Protein AF-A0A832HV35-F1 (afdb_monomer_lite)

Secondary structure (DSSP, 8-state):
-----------PPP----SS---PPP-SS--S-EEEEEEEEEEEE-SSEEEEEEEEEEEE---BTTTTEEEEEEEEEEEESS-EEEEEEEEEEETT--EEEEEEEEEE-TTS-EEEEEEEEEEGGG-S-SEEEEEEEEEEE-SS--EEEEEEEEEEEE-GGGTT---HHHHHSSGGGGTTGGG----SSSBSS--GGGSSSPPEEEEEEEEEE-TTT--EEEE-SSSTTS-SSS-BS-STT-S---HHHHEEEEEEE--SS--HHHHTTB-TT------S-TTS----EEE-SS-B-SS-HHHIIIIIIHHHHHHS-HHHHHHH-HHHHHHHHHHHHHTTPPPHHHHHHHTT--HHHHHHHHTTTB-TTT--B-SSGGG-EEE-SS-GGGTPPP-TTPEEE-HHHHHHHTT--GGGTS-HHHHHHHHHHH---HHHHH-----HHHHHHHHHTHHHIIIIITTSHHHH-EETTEEHHHHHHHHHHHHHHHTT----HHHHHHHHHSS--SSS--

Foldseek 3Di:
DDPPPPPPFDDQPPPPPPPDDQPADFPVLDQLQAKAWDWWFKDFFQDQKDKFKFKDPWAFFAQFLVAQKGKWKWKWKKAFQAWKKKKKKKWWQAPQRDIDMDIDIDIDHHPFIDMDMDMTIDGCVVDPHRITMMMMMIMMGDPHGRGMMTAFQTDTGTQPPGNPHNCVVLCPPPVRLQPPVLSVDQTRGRHPTGTPVPPPPDTDIHATFMFTAARHSRHTHTATLLPNCPQHFWDFDAPPNWQDPPCSFFKHFHPYYPDQEHDPSQVVQADPPCPPPPDDDPRGPDGGMGGGTRGTDSHTPNCCSPRPCVVVVLVQDPVNVVSVCPLLVLLQVLLCVLVVHDDAQVVQVVVVHGLLVLQCVLCVQAALAPRHHNPDSSQWDFAQQAASLLSRHDHQLTGTHGPVLCVVCPNPQLLVRDDPVSLVVSCVSRVPDSVRSNDPARPVSSVVSCLVCLQCVQVPSLVSVQQQDADPNARNSQVNVVSVVVSCVSNVHPDDSQVSNCVVPVDGRPSHDD

Structure (mmCIF, N/CA/C/O backbone):
data_AF-A0A832HV35-F1
#
_entry.id   AF-A0A832HV35-F1
#
loop_
_atom_site.group_PDB
_atom_site.id
_atom_site.type_symbol
_atom_site.label_atom_id
_atom_site.label_alt_id
_atom_site.label_comp_id
_atom_site.label_asym_id
_atom_site.label_entity_id
_atom_site.label_seq_id
_atom_site.pdbx_PDB_ins_code
_atom_site.Cartn_x
_atom_site.Cartn_y
_atom_site.Cartn_z
_atom_site.occupancy
_atom_site.B_iso_or_equiv
_atom_site.auth_seq_id
_atom_site.auth_comp_id
_atom_site.auth_asym_id
_atom_site.auth_atom_id
_atom_site.pdbx_PDB_model_num
ATOM 1 N N . MET A 1 1 ? -39.156 -4.415 43.416 1.00 32.69 1 MET A N 1
ATOM 2 C CA . MET A 1 1 ? -38.906 -4.793 42.006 1.00 32.69 1 MET A CA 1
ATOM 3 C C . MET A 1 1 ? -37.454 -4.453 41.674 1.00 32.69 1 MET A C 1
ATOM 5 O O . MET A 1 1 ? -37.126 -3.283 41.545 1.00 32.69 1 MET A O 1
ATOM 9 N N . GLN A 1 2 ? -36.551 -5.439 41.668 1.00 26.94 2 GLN A N 1
ATOM 10 C CA . GLN A 1 2 ? -35.124 -5.220 41.395 1.00 26.94 2 GLN A CA 1
ATOM 11 C C . GLN A 1 2 ? -34.927 -4.810 39.927 1.00 26.94 2 GLN A C 1
ATOM 13 O O . GLN A 1 2 ? -35.145 -5.611 39.016 1.00 26.94 2 GLN A O 1
ATOM 18 N N . HIS A 1 3 ? -34.504 -3.568 39.690 1.00 26.66 3 HIS A N 1
ATOM 19 C CA . HIS A 1 3 ? -34.009 -3.146 38.384 1.00 26.66 3 HIS A CA 1
ATOM 20 C C . HIS A 1 3 ? -32.729 -3.930 38.068 1.00 26.66 3 HIS A C 1
ATOM 22 O O . HIS A 1 3 ? -31.665 -3.652 38.613 1.00 26.66 3 HIS A O 1
ATOM 28 N N . LYS A 1 4 ? -32.821 -4.925 37.176 1.00 28.36 4 LYS A N 1
ATOM 29 C CA . LYS A 1 4 ? -31.647 -5.513 36.518 1.00 28.36 4 LYS A CA 1
ATOM 30 C C . LYS A 1 4 ? -30.923 -4.392 35.769 1.00 28.36 4 LYS A C 1
ATOM 32 O O . LYS A 1 4 ? -31.359 -4.001 34.685 1.00 28.36 4 LYS A O 1
ATOM 37 N N . GLU A 1 5 ? -29.811 -3.904 36.316 1.00 30.28 5 GLU A N 1
ATOM 38 C CA . GLU A 1 5 ? -28.799 -3.190 35.540 1.00 30.28 5 GLU A CA 1
ATOM 39 C C . GLU A 1 5 ? -28.441 -4.067 34.335 1.00 30.28 5 GLU A C 1
ATOM 41 O O . GLU A 1 5 ? -27.793 -5.111 34.457 1.00 30.28 5 GLU A O 1
ATOM 46 N N . ARG A 1 6 ? -28.901 -3.685 33.139 1.00 32.03 6 ARG A N 1
ATOM 47 C CA . ARG A 1 6 ? -28.412 -4.282 31.896 1.00 32.03 6 ARG A CA 1
ATOM 48 C C . ARG A 1 6 ? -26.946 -3.877 31.763 1.00 32.03 6 ARG A C 1
ATOM 50 O O . ARG A 1 6 ? -26.641 -2.857 31.153 1.00 32.03 6 ARG A O 1
ATOM 57 N N . ARG A 1 7 ? -26.040 -4.686 32.328 1.00 36.06 7 ARG A N 1
ATOM 58 C CA . ARG A 1 7 ? -24.603 -4.636 32.033 1.00 36.06 7 ARG A CA 1
ATOM 59 C C . ARG A 1 7 ? -24.467 -4.587 30.514 1.00 36.06 7 ARG A C 1
ATOM 61 O O . ARG A 1 7 ? -24.867 -5.534 29.833 1.00 36.06 7 ARG A O 1
ATOM 68 N N . ILE A 1 8 ? -23.943 -3.482 29.987 1.00 38.84 8 ILE A N 1
ATOM 69 C CA . ILE A 1 8 ? -23.609 -3.333 28.570 1.00 38.84 8 ILE A CA 1
ATOM 70 C C . ILE A 1 8 ? -22.458 -4.311 28.298 1.00 38.84 8 ILE A C 1
ATOM 72 O O . ILE A 1 8 ? -21.285 -3.959 28.394 1.00 38.84 8 ILE A O 1
ATOM 76 N N . LYS A 1 9 ? -22.788 -5.584 28.061 1.00 39.69 9 LYS A N 1
ATOM 77 C CA . LYS A 1 9 ? -21.834 -6.583 27.587 1.00 39.69 9 LYS A CA 1
ATOM 78 C C . LYS A 1 9 ? -21.573 -6.288 26.120 1.00 39.69 9 LYS A C 1
ATOM 80 O O . LYS A 1 9 ? -22.507 -6.209 25.318 1.00 39.69 9 LYS A O 1
ATOM 85 N N . PHE A 1 10 ? -20.303 -6.096 25.786 1.00 38.12 10 PHE A N 1
ATOM 86 C CA . PHE A 1 10 ? -19.879 -5.981 24.405 1.00 38.12 10 PHE A CA 1
ATOM 87 C C . PHE A 1 10 ? -20.246 -7.282 23.675 1.00 38.12 10 PHE A C 1
ATOM 89 O O . PHE A 1 10 ? -19.866 -8.370 24.094 1.00 38.12 10 PHE A O 1
ATOM 96 N N . LYS A 1 11 ? -21.024 -7.173 22.598 1.00 37.50 11 LYS A N 1
ATOM 97 C CA . LYS A 1 11 ? -21.178 -8.238 21.607 1.00 37.50 11 LYS A CA 1
ATOM 98 C C . LYS A 1 11 ? -20.598 -7.709 20.309 1.00 37.50 11 LYS A C 1
ATOM 100 O O . LYS A 1 11 ? -21.036 -6.646 19.857 1.00 37.50 11 LYS A O 1
ATOM 105 N N . THR A 1 12 ? -19.658 -8.441 19.707 1.00 33.75 12 THR A N 1
ATOM 106 C CA . THR A 1 12 ? -19.297 -8.218 18.303 1.00 33.75 12 THR A CA 1
ATOM 107 C C . THR A 1 12 ? -20.594 -8.136 17.486 1.00 33.75 12 THR A C 1
ATOM 109 O O . THR A 1 12 ? -21.389 -9.080 17.524 1.00 33.75 12 THR A O 1
ATOM 112 N N . PRO A 1 13 ? -20.863 -7.015 16.793 1.00 30.77 13 PRO A N 1
ATOM 113 C CA . PRO A 1 13 ? -22.008 -6.917 15.903 1.00 30.77 13 PRO A CA 1
ATOM 114 C C . PRO A 1 13 ? -21.924 -8.040 14.875 1.00 30.77 13 PRO A C 1
ATOM 116 O O . PRO A 1 13 ? -20.890 -8.218 14.227 1.00 30.77 13 PRO A O 1
ATOM 119 N N . VAL A 1 14 ? -23.010 -8.793 14.709 1.00 30.98 14 VAL A N 1
ATOM 120 C CA . VAL A 1 14 ? -23.156 -9.648 13.531 1.00 30.98 14 VAL A CA 1
ATOM 121 C C . VAL A 1 14 ? -23.100 -8.711 12.334 1.00 30.98 14 VAL A C 1
ATOM 123 O O . VAL A 1 14 ? -23.899 -7.773 12.253 1.00 30.98 14 VAL A O 1
ATOM 126 N N . ARG A 1 15 ? -22.111 -8.917 11.456 1.00 30.25 15 ARG A N 1
ATOM 127 C CA . ARG A 1 15 ? -21.888 -8.077 10.278 1.00 30.25 15 ARG A CA 1
ATOM 128 C C . ARG A 1 15 ? -23.219 -7.953 9.543 1.00 30.25 15 ARG A C 1
ATOM 130 O O . ARG A 1 15 ? -23.751 -8.956 9.070 1.00 30.25 15 ARG A O 1
ATOM 137 N N . ARG A 1 16 ? -23.793 -6.746 9.508 1.00 30.70 16 ARG A N 1
ATOM 138 C CA . ARG A 1 16 ? -25.079 -6.550 8.830 1.00 30.70 16 ARG A CA 1
ATOM 139 C C . ARG A 1 16 ? -24.904 -6.954 7.360 1.00 30.70 16 ARG A C 1
ATOM 141 O O . ARG A 1 16 ? -23.863 -6.622 6.782 1.00 30.70 16 ARG A O 1
ATOM 148 N N . PRO A 1 17 ? -25.886 -7.636 6.747 1.00 30.05 17 PRO A N 1
ATOM 149 C CA . PRO A 1 17 ? -25.846 -7.895 5.317 1.00 30.05 17 PRO A CA 1
ATOM 150 C C . PRO A 1 17 ? -25.672 -6.571 4.570 1.00 30.05 17 PRO A C 1
ATOM 152 O O . PRO A 1 17 ? -26.209 -5.539 4.985 1.00 30.05 17 PRO A O 1
ATOM 155 N N . VAL A 1 18 ? -24.869 -6.595 3.506 1.00 34.53 18 VAL A N 1
ATOM 156 C CA . VAL A 1 18 ? -24.521 -5.417 2.703 1.00 34.53 18 VAL A CA 1
ATOM 157 C C . VAL A 1 18 ? -25.815 -4.762 2.210 1.00 34.53 18 VAL A C 1
ATOM 159 O O . VAL A 1 18 ? -26.472 -5.278 1.313 1.00 34.53 18 VAL A O 1
ATOM 162 N N . ARG A 1 19 ? -26.209 -3.634 2.819 1.00 31.53 19 ARG A N 1
ATOM 163 C CA . ARG A 1 19 ? -27.505 -2.984 2.546 1.00 31.53 19 ARG A CA 1
ATOM 164 C C . ARG A 1 19 ? -27.565 -2.278 1.189 1.00 31.53 19 ARG A C 1
ATOM 166 O O . ARG A 1 19 ? -28.655 -1.942 0.744 1.00 31.53 19 ARG A O 1
ATOM 173 N N . ARG A 1 20 ? -26.422 -2.055 0.530 1.00 36.69 20 ARG A N 1
ATOM 174 C CA . ARG A 1 20 ? -26.331 -1.497 -0.828 1.00 36.69 20 ARG A CA 1
ATOM 175 C C . ARG A 1 20 ? -25.122 -2.083 -1.556 1.00 36.69 20 ARG A C 1
ATOM 177 O O . ARG A 1 20 ? -24.000 -1.982 -1.064 1.00 36.69 20 ARG A O 1
ATOM 184 N N . ARG A 1 21 ? -25.355 -2.703 -2.717 1.00 34.44 21 ARG A N 1
ATOM 185 C CA . ARG A 1 21 ? -24.291 -3.109 -3.648 1.00 34.44 21 ARG A CA 1
ATOM 186 C C . ARG A 1 21 ? -23.614 -1.831 -4.150 1.00 34.44 21 ARG A C 1
ATOM 188 O O . ARG A 1 21 ? -24.308 -0.894 -4.532 1.00 34.44 21 ARG A O 1
ATOM 195 N N . SER A 1 22 ? -22.283 -1.759 -4.119 1.00 37.12 22 SER A N 1
ATOM 196 C CA . SER A 1 22 ? -21.568 -0.646 -4.752 1.00 37.12 22 SER A CA 1
ATOM 197 C C . SER A 1 22 ? -21.919 -0.638 -6.238 1.00 37.12 22 SER A C 1
ATOM 199 O O . SER A 1 22 ? -21.571 -1.588 -6.935 1.00 37.12 22 SER A O 1
ATOM 201 N N . GLY A 1 23 ? -22.586 0.413 -6.714 1.00 35.34 23 GLY A N 1
ATOM 202 C CA . GLY A 1 23 ? -22.984 0.594 -8.115 1.00 35.34 23 GLY A CA 1
ATOM 203 C C . GLY A 1 23 ? -21.831 0.869 -9.086 1.00 35.34 23 GLY A C 1
ATOM 204 O O . GLY A 1 23 ? -22.058 1.471 -10.124 1.00 35.34 23 GLY A O 1
ATOM 205 N N . PHE A 1 24 ? -20.599 0.468 -8.762 1.00 45.56 24 PHE A N 1
ATOM 206 C CA . PHE A 1 24 ? -19.478 0.567 -9.692 1.00 45.56 24 PHE A CA 1
ATOM 207 C C . PHE A 1 24 ? -19.361 -0.745 -10.457 1.00 45.56 24 PHE A C 1
ATOM 209 O O . PHE A 1 24 ? -19.331 -1.824 -9.855 1.00 45.56 24 PHE A O 1
ATOM 216 N N . THR A 1 25 ? -19.334 -0.636 -11.779 1.00 53.53 25 THR A N 1
ATOM 217 C CA . THR A 1 25 ? -19.337 -1.722 -12.758 1.00 53.53 25 THR A CA 1
ATOM 218 C C . THR A 1 25 ? -18.036 -2.519 -12.696 1.00 53.53 25 THR A C 1
ATOM 220 O O . THR A 1 25 ? -16.937 -1.980 -12.539 1.00 53.53 25 THR A O 1
ATOM 223 N N . VAL A 1 26 ? -18.159 -3.845 -12.684 1.00 66.19 26 VAL A N 1
ATOM 224 C CA . VAL A 1 26 ? -17.055 -4.727 -13.090 1.00 66.19 26 VAL A CA 1
ATOM 225 C C . VAL A 1 26 ? -16.742 -4.422 -14.556 1.00 66.19 26 VAL A C 1
ATOM 227 O O . VAL A 1 26 ? -17.637 -3.944 -15.252 1.00 66.19 26 VAL A O 1
ATOM 230 N N . SER A 1 27 ? -15.513 -4.652 -15.025 1.00 75.25 27 SER A N 1
ATOM 231 C CA . SER A 1 27 ? -15.202 -4.383 -16.442 1.00 75.25 27 SER A CA 1
ATOM 232 C C . SER A 1 27 ? -16.089 -5.208 -17.377 1.00 75.25 27 SER A C 1
ATOM 234 O O . SER A 1 27 ? -16.399 -4.766 -18.473 1.00 75.25 27 SER A O 1
ATOM 236 N N . GLY A 1 28 ? -16.512 -6.396 -16.932 1.00 74.19 28 GLY A N 1
ATOM 237 C CA . GLY A 1 28 ? -17.255 -7.362 -17.742 1.00 74.19 28 GLY A CA 1
ATOM 238 C C . GLY A 1 28 ? -16.345 -8.241 -18.604 1.00 74.19 28 GLY A C 1
ATOM 239 O O . GLY A 1 28 ? -16.760 -9.322 -18.996 1.00 74.19 28 GLY A O 1
ATOM 240 N N . GLU A 1 29 ? -15.096 -7.822 -18.821 1.00 80.88 29 GLU A N 1
ATOM 241 C CA . GLU A 1 29 ? -14.094 -8.536 -19.626 1.00 80.88 29 GLU A CA 1
ATOM 242 C C . GLU A 1 29 ? -13.416 -9.692 -18.878 1.00 80.88 29 GLU A C 1
ATOM 244 O O . GLU A 1 29 ? -13.094 -10.715 -19.472 1.00 80.88 29 GLU A O 1
ATOM 249 N N . THR A 1 30 ? -13.189 -9.544 -17.570 1.00 86.19 30 THR A N 1
ATOM 250 C CA . THR A 1 30 ? -12.615 -10.602 -16.726 1.00 86.19 30 THR A CA 1
ATOM 251 C C . THR A 1 30 ? -13.384 -10.718 -15.418 1.00 86.19 30 THR A C 1
ATOM 253 O O . THR A 1 30 ? -13.893 -9.732 -14.872 1.00 86.19 30 THR A O 1
ATOM 256 N N . THR A 1 31 ? -13.475 -11.934 -14.885 1.00 87.06 31 THR A N 1
ATOM 257 C CA . THR A 1 31 ? -14.164 -12.213 -13.616 1.00 87.06 31 THR A CA 1
ATOM 258 C C . THR A 1 31 ? -13.269 -11.971 -12.402 1.00 87.06 31 THR A C 1
ATOM 260 O O . THR A 1 31 ? -13.768 -11.786 -11.287 1.00 87.06 31 THR A O 1
ATOM 263 N N . GLY A 1 32 ? -11.949 -11.907 -12.611 1.00 89.94 32 GLY A N 1
ATOM 264 C CA . GLY A 1 32 ? -10.950 -11.869 -11.543 1.00 89.94 32 GLY A CA 1
ATOM 265 C C . GLY A 1 32 ? -10.548 -13.264 -11.063 1.00 89.94 32 GLY A C 1
ATOM 266 O O . GLY A 1 32 ? -9.799 -13.363 -10.086 1.00 89.94 32 GLY A O 1
ATOM 267 N N . SER A 1 33 ? -11.048 -14.311 -11.724 1.00 93.12 33 SER A N 1
ATOM 268 C CA . SER A 1 33 ? -10.770 -15.725 -11.464 1.00 93.12 33 SER A CA 1
ATOM 269 C C . SER A 1 33 ? -10.037 -16.382 -12.645 1.00 93.12 33 SER A C 1
ATOM 271 O O . SER A 1 33 ? -10.081 -17.596 -12.818 1.00 93.12 33 SER A O 1
ATOM 273 N N . GLU A 1 34 ? -9.354 -15.587 -13.466 1.00 95.12 34 GLU A N 1
ATOM 274 C CA . GLU A 1 34 ? -8.522 -16.034 -14.584 1.00 95.12 34 GLU A CA 1
ATOM 275 C C . GLU A 1 34 ? -7.046 -15.729 -14.315 1.00 95.12 34 GLU A C 1
ATOM 277 O O . GLU A 1 34 ? -6.699 -14.792 -13.583 1.00 95.12 34 GLU A O 1
ATOM 282 N N . CYS A 1 35 ? -6.160 -16.494 -14.945 1.00 97.06 35 CYS A N 1
ATOM 283 C CA . CYS A 1 35 ? -4.738 -16.207 -14.962 1.00 97.06 35 CYS A CA 1
ATOM 284 C C . CYS A 1 35 ? -4.076 -16.540 -16.301 1.00 97.06 35 CYS A C 1
ATOM 286 O O . CYS A 1 35 ? -4.499 -17.449 -17.016 1.00 97.06 35 CYS A O 1
ATOM 288 N N . LYS A 1 36 ? -2.978 -15.842 -16.582 1.00 96.75 36 LYS A N 1
ATOM 289 C CA . LYS A 1 36 ? -2.019 -16.186 -17.634 1.00 96.75 36 LYS A CA 1
ATOM 290 C C . LYS A 1 36 ? -0.750 -16.753 -17.003 1.00 96.75 36 LYS A C 1
ATOM 292 O O . LYS A 1 36 ? -0.335 -16.288 -15.938 1.00 96.75 36 LYS A O 1
ATOM 297 N N . ILE A 1 37 ? -0.125 -17.719 -17.666 1.00 96.69 37 ILE A N 1
ATOM 298 C CA . ILE A 1 37 ? 1.212 -18.219 -17.338 1.00 96.69 37 ILE A CA 1
ATOM 299 C C . ILE A 1 37 ? 2.164 -17.711 -18.419 1.00 96.69 37 ILE A C 1
ATOM 301 O O . ILE A 1 37 ? 2.094 -18.134 -19.571 1.00 96.69 37 ILE A O 1
ATOM 305 N N . LYS A 1 38 ? 3.037 -16.783 -18.042 1.00 96.12 38 LYS A N 1
ATOM 306 C CA . LYS A 1 38 ? 3.959 -16.083 -18.946 1.00 96.12 38 LYS A CA 1
ATOM 307 C C . LYS A 1 38 ? 5.401 -16.407 -18.589 1.00 96.12 38 LYS A C 1
ATOM 309 O O . LYS A 1 38 ? 5.678 -16.901 -17.491 1.00 96.12 38 LYS A O 1
ATOM 314 N N . LYS A 1 39 ? 6.337 -16.109 -19.489 1.00 95.75 39 LYS A N 1
ATOM 315 C CA . LYS A 1 39 ? 7.766 -16.311 -19.225 1.00 95.75 39 LYS A CA 1
ATOM 316 C C . LYS A 1 39 ? 8.484 -14.997 -18.955 1.00 95.75 39 LYS A C 1
ATOM 318 O O . LYS A 1 39 ? 8.444 -14.087 -19.771 1.00 95.75 39 LYS A O 1
ATOM 323 N N . ALA A 1 40 ? 9.188 -14.911 -17.830 1.00 97.31 40 ALA A N 1
ATOM 324 C CA . ALA A 1 40 ? 10.068 -13.782 -17.555 1.00 97.31 40 ALA A CA 1
ATOM 325 C C . ALA A 1 40 ? 11.303 -13.772 -18.458 1.00 97.31 40 ALA A C 1
ATOM 327 O O . ALA A 1 40 ? 11.599 -14.744 -19.157 1.00 97.31 40 ALA A O 1
ATOM 328 N N . LYS A 1 41 ? 12.052 -12.670 -18.421 1.00 96.94 41 LYS A N 1
ATOM 329 C CA . LYS A 1 41 ? 13.384 -12.576 -19.025 1.00 96.94 41 LYS A CA 1
ATOM 330 C C . LYS A 1 41 ? 14.445 -12.574 -17.939 1.00 96.94 41 LYS A C 1
ATOM 332 O O . LYS A 1 41 ? 14.232 -11.985 -16.888 1.00 96.94 41 LYS A O 1
ATOM 337 N N . ALA A 1 42 ? 15.568 -13.238 -18.183 1.00 96.81 42 ALA A N 1
ATOM 338 C CA . ALA A 1 42 ? 16.630 -13.408 -17.202 1.00 96.81 42 ALA A CA 1
ATOM 339 C C . ALA A 1 42 ? 17.993 -12.961 -17.728 1.00 96.81 42 ALA A C 1
ATOM 341 O O . ALA A 1 42 ? 18.304 -13.109 -18.914 1.00 96.81 42 ALA A O 1
ATOM 342 N N . LEU A 1 43 ? 18.818 -12.474 -16.802 1.00 95.81 43 LEU A N 1
ATOM 343 C CA . LEU A 1 43 ? 20.236 -12.200 -17.007 1.00 95.81 43 LEU A CA 1
ATOM 344 C C . LEU A 1 43 ? 21.069 -12.959 -15.978 1.00 95.81 43 LEU A C 1
ATOM 346 O O . LEU A 1 43 ? 20.718 -12.993 -14.801 1.00 95.81 43 LEU A O 1
ATOM 350 N N . GLU A 1 44 ? 22.182 -13.523 -16.442 1.00 95.38 44 GLU A N 1
ATOM 351 C CA . GLU A 1 44 ? 23.248 -14.062 -15.596 1.00 95.38 44 GLU A CA 1
ATOM 352 C C . GLU A 1 44 ? 24.331 -12.990 -15.471 1.00 95.38 44 GLU A C 1
ATOM 354 O O . GLU A 1 44 ? 24.948 -12.604 -16.465 1.00 95.38 44 GLU A O 1
ATOM 359 N N . VAL A 1 45 ? 24.536 -12.478 -14.263 1.00 94.56 45 VAL A N 1
ATOM 360 C CA . VAL A 1 45 ? 25.395 -11.326 -14.002 1.00 94.56 45 VAL A CA 1
ATOM 361 C C . VAL A 1 45 ? 26.576 -11.773 -13.165 1.00 94.56 45 VAL A C 1
ATOM 363 O O . VAL A 1 45 ? 26.474 -11.819 -11.947 1.00 94.56 45 VAL A O 1
ATOM 366 N N . ASN A 1 46 ? 27.717 -12.025 -13.808 1.00 94.69 46 ASN A N 1
ATOM 367 C CA . ASN A 1 46 ? 28.966 -12.392 -13.132 1.00 94.69 46 ASN A CA 1
ATOM 368 C C . ASN A 1 46 ? 29.723 -11.178 -12.562 1.00 94.69 46 ASN A C 1
ATOM 370 O O . ASN A 1 46 ? 30.930 -11.036 -12.740 1.00 94.69 46 ASN A O 1
ATOM 374 N N . ALA A 1 47 ? 29.000 -10.267 -11.918 1.00 96.19 47 ALA A N 1
ATOM 375 C CA . ALA A 1 47 ? 29.529 -9.018 -11.386 1.00 96.19 47 ALA A CA 1
ATOM 376 C C . ALA A 1 47 ? 28.754 -8.595 -10.134 1.00 96.19 47 ALA A C 1
ATOM 378 O O . ALA A 1 47 ? 27.658 -9.083 -9.863 1.00 96.19 47 ALA A O 1
ATOM 379 N N . THR A 1 48 ? 29.310 -7.653 -9.377 1.00 97.12 48 THR A N 1
ATOM 380 C CA . THR A 1 48 ? 28.662 -7.062 -8.193 1.00 97.12 48 THR A CA 1
ATOM 381 C C . THR A 1 48 ? 27.689 -5.938 -8.546 1.00 97.12 48 THR A C 1
ATOM 383 O O . THR A 1 48 ? 26.999 -5.417 -7.669 1.00 97.12 48 THR A O 1
ATOM 386 N N . SER A 1 49 ? 27.613 -5.541 -9.821 1.00 97.12 49 SER A N 1
ATOM 387 C CA . SER A 1 49 ? 26.696 -4.503 -10.283 1.00 97.12 49 SER A CA 1
ATOM 388 C C . SER A 1 49 ? 26.170 -4.764 -11.692 1.00 97.12 49 SER A C 1
ATOM 390 O O . SER A 1 49 ? 26.902 -5.265 -12.541 1.00 97.12 49 SER A O 1
ATOM 392 N N . LEU A 1 50 ? 24.919 -4.374 -11.928 1.00 96.81 50 LEU A N 1
ATOM 393 C CA . LEU A 1 50 ? 24.246 -4.351 -13.222 1.00 96.81 50 LEU A CA 1
ATOM 394 C C . LEU A 1 50 ? 23.599 -2.977 -13.406 1.00 96.81 50 LEU A C 1
ATOM 396 O O . LEU A 1 50 ? 22.928 -2.488 -12.496 1.00 96.81 50 LEU A O 1
ATOM 400 N N . SER A 1 51 ? 23.755 -2.387 -14.586 1.00 96.88 51 SER A N 1
ATOM 401 C CA . SER A 1 51 ? 23.059 -1.161 -14.976 1.00 96.88 51 SER A CA 1
ATOM 402 C C . SER A 1 51 ? 22.195 -1.437 -16.199 1.00 96.88 51 SER A C 1
ATOM 404 O O . SER A 1 51 ? 22.655 -2.088 -17.133 1.00 96.88 51 SER A O 1
ATOM 406 N N . LEU A 1 52 ? 20.958 -0.952 -16.168 1.00 97.25 52 LEU A N 1
ATOM 407 C CA . LEU A 1 52 ? 20.008 -1.002 -17.274 1.00 97.25 52 LEU A CA 1
ATOM 408 C C . LEU A 1 52 ? 19.472 0.405 -17.522 1.00 97.25 52 LEU A C 1
ATOM 410 O O . LEU A 1 52 ? 19.016 1.063 -16.579 1.00 97.25 52 LEU A O 1
ATOM 414 N N . THR A 1 53 ? 19.492 0.842 -18.774 1.00 97.88 53 THR A N 1
ATOM 415 C CA . THR A 1 53 ? 18.976 2.137 -19.214 1.00 97.88 53 THR A CA 1
ATOM 416 C C . THR A 1 53 ? 17.804 1.918 -20.152 1.00 97.88 53 THR A C 1
ATOM 418 O O . THR A 1 53 ? 17.877 1.104 -21.057 1.00 97.88 53 THR A O 1
ATOM 421 N N . PHE A 1 54 ? 16.724 2.660 -19.962 1.00 97.44 54 PHE A N 1
ATOM 422 C CA . PHE A 1 54 ? 15.511 2.579 -20.765 1.00 97.44 54 PHE A CA 1
ATOM 423 C C . PHE A 1 54 ? 15.249 3.946 -21.374 1.00 97.44 54 PHE A C 1
ATOM 425 O O . PHE A 1 54 ? 15.312 4.947 -20.659 1.00 97.44 54 PHE A O 1
ATOM 432 N N . GLU A 1 55 ? 14.922 4.000 -22.659 1.00 97.38 55 GLU A N 1
ATOM 433 C CA . GLU A 1 55 ? 14.578 5.247 -23.333 1.00 97.38 55 GLU A CA 1
ATOM 434 C C . GLU A 1 55 ? 13.260 5.100 -24.089 1.00 97.38 55 GLU A C 1
ATOM 436 O O . GLU A 1 55 ? 13.014 4.099 -24.762 1.00 97.38 55 GLU A O 1
ATOM 441 N N . LYS A 1 56 ? 12.404 6.119 -23.989 1.00 96.50 56 LYS A N 1
ATOM 442 C CA . LYS A 1 56 ? 11.196 6.228 -24.807 1.00 96.50 56 LYS A CA 1
ATOM 443 C C . LYS A 1 56 ? 11.098 7.639 -25.351 1.00 96.50 56 LYS A C 1
ATOM 445 O O . LYS A 1 56 ? 10.988 8.598 -24.584 1.00 96.50 56 LYS A O 1
ATOM 450 N N . LYS A 1 57 ? 11.163 7.753 -26.677 1.00 95.00 57 LYS A N 1
ATOM 451 C CA . LYS A 1 57 ? 11.005 9.008 -27.409 1.00 95.00 57 LYS A CA 1
ATOM 452 C C . LYS A 1 57 ? 10.361 8.770 -28.783 1.00 95.00 57 LYS A C 1
ATOM 454 O O . LYS A 1 57 ? 10.698 7.778 -29.429 1.00 95.00 57 LYS A O 1
ATOM 459 N N . PRO A 1 58 ? 9.510 9.692 -29.254 1.00 94.38 58 PRO A N 1
ATOM 460 C CA . PRO A 1 58 ? 8.906 10.757 -28.457 1.00 94.38 58 PRO A CA 1
ATOM 461 C C . PRO A 1 58 ? 7.881 10.184 -27.464 1.00 94.38 58 PRO A C 1
ATOM 463 O O . PRO A 1 58 ? 7.299 9.125 -27.695 1.00 94.38 58 PRO A O 1
ATOM 466 N N . ILE A 1 59 ? 7.656 10.888 -26.360 1.00 95.19 59 ILE A N 1
ATOM 467 C CA . ILE A 1 59 ? 6.455 10.729 -25.538 1.00 95.19 59 ILE A CA 1
ATOM 468 C C . ILE A 1 59 ? 5.601 11.985 -25.644 1.00 95.19 59 ILE A C 1
ATOM 470 O O . ILE A 1 59 ? 6.130 13.079 -25.827 1.00 95.19 59 ILE A O 1
ATOM 474 N N . GLU A 1 60 ? 4.294 11.810 -25.485 1.00 94.56 60 GLU A N 1
ATOM 475 C CA . GLU A 1 60 ? 3.330 12.905 -25.447 1.00 94.56 60 GLU A CA 1
ATOM 476 C C . GLU A 1 60 ? 2.692 12.960 -24.058 1.00 94.56 60 GLU A C 1
ATOM 478 O O . GLU A 1 60 ? 2.210 11.938 -23.546 1.00 94.56 60 GLU A O 1
ATOM 483 N N . LEU A 1 61 ? 2.707 14.138 -23.435 1.00 94.50 61 LEU A N 1
ATOM 484 C CA . LEU A 1 61 ? 2.046 14.383 -22.159 1.00 94.50 61 LEU A CA 1
ATOM 485 C C . LEU A 1 61 ? 0.579 14.748 -22.362 1.00 94.50 61 LEU A C 1
ATOM 487 O O . LEU A 1 61 ? 0.229 15.569 -23.203 1.00 94.50 61 LEU A O 1
ATOM 491 N N . THR A 1 62 ? -0.275 14.201 -21.502 1.00 92.25 62 THR A N 1
ATOM 492 C CA . THR A 1 62 ? -1.683 14.598 -21.404 1.00 92.25 62 THR A CA 1
ATOM 493 C C . THR A 1 62 ? -2.002 15.060 -19.986 1.00 92.25 62 THR A C 1
ATOM 495 O O . THR A 1 62 ? -1.518 14.422 -19.040 1.00 92.25 62 THR A O 1
ATOM 498 N N . PRO A 1 63 ? -2.858 16.085 -19.815 1.00 94.06 63 PRO A N 1
ATOM 499 C CA . PRO A 1 63 ? -3.337 16.507 -18.504 1.00 94.06 63 PRO A CA 1
ATOM 500 C C . PRO A 1 63 ? -3.930 15.334 -17.725 1.00 94.06 63 PRO A C 1
ATOM 502 O O . PRO A 1 63 ? -4.688 14.537 -18.273 1.00 94.06 63 PRO A O 1
ATOM 505 N N . SER A 1 64 ? -3.579 15.216 -16.449 1.00 94.12 64 SER A N 1
ATOM 506 C CA . SER A 1 64 ? -4.057 14.169 -15.547 1.00 94.12 64 SER A CA 1
ATOM 507 C C . SER A 1 64 ? -4.870 14.750 -14.401 1.00 94.12 64 SER A C 1
ATOM 509 O O . SER A 1 64 ? -4.647 15.861 -13.932 1.00 94.12 64 SER A O 1
ATOM 511 N N . PHE A 1 65 ? -5.788 13.951 -13.871 1.00 91.88 65 PHE A N 1
ATOM 512 C CA . PHE A 1 65 ? -6.610 14.293 -12.715 1.00 91.88 65 PHE A CA 1
ATOM 513 C C . PHE A 1 65 ? -7.618 15.428 -12.933 1.00 91.88 65 PHE A C 1
ATOM 515 O O . PHE A 1 65 ? -7.993 16.088 -11.966 1.00 91.88 65 PHE A O 1
ATOM 522 N N . LYS A 1 66 ? -8.039 15.678 -14.185 1.00 90.56 66 LYS A N 1
ATOM 523 C CA . LYS A 1 66 ? -8.772 16.902 -14.575 1.00 90.56 66 LYS A CA 1
ATOM 524 C C . LYS A 1 66 ? -8.058 18.188 -14.125 1.00 90.56 66 LYS A C 1
ATOM 526 O O . LYS A 1 66 ? -8.688 19.186 -13.781 1.00 90.56 66 LYS A O 1
ATOM 531 N N . LYS A 1 67 ? -6.730 18.128 -14.083 1.00 90.94 67 LYS A N 1
ATOM 532 C CA . LYS A 1 67 ? -5.814 19.223 -13.774 1.00 90.94 67 LYS A CA 1
ATOM 533 C C . LYS A 1 67 ? -4.747 19.245 -14.865 1.00 90.94 67 LYS A C 1
ATOM 535 O O . LYS A 1 67 ? -4.503 18.226 -15.508 1.00 90.94 67 LYS A O 1
ATOM 540 N N . ASP A 1 68 ? -4.064 20.370 -15.020 1.00 93.81 68 ASP A N 1
ATOM 541 C CA . ASP A 1 68 ? -2.925 20.505 -15.937 1.00 93.81 68 ASP A CA 1
ATOM 542 C C . ASP A 1 68 ? -1.669 19.836 -15.357 1.00 93.81 68 ASP A C 1
ATOM 544 O O . ASP A 1 68 ? -0.622 20.450 -15.230 1.00 93.81 68 ASP A O 1
ATOM 548 N N . LEU A 1 69 ? -1.777 18.580 -14.919 1.00 95.56 69 LEU A N 1
ATOM 549 C CA . LEU A 1 69 ? -0.667 17.824 -14.350 1.00 95.56 69 LEU A CA 1
ATOM 550 C C . LEU A 1 69 ? -0.157 16.801 -15.361 1.00 95.56 69 LEU A C 1
ATOM 552 O O . LEU A 1 69 ? -0.891 15.895 -15.753 1.00 95.56 69 LEU A O 1
ATOM 556 N N . GLY A 1 70 ? 1.116 16.915 -15.726 1.00 95.44 70 GLY A N 1
ATOM 557 C CA . GLY A 1 70 ? 1.838 15.917 -16.498 1.00 95.44 70 GLY A CA 1
ATOM 558 C C . GLY A 1 70 ? 2.207 14.766 -15.577 1.00 95.44 70 GLY A C 1
ATOM 559 O O . GLY A 1 70 ? 2.617 14.992 -14.439 1.00 95.44 70 GLY A O 1
ATOM 560 N N . PHE A 1 71 ? 2.037 13.531 -16.042 1.00 96.94 71 PHE A N 1
ATOM 561 C CA . PHE A 1 71 ? 2.277 12.344 -15.229 1.00 96.94 71 PHE A CA 1
ATOM 562 C C . PHE A 1 71 ? 3.005 11.285 -16.050 1.00 96.94 71 PHE A C 1
ATOM 564 O O . PHE A 1 71 ? 2.441 10.677 -16.956 1.00 96.94 71 PHE A O 1
ATOM 571 N N . VAL A 1 72 ? 4.266 11.051 -15.702 1.00 98.06 72 VAL A N 1
ATOM 572 C CA . VAL A 1 72 ? 5.116 10.020 -16.309 1.00 98.06 72 VAL A CA 1
ATOM 573 C C . VAL A 1 72 ? 5.638 9.086 -15.235 1.00 98.06 72 VAL A C 1
ATOM 575 O O . VAL A 1 72 ? 5.855 9.499 -14.092 1.00 98.06 72 VAL A O 1
ATOM 578 N N . ALA A 1 73 ? 5.825 7.821 -15.582 1.00 98.19 73 ALA A N 1
ATOM 579 C CA . ALA A 1 73 ? 6.187 6.795 -14.623 1.00 98.19 73 ALA A CA 1
ATOM 580 C C . ALA A 1 73 ? 7.109 5.730 -15.212 1.00 98.19 73 ALA A C 1
ATOM 582 O O . ALA A 1 73 ? 7.160 5.508 -16.419 1.00 98.19 73 ALA A O 1
ATOM 583 N N . PHE A 1 74 ? 7.816 5.064 -14.305 1.00 98.38 74 PHE A N 1
ATOM 584 C CA . PHE A 1 74 ? 8.684 3.929 -14.573 1.00 98.38 74 PHE A CA 1
ATOM 585 C C . PHE A 1 74 ? 8.500 2.890 -13.467 1.00 98.38 74 PHE A C 1
ATOM 587 O O . PHE A 1 74 ? 8.349 3.249 -12.292 1.00 98.38 74 PHE A O 1
ATOM 594 N N . GLY A 1 75 ? 8.492 1.607 -13.810 1.00 97.69 75 GLY A N 1
ATOM 595 C CA . GLY A 1 75 ? 8.366 0.538 -12.825 1.00 97.69 75 GLY A CA 1
ATOM 596 C C . GLY A 1 75 ? 8.376 -0.854 -13.435 1.00 97.69 75 GLY A C 1
ATOM 597 O O . GLY A 1 75 ? 8.376 -0.999 -14.652 1.00 97.69 75 GLY A O 1
ATOM 598 N N . GLY A 1 76 ? 8.383 -1.860 -12.563 1.00 97.25 76 GLY A N 1
ATOM 599 C CA . GLY A 1 76 ? 8.374 -3.270 -12.941 1.00 97.25 76 GLY A CA 1
ATOM 600 C C . GLY A 1 76 ? 8.623 -4.200 -11.756 1.00 97.25 76 GLY A C 1
ATOM 601 O O . GLY A 1 76 ? 8.604 -3.776 -10.590 1.00 97.25 76 GLY A O 1
ATOM 602 N N . TYR A 1 77 ? 8.866 -5.472 -12.068 1.00 97.69 77 TYR A N 1
ATOM 603 C CA . TYR A 1 77 ? 9.067 -6.561 -11.114 1.00 97.69 77 TYR A CA 1
ATOM 604 C C . TYR A 1 77 ? 10.409 -7.257 -11.341 1.00 97.69 77 TYR A C 1
ATOM 606 O O . TYR A 1 77 ? 10.767 -7.567 -12.475 1.00 97.69 77 TYR A O 1
ATOM 614 N N . LEU A 1 78 ? 11.136 -7.540 -10.262 1.00 97.69 78 LEU A N 1
ATOM 615 C CA . LEU A 1 78 ? 12.403 -8.268 -10.294 1.00 97.69 78 LEU A CA 1
ATOM 616 C C . LEU A 1 78 ? 12.377 -9.459 -9.341 1.00 97.69 78 LEU A C 1
ATOM 618 O O . LEU A 1 78 ? 11.795 -9.373 -8.262 1.00 97.69 78 LEU A O 1
ATOM 622 N N . PHE A 1 79 ? 13.084 -10.522 -9.703 1.00 97.88 79 PHE A N 1
ATOM 623 C CA . PHE A 1 79 ? 13.363 -11.659 -8.832 1.00 97.88 79 PHE A CA 1
ATOM 624 C C . PHE A 1 79 ? 14.873 -11.916 -8.822 1.00 97.88 79 PHE A C 1
ATOM 626 O O . PHE A 1 79 ? 15.407 -12.462 -9.791 1.00 97.88 79 PHE A O 1
ATOM 633 N N . PRO A 1 80 ? 15.594 -11.503 -7.770 1.00 97.38 80 PRO A N 1
ATOM 634 C CA . PRO A 1 80 ? 17.023 -11.750 -7.673 1.00 97.38 80 PRO A CA 1
ATOM 635 C C . PRO A 1 80 ? 17.308 -13.092 -6.978 1.00 97.38 80 PRO A C 1
ATOM 637 O O . PRO A 1 80 ? 16.620 -13.487 -6.034 1.00 97.38 80 PRO A O 1
ATOM 640 N N . THR A 1 81 ? 18.349 -13.805 -7.413 1.00 96.50 81 THR A N 1
ATOM 641 C CA . THR A 1 81 ? 18.822 -15.029 -6.726 1.00 96.50 81 THR A CA 1
ATOM 642 C C . THR A 1 81 ? 19.752 -14.747 -5.544 1.00 96.50 81 THR A C 1
ATOM 644 O O . THR A 1 81 ? 19.974 -15.621 -4.705 1.00 96.50 81 THR A O 1
ATOM 647 N N . THR A 1 82 ? 20.235 -13.512 -5.424 1.00 97.12 82 THR A N 1
ATOM 648 C CA . THR A 1 82 ? 21.030 -13.007 -4.300 1.00 97.12 82 THR A CA 1
ATOM 649 C C . THR A 1 82 ? 20.385 -11.753 -3.714 1.00 97.12 82 THR A C 1
ATOM 651 O O . THR A 1 82 ? 19.502 -11.156 -4.325 1.00 97.12 82 THR A O 1
ATOM 654 N N . ASP A 1 83 ? 20.774 -11.363 -2.500 1.00 97.50 83 ASP A N 1
ATOM 655 C CA . ASP A 1 83 ? 20.283 -10.116 -1.917 1.00 97.50 83 ASP A CA 1
ATOM 656 C C . ASP A 1 83 ? 20.917 -8.935 -2.664 1.00 97.50 83 ASP A C 1
ATOM 658 O O . ASP A 1 83 ? 22.145 -8.856 -2.802 1.00 97.50 83 ASP A O 1
ATOM 662 N N . VAL A 1 84 ? 20.088 -8.009 -3.149 1.00 98.25 84 VAL A N 1
ATOM 663 C CA . VAL A 1 84 ? 20.549 -6.871 -3.956 1.00 98.25 84 VAL A CA 1
ATOM 664 C C . VAL A 1 84 ? 19.951 -5.552 -3.479 1.00 98.25 84 VAL A C 1
ATOM 666 O O . VAL A 1 84 ? 18.904 -5.489 -2.837 1.00 98.25 84 VAL A O 1
ATOM 669 N N . ASN A 1 85 ? 20.614 -4.456 -3.825 1.00 98.38 85 ASN A N 1
ATOM 670 C CA . ASN A 1 85 ? 20.097 -3.103 -3.684 1.00 98.38 85 ASN A CA 1
ATOM 671 C C . ASN A 1 85 ? 19.810 -2.533 -5.071 1.00 98.38 85 ASN A C 1
ATOM 673 O O . ASN A 1 85 ? 20.702 -2.467 -5.914 1.00 98.38 85 ASN A O 1
ATOM 677 N N . LEU A 1 86 ? 18.573 -2.096 -5.286 1.00 98.38 86 LEU A N 1
ATOM 678 C CA . LEU A 1 86 ? 18.126 -1.390 -6.477 1.00 98.38 86 LEU A CA 1
ATOM 679 C C . LEU A 1 86 ? 18.178 0.118 -6.234 1.00 98.38 86 LEU A C 1
ATOM 681 O O . LEU A 1 86 ? 17.599 0.630 -5.278 1.00 98.38 86 LEU A O 1
ATOM 685 N N . SER A 1 87 ? 18.821 0.829 -7.148 1.00 98.50 87 SER A N 1
ATOM 686 C CA . SER A 1 87 ? 18.714 2.272 -7.335 1.00 98.50 87 SER A CA 1
ATOM 687 C C . SER A 1 87 ? 18.032 2.526 -8.673 1.00 98.50 87 SER A C 1
ATOM 689 O O . SER A 1 87 ? 18.589 2.146 -9.698 1.00 98.50 87 SER A O 1
ATOM 691 N N . ALA A 1 88 ? 16.857 3.151 -8.684 1.00 98.50 88 ALA A N 1
ATOM 692 C CA . ALA A 1 88 ? 16.139 3.448 -9.923 1.00 98.50 88 ALA A CA 1
ATOM 693 C C . ALA A 1 88 ? 15.887 4.948 -10.071 1.00 98.50 88 ALA A C 1
ATOM 695 O O . ALA A 1 88 ? 15.524 5.603 -9.092 1.00 98.50 88 ALA A O 1
ATOM 696 N N . ALA A 1 89 ? 16.066 5.472 -11.282 1.00 98.56 89 ALA A N 1
ATOM 697 C CA . ALA A 1 89 ? 15.810 6.866 -11.626 1.00 98.56 89 ALA A CA 1
ATOM 698 C C . ALA A 1 89 ? 14.885 6.976 -12.842 1.00 98.56 89 ALA A C 1
ATOM 700 O O . ALA A 1 89 ? 14.841 6.079 -13.686 1.00 98.56 89 ALA A O 1
ATOM 701 N N . LEU A 1 90 ? 14.144 8.075 -12.901 1.00 98.56 90 LEU A N 1
ATOM 702 C CA . LEU A 1 90 ? 13.290 8.465 -14.012 1.00 98.56 90 LEU A CA 1
ATOM 703 C C . LEU A 1 90 ? 13.553 9.933 -14.306 1.00 98.56 90 LEU A C 1
ATOM 705 O O . LEU A 1 90 ? 13.360 10.762 -13.420 1.00 98.56 90 LEU A O 1
ATOM 709 N N . ASP A 1 91 ? 13.907 10.231 -15.546 1.00 97.94 91 ASP A N 1
ATOM 710 C CA . ASP A 1 91 ? 14.084 11.578 -16.060 1.00 97.94 91 ASP A CA 1
ATOM 711 C C . ASP A 1 91 ? 13.099 11.824 -17.203 1.00 97.94 91 ASP A C 1
ATOM 713 O O . ASP A 1 91 ? 13.041 11.066 -18.171 1.00 97.94 91 ASP A O 1
ATOM 717 N N . TYR A 1 92 ? 12.337 12.903 -17.090 1.00 97.00 92 TYR A N 1
ATOM 718 C CA . TYR A 1 92 ? 11.634 13.535 -18.196 1.00 97.00 92 TYR A CA 1
ATOM 719 C C . TYR A 1 92 ? 12.483 14.674 -18.737 1.00 97.00 92 TYR A C 1
ATOM 721 O O . TYR A 1 92 ? 12.998 15.480 -17.957 1.00 97.00 92 TYR A O 1
ATOM 729 N N . ILE A 1 93 ? 12.598 14.741 -20.059 1.00 96.25 93 ILE A N 1
ATOM 730 C CA . ILE A 1 93 ? 13.264 15.819 -20.783 1.00 96.25 93 ILE A CA 1
ATOM 731 C C . ILE A 1 93 ? 12.305 16.272 -21.884 1.00 96.25 93 ILE A C 1
ATOM 733 O O . ILE A 1 93 ? 12.112 15.548 -22.858 1.00 96.25 93 ILE A O 1
ATOM 737 N N . GLY A 1 94 ? 11.685 17.437 -21.709 1.00 94.12 94 GLY A N 1
ATOM 738 C CA . GLY A 1 94 ? 10.833 18.050 -22.726 1.00 94.12 94 GLY A CA 1
ATOM 739 C C . GLY A 1 94 ? 11.638 18.515 -23.937 1.00 94.12 94 GLY A C 1
ATOM 740 O O . GLY A 1 94 ? 12.827 18.831 -23.817 1.00 94.12 94 GLY A O 1
ATOM 741 N N . ASP A 1 95 ? 10.981 18.604 -25.093 1.00 93.75 95 ASP A N 1
ATOM 742 C CA . ASP A 1 95 ? 11.561 19.195 -26.310 1.00 93.75 95 ASP A CA 1
ATOM 743 C C . ASP A 1 95 ? 11.883 20.697 -26.105 1.00 93.75 95 ASP A C 1
ATOM 745 O O . ASP A 1 95 ? 12.717 21.274 -26.798 1.00 93.75 95 ASP A O 1
ATOM 749 N N . ASP A 1 96 ? 11.293 21.314 -25.077 1.00 91.19 96 ASP A N 1
ATOM 750 C CA . ASP A 1 96 ? 11.589 22.655 -24.564 1.00 91.19 96 ASP A CA 1
ATOM 751 C C . ASP A 1 96 ? 12.726 22.707 -23.520 1.00 91.19 96 ASP A C 1
ATOM 753 O O . ASP A 1 96 ? 12.952 23.745 -22.892 1.00 91.19 96 ASP A O 1
ATOM 757 N N . HIS A 1 97 ? 13.437 21.593 -23.330 1.00 90.31 97 HIS A N 1
ATOM 758 C CA . HIS A 1 97 ? 14.508 21.379 -22.355 1.00 90.31 97 HIS A CA 1
ATOM 759 C C . HIS A 1 97 ? 14.092 21.400 -20.876 1.00 90.31 97 HIS A C 1
ATOM 761 O O . HIS A 1 97 ? 14.971 21.323 -20.008 1.00 90.31 97 HIS A O 1
ATOM 767 N N . VAL A 1 98 ? 12.793 21.438 -20.548 1.00 91.81 98 VAL A N 1
ATOM 768 C CA . VAL A 1 98 ? 12.345 21.272 -19.158 1.00 91.81 98 VAL A CA 1
ATOM 769 C C . VAL A 1 98 ? 12.693 19.865 -18.678 1.00 91.81 98 VAL A C 1
ATOM 771 O O . VAL A 1 98 ? 12.407 18.872 -19.345 1.00 91.81 98 VAL A O 1
ATOM 774 N N . LYS A 1 99 ? 13.304 19.771 -17.491 1.00 94.25 99 LYS A N 1
ATOM 775 C CA . LYS A 1 99 ? 13.694 18.495 -16.882 1.00 94.25 99 LYS A CA 1
ATOM 776 C C . LYS A 1 99 ? 12.956 18.246 -15.580 1.00 94.25 99 LYS A C 1
ATOM 778 O O . LYS A 1 99 ? 12.863 19.134 -14.732 1.00 94.25 99 LYS A O 1
ATOM 783 N N . LYS A 1 100 ? 12.466 17.022 -15.400 1.00 95.75 100 LYS A N 1
ATOM 784 C CA . LYS A 1 100 ? 11.851 16.566 -14.147 1.00 95.75 100 LYS A CA 1
ATOM 785 C C . LYS A 1 100 ? 12.355 15.170 -13.825 1.00 95.75 100 LYS A C 1
ATOM 787 O O . LYS A 1 100 ? 12.253 14.278 -14.661 1.00 95.75 100 LYS A O 1
ATOM 792 N N . SER A 1 101 ? 12.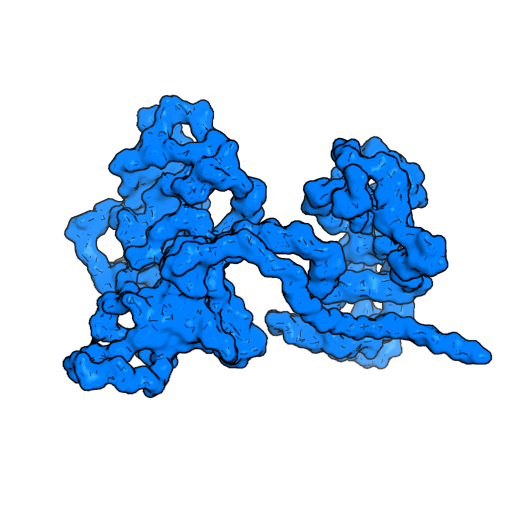837 14.980 -12.604 1.00 96.75 101 SER A N 1
ATOM 793 C CA . SER A 1 101 ? 13.500 13.741 -12.205 1.00 96.75 101 SER A CA 1
ATOM 794 C C . SER A 1 101 ? 12.902 13.157 -10.932 1.00 96.75 101 SER A C 1
ATOM 796 O O . SER A 1 101 ? 12.437 13.880 -10.049 1.00 96.75 101 SER A O 1
ATOM 798 N N . SER A 1 102 ? 12.948 11.835 -10.821 1.00 97.44 102 SER A N 1
ATOM 799 C CA . SER 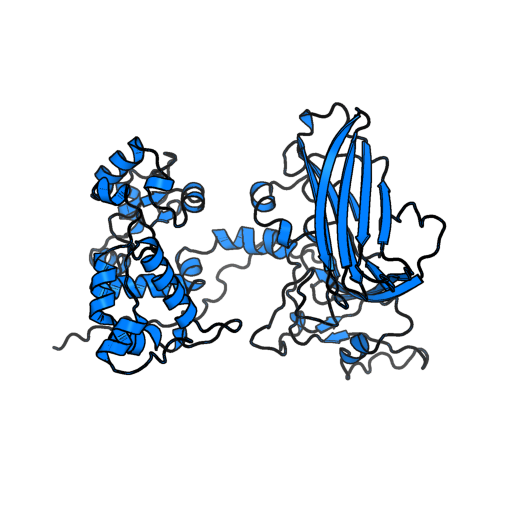A 1 102 ? 12.527 11.076 -9.647 1.00 97.44 102 SER A CA 1
ATOM 800 C C . SER A 1 102 ? 13.498 9.931 -9.402 1.00 97.44 102 SER A C 1
ATOM 802 O O . SER A 1 102 ? 14.096 9.401 -10.337 1.00 97.44 102 SER A O 1
ATOM 804 N N . TYR A 1 103 ? 13.675 9.550 -8.139 1.00 97.88 103 TYR A N 1
ATOM 805 C CA . TYR A 1 103 ? 14.669 8.558 -7.745 1.00 97.88 103 TYR A CA 1
ATOM 806 C C . TYR A 1 103 ? 14.228 7.747 -6.527 1.00 97.88 103 TYR A C 1
ATOM 808 O O . TYR A 1 103 ? 13.598 8.275 -5.607 1.00 97.88 103 TYR A O 1
ATOM 816 N N . ILE A 1 104 ? 14.605 6.467 -6.497 1.00 97.00 104 ILE A N 1
ATOM 817 C CA . ILE A 1 104 ? 14.391 5.572 -5.359 1.00 97.00 104 ILE A CA 1
ATOM 818 C C . ILE A 1 104 ? 15.605 4.672 -5.098 1.00 97.00 104 ILE A C 1
ATOM 820 O O . ILE A 1 104 ? 16.326 4.279 -6.015 1.00 97.00 104 ILE A O 1
ATOM 824 N N . LYS A 1 105 ? 15.762 4.273 -3.832 1.00 97.56 105 LYS A N 1
ATOM 825 C CA . LYS A 1 105 ? 16.591 3.138 -3.406 1.00 97.56 105 LYS A CA 1
ATOM 826 C C . LYS A 1 105 ? 15.710 2.111 -2.715 1.00 97.56 105 LYS A C 1
ATOM 828 O O . LYS A 1 105 ? 14.863 2.483 -1.900 1.00 97.56 105 LYS A O 1
ATOM 833 N N . LYS A 1 106 ? 15.915 0.833 -3.015 1.00 96.06 106 LYS A N 1
ATOM 834 C CA . LYS A 1 106 ? 15.180 -0.268 -2.396 1.00 96.06 106 LYS A CA 1
ATOM 835 C C . LYS A 1 106 ? 16.071 -1.497 -2.251 1.00 96.06 106 LYS A C 1
ATOM 837 O O . LYS A 1 106 ? 16.743 -1.889 -3.197 1.00 96.06 106 LYS A O 1
ATOM 842 N N . HIS A 1 107 ? 16.041 -2.112 -1.076 1.00 97.06 107 HIS A N 1
ATOM 843 C CA . HIS A 1 107 ? 16.613 -3.436 -0.866 1.00 97.06 107 HIS A CA 1
ATOM 844 C C . HIS A 1 107 ? 15.651 -4.506 -1.398 1.00 97.06 107 HIS A C 1
ATOM 846 O O . HIS A 1 107 ? 14.454 -4.439 -1.104 1.00 97.06 107 HIS A O 1
ATOM 852 N N . LEU A 1 108 ? 16.163 -5.457 -2.177 1.00 96.69 108 LEU A N 1
ATOM 853 C CA . LEU A 1 108 ? 15.404 -6.570 -2.741 1.00 96.69 108 LEU A CA 1
ATOM 854 C C . LEU A 1 108 ? 15.971 -7.883 -2.174 1.00 96.69 108 LEU A C 1
ATOM 856 O O . LEU A 1 108 ? 17.119 -8.218 -2.488 1.00 96.69 108 LEU A O 1
ATOM 860 N N . PRO A 1 109 ? 15.210 -8.606 -1.332 1.00 95.62 109 PRO A N 1
ATOM 861 C CA . PRO A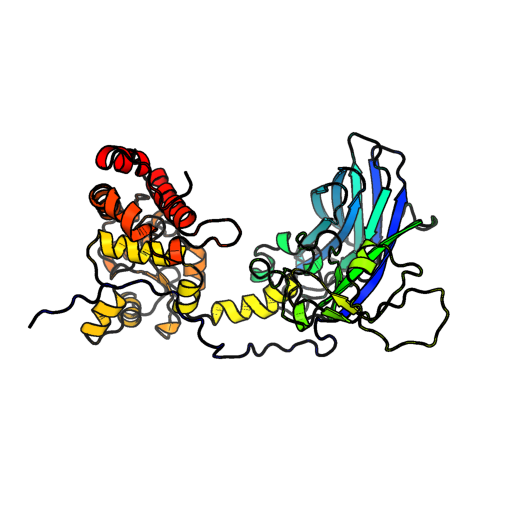 1 109 ? 15.653 -9.886 -0.804 1.00 95.62 109 PRO A CA 1
ATOM 862 C C . PRO A 1 109 ? 15.730 -10.949 -1.902 1.00 95.62 109 PRO A C 1
ATOM 864 O O . PRO A 1 109 ? 14.942 -10.949 -2.851 1.00 95.62 109 PRO A O 1
ATOM 867 N N . LYS A 1 110 ? 16.648 -11.898 -1.729 1.00 95.62 110 LYS A N 1
ATOM 868 C CA . LYS A 1 110 ? 16.802 -13.057 -2.605 1.00 95.62 110 LYS A CA 1
ATOM 869 C C . LYS A 1 110 ? 15.558 -13.939 -2.618 1.00 95.62 110 LYS A C 1
ATOM 871 O O . LYS A 1 110 ? 14.892 -14.126 -1.597 1.00 95.62 110 LYS A O 1
ATOM 876 N N . GLY A 1 111 ? 15.312 -14.572 -3.762 1.00 94.81 111 GLY A N 1
ATOM 877 C CA . GLY A 1 111 ? 14.328 -15.643 -3.891 1.00 94.81 111 GLY A CA 1
ATOM 878 C C . GLY A 1 111 ? 12.877 -15.180 -3.775 1.00 94.81 111 GLY A C 1
ATOM 879 O O . GLY A 1 111 ? 12.019 -15.998 -3.453 1.00 94.81 111 GLY A O 1
ATOM 880 N N . LYS A 1 112 ? 12.599 -13.890 -3.998 1.00 94.75 112 LYS A N 1
ATOM 881 C CA . LYS A 1 112 ? 11.248 -13.320 -3.946 1.00 94.75 112 LYS A CA 1
ATOM 882 C C . LYS A 1 112 ? 11.027 -12.324 -5.067 1.00 94.75 112 LYS A C 1
ATOM 884 O O . LYS A 1 112 ? 11.941 -11.599 -5.455 1.00 94.75 112 LYS A O 1
ATOM 889 N N . TRP A 1 113 ? 9.791 -12.262 -5.553 1.00 96.75 113 TRP A N 1
ATOM 890 C CA . TRP A 1 113 ? 9.396 -11.225 -6.493 1.00 96.75 113 TRP A CA 1
ATOM 891 C C . TRP A 1 113 ? 9.216 -9.901 -5.760 1.00 96.75 113 TRP A C 1
ATOM 893 O O . TRP A 1 113 ? 8.408 -9.767 -4.841 1.00 96.75 113 TRP A O 1
ATOM 903 N N . GLU A 1 114 ? 9.941 -8.892 -6.208 1.00 96.19 114 GLU A N 1
ATOM 904 C CA . GLU A 1 11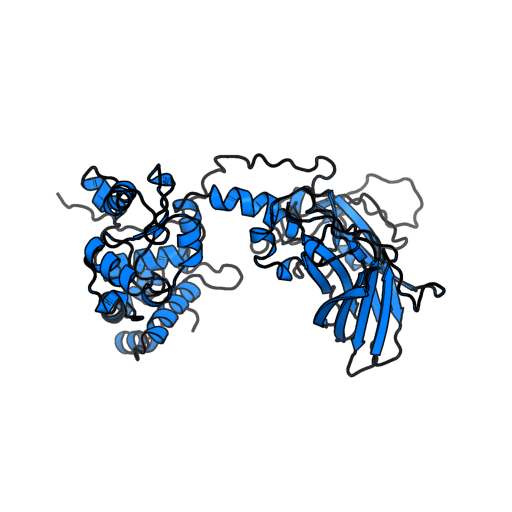4 ? 9.863 -7.547 -5.679 1.00 96.19 114 GLU A CA 1
ATOM 905 C C . GLU A 1 114 ? 9.455 -6.562 -6.755 1.00 96.19 114 GLU A C 1
ATOM 907 O O . GLU A 1 114 ? 9.843 -6.655 -7.914 1.00 96.19 114 GLU A O 1
ATOM 912 N N . LYS A 1 115 ? 8.685 -5.563 -6.338 1.00 95.44 115 LYS A N 1
ATOM 913 C CA . LYS A 1 115 ? 8.207 -4.507 -7.223 1.00 95.44 115 LYS A CA 1
ATOM 914 C C . LYS A 1 115 ? 8.900 -3.188 -6.952 1.00 95.44 115 LYS A C 1
ATOM 916 O O . LYS A 1 115 ? 9.225 -2.872 -5.800 1.00 95.44 115 LYS A O 1
ATOM 921 N N . PHE A 1 116 ? 9.050 -2.378 -7.985 1.00 96.94 116 PHE A N 1
ATOM 922 C CA . PHE A 1 116 ? 9.444 -0.986 -7.846 1.00 96.94 116 PHE A CA 1
ATOM 923 C C . PHE A 1 116 ? 8.599 -0.108 -8.760 1.00 96.94 116 PHE A C 1
ATOM 925 O O . PHE A 1 116 ? 8.031 -0.555 -9.752 1.00 96.94 116 PHE A O 1
ATOM 932 N N . GLY A 1 117 ? 8.512 1.163 -8.402 1.00 97.19 117 GLY A N 1
ATOM 933 C CA . GLY A 1 117 ? 7.922 2.161 -9.264 1.00 97.19 117 GLY A CA 1
ATOM 934 C C . GLY A 1 117 ? 8.241 3.551 -8.756 1.00 97.19 117 GLY A C 1
ATOM 935 O O . GLY A 1 117 ? 8.391 3.771 -7.554 1.00 97.19 117 GLY A O 1
ATOM 936 N N . LEU A 1 118 ? 8.336 4.484 -9.687 1.00 96.88 118 LEU A N 1
ATOM 937 C CA . LEU A 1 118 ? 8.594 5.894 -9.445 1.00 96.88 118 LEU A CA 1
ATOM 938 C C . LEU A 1 118 ? 7.949 6.717 -10.558 1.00 96.88 118 LEU A C 1
ATOM 940 O O . LEU A 1 118 ? 7.625 6.188 -11.618 1.00 96.88 118 LEU A O 1
ATOM 944 N N . HIS A 1 119 ? 7.690 7.986 -10.279 1.00 97.94 119 HIS A N 1
ATOM 945 C CA . HIS A 1 119 ? 7.017 8.879 -11.208 1.00 97.94 119 HIS A CA 1
ATOM 946 C C . HIS A 1 119 ? 7.465 10.320 -11.020 1.00 97.94 119 HIS A C 1
ATOM 948 O O . HIS A 1 119 ? 7.928 10.695 -9.937 1.00 97.94 119 HIS A O 1
ATOM 954 N N . CYS A 1 120 ? 7.248 11.111 -12.063 1.00 96.00 120 CYS A N 1
ATOM 955 C CA . CYS A 1 120 ? 7.275 12.563 -12.023 1.00 96.00 120 CYS A CA 1
ATOM 956 C C . CYS A 1 120 ? 5.847 13.063 -12.253 1.00 96.00 120 CYS A C 1
ATOM 958 O O . CYS A 1 120 ? 5.185 12.636 -13.202 1.00 96.00 120 CYS A O 1
ATOM 960 N N . ILE A 1 121 ? 5.381 13.953 -11.376 1.00 95.50 121 ILE A N 1
ATOM 961 C CA . ILE A 1 121 ? 4.142 14.710 -11.569 1.00 95.50 121 ILE A CA 1
ATOM 962 C C . ILE A 1 121 ? 4.485 16.186 -11.449 1.00 95.50 121 ILE A C 1
ATOM 964 O O . ILE A 1 121 ? 5.132 16.583 -10.480 1.00 95.50 121 ILE A O 1
ATOM 968 N N . PHE A 1 122 ? 4.101 16.974 -12.444 1.00 93.50 122 PHE A N 1
ATOM 969 C CA . PHE A 1 122 ? 4.466 18.385 -12.555 1.00 93.50 122 PHE A CA 1
ATOM 970 C C . PHE A 1 122 ? 3.385 19.169 -13.295 1.00 93.50 122 PHE A C 1
ATOM 972 O O . PHE A 1 122 ? 2.607 18.584 -14.044 1.00 93.50 122 PHE A O 1
ATOM 979 N N . ASP A 1 123 ? 3.323 20.478 -13.058 1.00 94.06 123 ASP A N 1
ATOM 980 C CA . ASP A 1 123 ? 2.374 21.359 -13.738 1.00 94.06 123 ASP A CA 1
ATOM 981 C C . ASP A 1 123 ? 2.784 21.523 -15.210 1.00 94.06 123 ASP A C 1
ATOM 983 O O . ASP A 1 123 ? 3.915 21.899 -15.517 1.00 94.06 123 ASP A O 1
ATOM 987 N N . MET A 1 124 ? 1.873 21.206 -16.127 1.00 92.75 124 MET A N 1
ATOM 988 C CA . MET A 1 124 ? 2.081 21.333 -17.569 1.00 92.75 124 MET A CA 1
ATOM 989 C C . MET A 1 124 ? 2.118 22.791 -18.016 1.00 92.75 124 MET A C 1
ATOM 991 O O . MET A 1 124 ? 2.656 23.067 -19.080 1.00 92.75 124 MET A O 1
ATOM 995 N N . LYS A 1 125 ? 1.613 23.735 -17.212 1.00 90.88 125 LYS A N 1
ATOM 996 C CA . LYS A 1 125 ? 1.726 25.175 -17.496 1.00 90.88 125 LYS A CA 1
ATOM 997 C C . LYS A 1 125 ? 3.167 25.671 -17.451 1.00 90.88 125 LYS A C 1
ATOM 999 O O . LYS A 1 125 ? 3.468 26.717 -18.014 1.00 90.88 125 LYS A O 1
ATOM 1004 N N . GLU A 1 126 ? 4.054 24.933 -16.784 1.00 87.62 126 GLU A N 1
ATOM 1005 C CA . GLU A 1 126 ? 5.494 25.208 -16.781 1.00 87.62 126 GLU A CA 1
ATOM 1006 C C . GLU A 1 126 ? 6.173 24.792 -18.098 1.00 87.62 126 GLU A C 1
ATOM 1008 O O . GLU A 1 126 ? 7.343 25.112 -18.305 1.00 87.62 126 GLU A O 1
ATOM 1013 N N . LEU A 1 127 ? 5.466 24.069 -18.973 1.00 88.62 127 LEU A N 1
ATOM 1014 C CA . LEU A 1 127 ? 5.991 23.553 -20.231 1.00 88.62 127 LEU A CA 1
ATOM 1015 C C . LEU A 1 127 ? 5.608 24.465 -21.395 1.00 88.62 127 LEU A C 1
ATOM 1017 O O . LEU A 1 127 ? 4.476 24.932 -21.504 1.00 88.62 127 LEU A O 1
ATOM 1021 N N . LYS A 1 128 ? 6.547 24.657 -22.319 1.00 88.62 128 LYS A N 1
ATOM 1022 C CA . LYS A 1 128 ? 6.290 25.262 -23.632 1.00 88.62 128 LYS A CA 1
ATOM 1023 C C . LYS A 1 128 ? 5.837 24.217 -24.648 1.00 88.62 128 LYS A C 1
ATOM 1025 O O . LYS A 1 128 ? 5.175 24.569 -25.619 1.00 88.62 128 LYS A O 1
ATOM 1030 N N . GLN A 1 129 ? 6.217 22.953 -24.445 1.00 89.06 129 GLN A N 1
ATOM 1031 C CA . GLN A 1 129 ? 5.847 21.825 -25.300 1.00 89.06 129 GLN A CA 1
ATOM 1032 C C . GLN A 1 129 ? 5.487 20.595 -24.459 1.00 89.06 129 GLN A C 1
ATOM 1034 O O . GLN A 1 129 ? 6.092 20.330 -23.422 1.00 89.06 129 GLN A O 1
ATOM 1039 N N . THR A 1 130 ? 4.503 19.825 -24.918 1.00 90.56 130 THR A N 1
ATOM 1040 C CA . THR A 1 130 ? 4.019 18.596 -24.258 1.00 90.56 130 THR A CA 1
ATOM 1041 C C . THR A 1 130 ? 4.750 17.336 -24.709 1.00 90.56 130 THR A C 1
ATOM 1043 O O . THR A 1 130 ? 4.587 16.275 -24.101 1.00 90.56 130 THR A O 1
ATOM 1046 N N . ARG A 1 131 ? 5.567 17.458 -25.754 1.00 95.88 131 ARG A N 1
ATOM 1047 C CA . ARG A 1 131 ? 6.383 16.389 -26.309 1.00 95.88 131 ARG A CA 1
ATOM 1048 C C . ARG A 1 131 ? 7.760 16.356 -25.650 1.00 95.88 131 ARG A C 1
ATOM 1050 O O . ARG A 1 131 ? 8.321 17.392 -25.287 1.00 95.88 131 ARG A O 1
ATOM 1057 N N . GLY A 1 132 ? 8.311 15.159 -25.496 1.00 95.12 132 GLY A N 1
ATOM 1058 C CA . GLY A 1 132 ? 9.658 14.989 -24.967 1.00 95.12 132 GLY A CA 1
ATOM 1059 C C . GLY A 1 132 ? 10.156 13.554 -25.013 1.00 95.12 132 GLY A C 1
ATOM 1060 O O . GLY A 1 132 ? 9.705 12.725 -25.806 1.00 95.12 132 GLY A O 1
ATOM 1061 N N . MET A 1 133 ? 11.083 13.250 -24.116 1.00 97.19 133 MET A N 1
ATOM 1062 C CA . MET A 1 133 ? 11.699 11.943 -23.939 1.00 97.19 133 MET A CA 1
ATOM 1063 C C . MET A 1 133 ? 11.675 11.537 -22.469 1.00 97.19 133 MET A C 1
ATOM 1065 O O . MET A 1 133 ? 11.823 12.366 -21.567 1.00 97.19 133 MET A O 1
ATOM 1069 N N . LEU A 1 134 ? 11.551 10.233 -22.238 1.00 98.00 134 LEU A N 1
ATOM 1070 C CA . LEU A 1 134 ? 11.795 9.623 -20.941 1.00 98.00 134 LEU A CA 1
ATOM 1071 C C . LEU A 1 134 ? 13.079 8.812 -20.955 1.00 98.00 134 LEU A C 1
ATOM 1073 O O . LEU A 1 134 ? 13.323 8.046 -21.888 1.00 98.00 134 LEU A O 1
ATOM 1077 N N . ARG A 1 135 ? 13.835 8.918 -19.863 1.00 98.19 135 ARG A N 1
ATOM 1078 C CA . ARG A 1 135 ? 14.948 8.030 -19.549 1.00 98.19 135 ARG A CA 1
ATOM 1079 C C . ARG A 1 135 ? 14.719 7.378 -18.190 1.00 98.19 135 ARG A C 1
ATOM 1081 O O . ARG A 1 135 ? 14.675 8.051 -17.166 1.00 98.19 135 ARG A O 1
ATOM 1088 N N . GLY A 1 136 ? 14.564 6.062 -18.182 1.00 98.12 136 GLY A N 1
ATOM 1089 C CA . GLY A 1 136 ? 14.589 5.244 -16.974 1.00 98.12 136 GLY A CA 1
ATOM 1090 C C . GLY A 1 136 ? 15.984 4.667 -16.761 1.00 98.12 136 GLY A C 1
ATOM 1091 O O . GLY A 1 136 ? 16.676 4.337 -17.721 1.00 98.12 136 GLY A O 1
ATOM 1092 N N . SER A 1 137 ? 16.419 4.508 -15.515 1.00 98.12 137 SER A N 1
ATOM 1093 C CA . SER A 1 137 ? 17.619 3.723 -15.215 1.00 98.12 137 SER A CA 1
ATOM 1094 C C . SER A 1 137 ? 17.431 2.860 -13.980 1.00 98.12 137 SER A C 1
ATOM 1096 O O . SER A 1 137 ? 16.714 3.228 -13.050 1.00 98.12 137 SER A O 1
ATOM 1098 N N . CYS A 1 138 ? 18.066 1.693 -13.980 1.00 98.19 138 CYS A N 1
ATOM 1099 C CA . CYS A 1 138 ? 18.127 0.770 -12.857 1.00 98.19 138 CYS A CA 1
ATOM 1100 C C . CYS A 1 138 ? 19.575 0.342 -12.650 1.00 98.19 138 CYS A C 1
ATOM 1102 O O . CYS A 1 138 ? 20.150 -0.338 -13.492 1.00 98.19 138 CYS A O 1
ATOM 1104 N N . LYS A 1 139 ? 20.149 0.717 -11.509 1.00 98.12 139 LYS A N 1
ATOM 1105 C CA . LYS A 1 139 ? 21.432 0.216 -11.027 1.00 98.12 139 LYS A CA 1
ATOM 1106 C C . LYS A 1 139 ? 21.177 -0.768 -9.897 1.00 98.12 139 LYS A C 1
ATOM 1108 O O . LYS A 1 139 ? 20.676 -0.391 -8.838 1.00 98.12 139 LYS A O 1
ATOM 1113 N N . ILE A 1 140 ? 21.520 -2.022 -10.133 1.00 98.31 140 ILE A N 1
ATOM 1114 C CA . ILE A 1 140 ? 21.405 -3.119 -9.181 1.00 98.31 140 ILE A CA 1
ATOM 1115 C C . ILE A 1 140 ? 22.808 -3.434 -8.684 1.00 98.31 140 ILE A C 1
ATOM 1117 O O . ILE A 1 140 ? 23.737 -3.538 -9.479 1.00 98.31 140 ILE A O 1
ATOM 1121 N N . SER A 1 141 ? 22.978 -3.551 -7.373 1.00 98.00 141 SER A N 1
ATOM 1122 C CA . SER A 1 141 ? 24.280 -3.814 -6.755 1.00 98.00 141 SER A CA 1
ATOM 1123 C C . SER A 1 141 ? 24.167 -4.810 -5.613 1.00 98.00 141 SER A C 1
ATOM 1125 O O . SER A 1 141 ? 23.184 -4.773 -4.872 1.00 98.00 141 SER A O 1
ATOM 1127 N N . SER A 1 142 ? 25.190 -5.635 -5.429 1.00 97.25 142 SER A N 1
ATOM 1128 C CA . SER A 1 142 ? 25.320 -6.562 -4.306 1.00 97.25 142 SER A CA 1
ATOM 1129 C C . SER A 1 142 ? 26.750 -6.563 -3.764 1.00 97.25 142 SER A C 1
ATOM 1131 O O . SER A 1 142 ? 27.679 -6.106 -4.426 1.00 97.25 142 SER A O 1
ATOM 1133 N N . ASN A 1 143 ? 26.924 -7.081 -2.548 1.00 93.88 143 ASN A N 1
ATOM 1134 C CA . ASN A 1 143 ? 28.244 -7.290 -1.944 1.00 93.88 143 ASN A CA 1
ATOM 1135 C C . ASN A 1 143 ? 28.956 -8.522 -2.525 1.00 93.88 143 ASN A C 1
ATOM 1137 O O . ASN A 1 143 ? 30.151 -8.700 -2.312 1.00 93.88 143 ASN A O 1
ATOM 1141 N N . ALA A 1 144 ? 28.221 -9.377 -3.234 1.00 93.62 144 ALA A N 1
ATOM 1142 C CA . ALA A 1 144 ? 28.731 -10.551 -3.921 1.00 93.62 144 ALA A CA 1
ATOM 1143 C C . ALA A 1 144 ? 28.344 -10.503 -5.405 1.00 93.62 144 ALA A C 1
ATOM 1145 O O . ALA A 1 144 ? 27.666 -9.581 -5.862 1.00 93.62 144 ALA A O 1
ATOM 1146 N N . ASN A 1 145 ? 28.789 -11.505 -6.159 1.00 96.00 145 ASN A N 1
ATOM 1147 C CA . ASN A 1 145 ? 28.313 -11.733 -7.516 1.00 96.00 145 ASN A CA 1
ATOM 1148 C C . ASN A 1 145 ? 26.772 -11.836 -7.503 1.00 96.00 145 ASN A C 1
ATOM 1150 O O . ASN A 1 145 ? 26.208 -12.599 -6.718 1.00 96.00 145 ASN A O 1
ATOM 1154 N N . ILE A 1 146 ? 26.113 -11.029 -8.339 1.00 96.75 146 ILE A N 1
ATOM 1155 C CA . ILE A 1 146 ? 24.653 -10.925 -8.410 1.00 96.75 146 ILE A CA 1
ATOM 1156 C C . ILE A 1 146 ? 24.017 -12.260 -8.829 1.00 96.75 146 ILE A C 1
ATOM 1158 O O . ILE A 1 146 ? 22.930 -12.595 -8.349 1.00 96.75 146 ILE A O 1
ATOM 1162 N N . GLY A 1 147 ? 24.683 -13.027 -9.694 1.00 96.56 147 GLY A N 1
ATOM 1163 C CA . GLY A 1 147 ? 24.134 -14.251 -10.263 1.00 96.56 147 GLY A CA 1
ATOM 1164 C C . GLY A 1 147 ? 22.949 -13.950 -11.178 1.00 96.56 147 GLY A C 1
ATOM 1165 O O . GLY A 1 147 ? 22.988 -13.017 -11.982 1.00 96.56 147 GLY A O 1
ATOM 1166 N N . ARG A 1 148 ? 21.877 -14.731 -11.053 1.00 96.88 148 ARG A N 1
ATOM 1167 C CA . ARG A 1 148 ? 20.687 -14.589 -11.895 1.00 96.88 148 ARG A CA 1
ATOM 1168 C C . ARG A 1 148 ? 19.713 -13.545 -11.356 1.00 96.88 148 ARG A C 1
ATOM 1170 O O . ARG A 1 148 ? 19.386 -13.558 -10.163 1.00 96.88 148 ARG A O 1
ATOM 1177 N N . ILE A 1 149 ? 19.178 -12.718 -12.254 1.00 97.56 149 ILE A N 1
ATOM 1178 C CA . ILE A 1 149 ? 18.005 -11.869 -12.006 1.00 97.56 149 ILE A CA 1
ATOM 1179 C C . ILE A 1 149 ? 16.972 -12.104 -13.106 1.00 97.56 149 ILE A C 1
ATOM 1181 O O . ILE A 1 149 ? 17.306 -12.037 -14.290 1.00 97.56 149 ILE A O 1
ATOM 1185 N N . ASP A 1 150 ? 15.721 -12.332 -12.711 1.00 97.94 150 ASP A N 1
ATOM 1186 C CA . ASP A 1 150 ? 14.569 -12.349 -13.608 1.00 97.94 150 ASP A CA 1
ATOM 1187 C C . ASP A 1 150 ? 13.812 -11.008 -13.556 1.00 97.94 150 ASP A C 1
ATOM 1189 O O . ASP A 1 150 ? 13.687 -10.383 -12.501 1.00 97.94 150 ASP A O 1
ATOM 1193 N N . PHE A 1 151 ? 13.290 -10.580 -14.703 1.00 97.75 151 PHE A N 1
ATOM 1194 C CA . PHE A 1 151 ? 12.618 -9.303 -14.932 1.00 97.75 151 PHE A CA 1
ATOM 1195 C C . PHE A 1 151 ? 11.235 -9.540 -15.540 1.00 97.75 151 PHE A C 1
ATOM 1197 O O . PHE A 1 151 ? 11.081 -10.376 -16.440 1.00 97.75 151 PHE A O 1
ATOM 1204 N N . PHE A 1 152 ? 10.239 -8.793 -15.063 1.00 97.81 152 PHE A N 1
ATOM 1205 C CA . PHE A 1 152 ? 8.887 -8.829 -15.611 1.00 97.81 152 PHE A CA 1
ATOM 1206 C C . PHE A 1 152 ? 8.171 -7.477 -15.521 1.00 97.81 152 PHE A C 1
ATOM 1208 O O . PHE A 1 152 ? 8.374 -6.742 -14.553 1.00 97.81 152 PHE A O 1
ATOM 1215 N N . GLY A 1 153 ? 7.291 -7.168 -16.477 1.00 96.44 153 GLY A N 1
ATOM 1216 C CA . GLY A 1 153 ? 6.398 -6.010 -16.419 1.00 96.44 153 GLY A CA 1
ATOM 1217 C C . GLY A 1 153 ? 7.103 -4.654 -16.384 1.00 96.44 153 GLY A C 1
ATOM 1218 O O . GLY A 1 153 ? 6.610 -3.741 -15.724 1.00 96.44 153 GLY A O 1
ATOM 1219 N N . PHE A 1 154 ? 8.276 -4.525 -17.009 1.00 96.88 154 PHE A N 1
ATOM 1220 C CA . PHE A 1 154 ? 8.992 -3.250 -17.078 1.00 96.88 154 PHE A CA 1
ATOM 1221 C C . PHE A 1 154 ? 8.344 -2.315 -18.100 1.00 96.88 154 PHE A C 1
ATOM 1223 O O . PHE A 1 154 ? 8.344 -2.604 -19.297 1.00 96.88 154 PHE A O 1
ATOM 1230 N N . GLU A 1 155 ? 7.856 -1.165 -17.636 1.00 96.19 155 GLU A N 1
ATOM 1231 C CA . GLU A 1 155 ? 7.257 -0.127 -18.481 1.00 96.19 155 GLU A CA 1
ATOM 1232 C C . GLU A 1 155 ? 7.740 1.268 -18.072 1.00 96.19 155 GLU A C 1
ATOM 1234 O O . GLU A 1 155 ? 7.913 1.570 -16.886 1.00 96.19 155 GLU A O 1
ATOM 1239 N N . LEU A 1 156 ? 7.925 2.118 -19.083 1.00 97.62 156 LEU A N 1
ATOM 1240 C CA . LEU A 1 156 ? 8.353 3.507 -19.013 1.00 97.62 156 LEU A CA 1
ATOM 1241 C C . LEU A 1 156 ? 7.429 4.338 -19.912 1.00 97.62 156 LEU A C 1
ATOM 1243 O O . LEU A 1 156 ? 7.444 4.181 -21.130 1.00 97.62 156 LEU A O 1
ATOM 1247 N N . GLY A 1 157 ? 6.642 5.259 -19.358 1.00 97.44 157 GLY A N 1
ATOM 1248 C CA . GLY A 1 157 ? 5.695 6.002 -20.193 1.00 97.44 157 GLY A CA 1
ATOM 1249 C C . GLY A 1 157 ? 4.905 7.105 -19.503 1.00 97.44 157 GLY A C 1
ATOM 1250 O O . GLY A 1 157 ? 5.005 7.317 -18.293 1.00 97.44 157 GLY A O 1
ATOM 1251 N N . THR A 1 158 ? 4.092 7.796 -20.302 1.00 97.25 158 THR A N 1
ATOM 1252 C CA . THR A 1 158 ? 3.037 8.700 -19.827 1.00 97.25 158 THR A CA 1
ATOM 1253 C C . THR A 1 158 ? 1.883 7.892 -19.234 1.00 97.25 158 THR A C 1
ATOM 1255 O O . THR A 1 158 ? 1.468 6.873 -19.785 1.00 97.25 158 THR A O 1
ATOM 1258 N N . VAL A 1 159 ? 1.341 8.348 -18.107 1.00 96.56 159 VAL A N 1
ATOM 1259 C CA . VAL A 1 159 ? 0.225 7.704 -17.411 1.00 96.56 159 VAL A CA 1
ATOM 1260 C C . VAL A 1 159 ? -1.104 8.295 -17.885 1.00 96.56 159 VAL A C 1
ATOM 1262 O O . VAL A 1 159 ? -1.559 9.315 -17.376 1.00 96.56 159 VAL A O 1
ATOM 1265 N N . TYR A 1 160 ? -1.770 7.610 -18.813 1.00 93.38 160 TYR A N 1
ATOM 1266 C CA . TYR A 1 160 ? -3.034 8.076 -19.408 1.00 93.38 160 TYR A CA 1
ATOM 1267 C C . TYR A 1 160 ? -4.286 7.765 -18.580 1.00 93.38 160 TYR A C 1
ATOM 1269 O O . TYR A 1 160 ? -5.358 8.320 -18.797 1.00 93.38 160 TYR A O 1
ATOM 1277 N N . TYR A 1 161 ? -4.186 6.871 -17.598 1.00 91.06 161 TYR A N 1
ATOM 1278 C CA . TYR A 1 161 ? -5.363 6.374 -16.883 1.00 91.06 161 TYR A CA 1
ATOM 1279 C C . TYR A 1 161 ? -6.176 7.453 -16.157 1.00 91.06 161 TYR A C 1
ATOM 1281 O O . TYR A 1 161 ? -7.378 7.290 -15.922 1.00 91.06 161 TYR A O 1
ATOM 1289 N N . TYR A 1 162 ? -5.503 8.530 -15.760 1.00 91.38 162 TYR A N 1
ATOM 1290 C CA . TYR A 1 162 ? -6.062 9.595 -14.942 1.00 91.38 162 TYR A CA 1
ATOM 1291 C C . TYR A 1 162 ? -6.533 10.807 -15.749 1.00 91.38 162 TYR A C 1
ATOM 1293 O O . TYR A 1 162 ? -7.033 11.749 -15.136 1.00 91.38 162 TYR A O 1
ATOM 1301 N N . THR A 1 163 ? -6.407 10.800 -17.078 1.00 89.50 163 THR A N 1
ATOM 1302 C CA . THR A 1 163 ? -6.706 11.956 -17.939 1.00 89.50 163 THR A CA 1
ATOM 1303 C C . THR A 1 163 ? -8.128 12.491 -17.743 1.00 89.50 163 THR A C 1
ATOM 1305 O O . THR A 1 163 ? -8.349 13.690 -17.611 1.00 89.50 163 THR A O 1
ATOM 1308 N N . ASP A 1 164 ? -9.096 11.595 -17.593 1.00 82.38 164 ASP A N 1
ATOM 1309 C CA . ASP A 1 164 ? -10.526 11.879 -17.449 1.00 82.38 164 ASP A CA 1
ATOM 1310 C C . ASP A 1 164 ? -11.039 11.808 -15.991 1.00 82.38 164 ASP A C 1
ATOM 1312 O O . ASP A 1 164 ? -12.234 11.991 -15.739 1.00 82.38 164 ASP A O 1
ATOM 1316 N N . LYS A 1 165 ? -10.169 11.549 -15.001 1.00 83.12 165 LYS A N 1
ATOM 1317 C CA . LYS A 1 165 ? -10.581 11.155 -13.635 1.00 83.12 165 LYS A CA 1
ATOM 1318 C C . LYS A 1 165 ? -10.082 12.105 -12.557 1.00 83.12 165 LYS A C 1
ATOM 1320 O O . LYS A 1 165 ? -8.902 12.100 -12.246 1.00 83.12 165 LYS A O 1
ATOM 1325 N N . ASP A 1 166 ? -10.979 12.797 -11.861 1.00 86.31 166 ASP A N 1
ATOM 1326 C CA . ASP A 1 166 ? -10.614 13.634 -10.707 1.00 86.31 166 ASP A CA 1
ATOM 1327 C C . ASP A 1 166 ? -10.329 12.784 -9.451 1.00 86.31 166 ASP A C 1
ATOM 1329 O O . ASP A 1 166 ? -11.199 12.501 -8.626 1.00 86.31 166 ASP A O 1
ATOM 1333 N N . LEU A 1 167 ? -9.100 12.270 -9.361 1.00 85.88 167 LEU A N 1
ATOM 1334 C CA . LEU A 1 167 ? -8.655 11.357 -8.301 1.00 85.88 167 LEU A CA 1
ATOM 1335 C C . LEU A 1 167 ? -7.402 11.847 -7.566 1.00 85.88 167 LEU A C 1
ATOM 1337 O O . LEU A 1 167 ? -6.789 11.053 -6.847 1.00 85.88 167 LEU A O 1
ATOM 1341 N N . TRP A 1 168 ? -7.021 13.118 -7.718 1.00 88.44 168 TRP A N 1
ATOM 1342 C CA . TRP A 1 168 ? -5.747 13.656 -7.224 1.00 88.44 168 TRP A CA 1
ATOM 1343 C C . TRP A 1 168 ? -5.541 13.440 -5.718 1.00 88.44 168 TRP A C 1
ATOM 1345 O O . TRP A 1 168 ? -4.588 12.775 -5.307 1.00 88.44 168 TRP A O 1
ATOM 1355 N N . ASP A 1 169 ? -6.488 13.885 -4.892 1.00 84.38 169 ASP A N 1
ATOM 1356 C CA . ASP A 1 169 ? -6.377 13.786 -3.430 1.00 84.38 169 ASP A CA 1
ATOM 1357 C C . ASP A 1 169 ? -6.246 12.331 -2.966 1.00 84.38 169 ASP A C 1
ATOM 1359 O O . ASP A 1 169 ? -5.482 11.986 -2.061 1.00 84.38 169 ASP A O 1
ATOM 1363 N N . ARG A 1 170 ? -6.977 11.428 -3.630 1.00 82.94 170 ARG A N 1
ATOM 1364 C CA . ARG A 1 170 ? -6.906 9.987 -3.367 1.00 82.94 170 ARG A CA 1
ATOM 1365 C C . ARG A 1 170 ? -5.589 9.414 -3.859 1.00 82.94 170 ARG A C 1
ATOM 1367 O O . ARG A 1 170 ? -5.052 8.504 -3.226 1.00 82.94 170 ARG A O 1
ATOM 1374 N N . PHE A 1 171 ? -5.070 9.893 -4.986 1.00 88.19 171 PHE A N 1
ATOM 1375 C CA . PHE A 1 171 ? -3.784 9.473 -5.517 1.00 88.19 171 PHE A CA 1
ATOM 1376 C C . PHE A 1 171 ? -2.672 9.750 -4.520 1.00 88.19 171 PHE A C 1
ATOM 1378 O O . PHE A 1 171 ? -1.980 8.794 -4.172 1.00 88.19 171 PHE A O 1
ATOM 1385 N N . GLN A 1 172 ? -2.604 10.962 -3.965 1.00 84.88 172 GLN A N 1
ATOM 1386 C CA . GLN A 1 172 ? -1.599 11.366 -2.974 1.00 84.88 172 GLN A CA 1
ATOM 1387 C C . GLN A 1 172 ? -1.633 10.520 -1.685 1.00 84.88 172 GLN A C 1
ATOM 1389 O O . GLN A 1 172 ? -0.625 10.354 -0.994 1.00 84.88 172 GLN A O 1
ATOM 1394 N N . GLN A 1 173 ? -2.773 9.907 -1.358 1.00 80.75 173 GLN A N 1
ATOM 1395 C CA . GLN A 1 173 ? -2.898 9.053 -0.178 1.00 80.75 173 GLN A CA 1
ATOM 1396 C C . GLN A 1 173 ? -2.288 7.660 -0.401 1.00 80.75 173 GLN A C 1
ATOM 1398 O O . GLN A 1 173 ? -2.847 6.803 -1.092 1.00 80.75 173 GLN A O 1
ATOM 1403 N N . LYS A 1 174 ? -1.168 7.382 0.278 1.00 78.06 174 LYS A N 1
ATOM 1404 C CA . LYS A 1 174 ? -0.524 6.053 0.346 1.00 78.06 174 LYS A CA 1
ATOM 1405 C C . LYS A 1 174 ? -0.145 5.461 -1.026 1.00 78.06 174 LYS A C 1
ATOM 1407 O O . LYS A 1 174 ? -0.148 4.240 -1.175 1.00 78.06 174 LYS A O 1
ATOM 1412 N N . THR A 1 175 ? 0.195 6.291 -2.015 1.00 83.75 175 THR A N 1
ATOM 1413 C CA . THR A 1 175 ? 0.588 5.881 -3.384 1.00 83.75 175 THR A CA 1
ATOM 1414 C C . THR A 1 175 ? 1.650 4.785 -3.387 1.00 83.75 175 THR A C 1
ATOM 1416 O O . THR A 1 175 ? 1.499 3.790 -4.088 1.00 83.75 175 THR A O 1
ATOM 1419 N N . LYS A 1 176 ? 2.669 4.921 -2.523 1.00 86.19 176 LYS A N 1
ATOM 1420 C CA . LYS A 1 176 ? 3.824 4.012 -2.423 1.00 86.19 176 LYS A CA 1
ATOM 1421 C C . LYS A 1 176 ? 3.448 2.533 -2.260 1.00 86.19 176 LYS A C 1
ATOM 1423 O O . LYS A 1 176 ? 4.190 1.668 -2.701 1.00 86.19 176 LYS A O 1
ATOM 1428 N N . LEU A 1 177 ? 2.295 2.227 -1.656 1.00 86.50 177 LEU A N 1
ATOM 1429 C CA . LEU A 1 177 ? 1.844 0.845 -1.435 1.00 86.50 177 LEU A CA 1
ATOM 1430 C C . LEU A 1 177 ? 1.370 0.135 -2.715 1.00 86.50 177 LEU A C 1
ATOM 1432 O O . LEU A 1 177 ? 1.244 -1.092 -2.723 1.00 86.50 177 LEU A O 1
ATOM 1436 N N . TYR A 1 178 ? 1.065 0.903 -3.757 1.00 91.94 178 TYR A N 1
ATOM 1437 C CA . TYR A 1 178 ? 0.414 0.446 -4.985 1.00 91.94 178 TYR A CA 1
ATOM 1438 C C . TYR A 1 178 ? 1.306 0.630 -6.218 1.00 91.94 178 TYR A C 1
ATOM 1440 O O . TYR A 1 178 ? 0.817 0.526 -7.334 1.00 91.94 178 TYR A O 1
ATOM 1448 N N . LEU A 1 179 ? 2.585 0.966 -6.030 1.00 93.94 179 LEU A N 1
ATOM 1449 C CA . LEU A 1 179 ? 3.544 1.055 -7.128 1.00 93.94 179 LEU A CA 1
ATOM 1450 C C . LEU A 1 179 ? 4.016 -0.356 -7.516 1.00 93.94 179 LEU A C 1
ATOM 1452 O O . LEU A 1 179 ? 4.321 -1.118 -6.594 1.00 93.94 179 LEU A O 1
ATOM 1456 N N . PRO A 1 180 ? 4.136 -0.689 -8.815 1.00 95.69 180 PRO A N 1
ATOM 1457 C CA . PRO A 1 180 ? 3.827 0.142 -9.988 1.00 95.69 180 PRO A CA 1
ATOM 1458 C C . PRO A 1 180 ? 2.370 0.035 -10.475 1.00 95.69 180 PRO A C 1
ATOM 1460 O O . PRO A 1 180 ? 1.971 0.755 -11.384 1.00 95.69 180 PRO A O 1
ATOM 1463 N N . GLU A 1 181 ? 1.535 -0.816 -9.871 1.00 94.62 181 GLU A N 1
ATOM 1464 C CA . GLU A 1 181 ? 0.191 -1.132 -10.382 1.00 94.62 181 GLU A CA 1
ATOM 1465 C C . GLU A 1 181 ? -0.734 0.086 -10.529 1.00 94.62 181 GLU A C 1
ATOM 1467 O O . GLU A 1 181 ? -1.708 0.046 -11.284 1.00 94.62 181 GLU A O 1
ATOM 1472 N N . ILE A 1 182 ? -0.481 1.147 -9.764 1.00 94.38 182 ILE A N 1
ATOM 1473 C CA . ILE A 1 182 ? -1.221 2.410 -9.785 1.00 94.38 182 ILE A CA 1
ATOM 1474 C C . ILE A 1 182 ? -1.061 3.184 -11.097 1.00 94.38 182 ILE A C 1
ATOM 1476 O O . ILE A 1 182 ? -1.866 4.066 -11.353 1.00 94.38 182 ILE A O 1
ATOM 1480 N N . TYR A 1 183 ? -0.050 2.882 -11.914 1.00 95.75 183 TYR A N 1
ATOM 1481 C CA . TYR A 1 183 ? 0.165 3.560 -13.197 1.00 95.75 183 TYR A CA 1
ATOM 1482 C C . TYR A 1 183 ? -0.761 3.044 -14.294 1.00 95.75 183 TYR A C 1
ATOM 1484 O O . TYR A 1 183 ? -0.885 3.669 -15.336 1.00 95.75 183 TYR A O 1
ATOM 1492 N N . TYR A 1 184 ? -1.448 1.923 -14.055 1.00 94.75 184 TYR A N 1
ATOM 1493 C CA . TYR A 1 184 ? -2.351 1.313 -15.032 1.00 94.75 184 TYR A CA 1
ATOM 1494 C C . TYR A 1 184 ? -1.712 0.962 -16.380 1.00 94.75 184 TYR A C 1
ATOM 1496 O O . TYR A 1 184 ? -2.428 0.709 -17.339 1.00 94.75 184 TYR A O 1
ATOM 1504 N N . PHE A 1 185 ? -0.384 0.856 -16.410 1.00 94.69 185 PHE A N 1
ATOM 1505 C CA . PHE A 1 185 ? 0.341 0.241 -17.509 1.00 94.69 185 PHE A CA 1
ATOM 1506 C C . PHE A 1 185 ? -0.093 -1.204 -17.714 1.00 94.69 185 PHE A C 1
ATOM 1508 O O . PHE A 1 185 ? -0.484 -1.887 -16.749 1.00 94.69 185 PHE A O 1
ATOM 1515 N N . ASP A 1 186 ? -0.011 -1.629 -18.971 1.00 90.06 186 ASP A N 1
ATOM 1516 C CA . ASP A 1 186 ? -0.035 -3.038 -19.308 1.00 90.06 186 ASP A CA 1
ATOM 1517 C C . ASP A 1 186 ? 1.322 -3.638 -18.948 1.00 90.06 186 ASP A C 1
ATOM 1519 O O . ASP A 1 186 ? 2.371 -3.087 -19.271 1.00 90.06 186 ASP A O 1
ATOM 1523 N N . MET A 1 187 ? 1.293 -4.697 -18.153 1.00 90.50 187 MET A N 1
ATOM 1524 C CA . MET A 1 187 ? 2.488 -5.314 -17.574 1.00 90.50 187 MET A CA 1
ATOM 1525 C C . MET A 1 187 ? 2.421 -6.828 -17.760 1.00 90.50 187 MET A C 1
ATOM 1527 O O . MET A 1 187 ? 2.889 -7.574 -16.898 1.00 90.50 187 MET A O 1
ATOM 1531 N N . ASP A 1 188 ? 1.768 -7.273 -18.838 1.00 93.38 188 ASP A N 1
ATOM 1532 C CA . ASP A 1 188 ? 1.610 -8.685 -19.168 1.00 93.38 188 ASP A CA 1
ATOM 1533 C C . ASP A 1 188 ? 2.781 -9.275 -19.966 1.00 93.38 188 ASP A C 1
ATOM 1535 O O . ASP A 1 188 ? 2.883 -10.497 -20.070 1.00 93.38 188 ASP A O 1
ATOM 1539 N N . GLU A 1 189 ? 3.714 -8.421 -20.393 1.00 95.00 189 GLU A N 1
ATOM 1540 C CA . GLU A 1 189 ? 4.981 -8.782 -21.024 1.00 95.00 189 GLU A CA 1
ATOM 1541 C C . GLU A 1 189 ? 6.200 -8.424 -20.146 1.00 95.00 189 GLU A C 1
ATOM 1543 O O . GLU A 1 189 ? 6.133 -7.523 -19.300 1.00 95.00 189 GLU A O 1
ATOM 1548 N N . PRO A 1 190 ? 7.363 -9.088 -20.326 1.00 95.12 190 PRO A N 1
ATOM 1549 C CA . PRO A 1 190 ? 8.544 -8.818 -19.507 1.00 95.12 190 PRO A CA 1
ATOM 1550 C C . PRO A 1 190 ? 9.072 -7.383 -19.608 1.00 95.12 190 PRO A C 1
ATOM 1552 O O . PRO A 1 190 ? 9.447 -6.789 -18.595 1.00 95.12 190 PRO A O 1
ATOM 1555 N N . PHE A 1 191 ? 9.090 -6.840 -20.826 1.00 94.62 191 PHE A N 1
ATOM 1556 C CA . PHE A 1 191 ? 9.571 -5.501 -21.148 1.00 94.62 191 PHE A CA 1
ATOM 1557 C C . PHE A 1 191 ? 8.667 -4.881 -22.212 1.00 94.62 191 PHE A C 1
ATOM 1559 O O . PHE A 1 191 ? 8.706 -5.299 -23.366 1.00 94.62 191 PHE A O 1
ATOM 1566 N N . ALA A 1 192 ? 7.915 -3.845 -21.850 1.00 92.25 192 ALA A N 1
ATOM 1567 C CA . ALA A 1 192 ? 7.276 -2.971 -22.833 1.00 92.25 192 ALA A CA 1
ATOM 1568 C C . ALA A 1 192 ? 8.302 -2.025 -23.486 1.00 92.25 192 ALA A C 1
ATOM 1570 O O . ALA A 1 192 ? 8.160 -1.622 -24.639 1.00 92.25 192 ALA A O 1
ATOM 1571 N N . VAL A 1 193 ? 9.375 -1.706 -22.752 1.00 90.62 193 VAL A N 1
ATOM 1572 C CA . VAL A 1 193 ? 10.558 -0.998 -23.253 1.00 90.62 193 VAL A CA 1
ATOM 1573 C C . VAL A 1 193 ? 11.792 -1.832 -22.922 1.00 90.62 193 VAL A C 1
ATOM 1575 O O . VAL A 1 193 ? 12.083 -2.083 -21.753 1.00 90.62 193 VAL A O 1
ATOM 1578 N N . ILE A 1 194 ? 12.511 -2.278 -23.952 1.00 92.62 194 ILE A N 1
ATOM 1579 C CA . ILE A 1 194 ? 13.751 -3.055 -23.809 1.00 92.62 194 ILE A CA 1
ATOM 1580 C C . ILE A 1 194 ? 14.886 -2.102 -23.400 1.00 92.62 194 ILE A C 1
ATOM 1582 O O . ILE A 1 194 ? 14.973 -1.007 -23.963 1.00 92.62 194 ILE A O 1
ATOM 1586 N N . PRO A 1 195 ? 15.762 -2.482 -22.451 1.00 94.88 195 PRO A N 1
ATOM 1587 C CA . PRO A 1 195 ? 16.882 -1.633 -22.077 1.00 94.88 195 PRO A CA 1
ATOM 1588 C C . PRO A 1 195 ? 17.888 -1.484 -23.227 1.00 94.88 195 PRO A C 1
ATOM 1590 O O . PRO A 1 195 ? 18.161 -2.437 -23.958 1.00 94.88 195 PRO A O 1
ATOM 1593 N N . GLU A 1 196 ? 18.450 -0.286 -23.367 1.00 94.88 196 GLU A N 1
ATOM 1594 C CA . GLU A 1 196 ? 19.360 0.127 -24.440 1.00 94.88 196 GLU A CA 1
ATOM 1595 C C . GLU A 1 196 ? 20.532 -0.839 -24.609 1.00 94.88 196 GLU A C 1
ATOM 1597 O O . GLU A 1 196 ? 20.845 -1.248 -25.726 1.00 94.88 196 GLU A O 1
ATOM 1602 N N . GLU A 1 197 ? 21.126 -1.270 -23.494 1.00 92.06 197 GLU A N 1
ATOM 1603 C CA . GLU A 1 197 ? 22.271 -2.180 -23.475 1.00 92.06 197 GLU A CA 1
ATOM 1604 C C . GLU A 1 197 ? 21.941 -3.564 -24.068 1.00 92.06 197 GLU A C 1
ATOM 1606 O O . GLU A 1 197 ? 22.849 -4.303 -24.440 1.00 92.06 197 GLU A O 1
ATOM 1611 N N . TYR A 1 198 ? 20.653 -3.913 -24.182 1.00 88.38 198 TYR A N 1
ATOM 1612 C CA . TYR A 1 198 ? 20.174 -5.224 -24.624 1.00 88.38 198 TYR A CA 1
ATOM 1613 C C . TYR A 1 198 ? 19.229 -5.162 -25.831 1.00 88.38 198 TYR A C 1
ATOM 1615 O O . TYR A 1 198 ? 18.568 -6.148 -26.140 1.00 88.38 198 TYR A O 1
ATOM 1623 N N . LYS A 1 199 ? 19.189 -4.052 -26.579 1.00 85.75 199 LYS A N 1
ATOM 1624 C CA . LYS A 1 199 ? 18.400 -3.978 -27.827 1.00 85.75 199 LYS A CA 1
ATOM 1625 C C . LYS A 1 199 ? 18.823 -5.003 -28.881 1.00 85.75 199 LYS A C 1
ATOM 1627 O O . LYS A 1 199 ? 18.001 -5.436 -29.679 1.00 85.75 199 LYS A O 1
ATOM 1632 N N . GLN A 1 200 ? 20.104 -5.364 -28.890 1.00 79.81 200 GLN A N 1
ATOM 1633 C CA . GLN A 1 200 ? 20.698 -6.309 -29.843 1.00 79.81 200 GLN A CA 1
ATOM 1634 C C . GLN A 1 200 ? 21.139 -7.625 -29.180 1.00 79.81 200 GLN A C 1
ATOM 1636 O O . GLN A 1 200 ? 21.671 -8.506 -29.852 1.00 79.81 200 GLN A O 1
ATOM 1641 N N . LEU A 1 201 ? 20.933 -7.770 -27.866 1.00 78.81 201 LEU A N 1
ATOM 1642 C CA . LEU A 1 201 ? 21.313 -8.956 -27.102 1.00 78.81 201 LEU A CA 1
ATOM 1643 C C . LEU A 1 201 ? 20.067 -9.703 -26.638 1.00 78.81 201 LEU A C 1
ATOM 1645 O O . LEU A 1 201 ? 19.119 -9.118 -26.122 1.00 78.81 201 LEU A O 1
ATOM 1649 N N . ASN A 1 202 ? 20.092 -11.027 -26.766 1.00 79.12 202 ASN A N 1
ATOM 1650 C CA . ASN A 1 202 ? 18.973 -11.851 -26.337 1.00 79.12 202 ASN A CA 1
ATOM 1651 C C . ASN A 1 202 ? 19.030 -12.096 -24.829 1.00 79.12 202 ASN A C 1
ATOM 1653 O O . ASN A 1 202 ? 19.959 -12.721 -24.314 1.00 79.12 202 ASN A O 1
ATOM 1657 N N . PHE A 1 203 ? 17.986 -11.659 -24.127 1.00 90.88 203 PHE A N 1
ATOM 1658 C CA . PHE A 1 203 ? 17.714 -12.132 -22.776 1.00 90.88 203 PHE A CA 1
ATOM 1659 C C . PHE A 1 203 ? 17.504 -13.643 -22.778 1.00 90.88 203 PHE A C 1
ATOM 1661 O O . PHE A 1 203 ? 16.833 -14.190 -23.660 1.00 90.88 203 PHE A O 1
ATOM 1668 N N . LYS A 1 204 ? 18.006 -14.310 -21.736 1.00 93.25 204 LYS A N 1
ATOM 1669 C CA . LYS A 1 204 ? 17.656 -15.707 -21.501 1.00 93.25 204 LYS A CA 1
ATOM 1670 C C . LYS A 1 204 ? 16.210 -15.805 -21.043 1.00 93.25 204 LYS A C 1
ATOM 1672 O O . LYS A 1 204 ? 15.618 -14.870 -20.501 1.00 93.25 204 LYS A O 1
ATOM 1677 N N . ASP A 1 205 ? 15.664 -16.986 -21.241 1.00 93.06 205 ASP A N 1
ATOM 1678 C CA . ASP A 1 205 ? 14.354 -17.345 -20.745 1.00 93.06 205 ASP A CA 1
ATOM 1679 C C . ASP A 1 205 ? 14.348 -17.456 -19.214 1.00 93.06 205 ASP A C 1
ATOM 1681 O O . ASP A 1 205 ? 15.145 -18.175 -18.602 1.00 93.06 205 ASP A O 1
ATOM 1685 N N . GLY A 1 206 ? 13.429 -16.714 -18.607 1.00 94.94 206 GLY A N 1
ATOM 1686 C CA . GLY A 1 206 ? 13.284 -16.566 -17.171 1.00 94.94 206 GLY A CA 1
ATOM 1687 C C . GLY A 1 206 ? 12.358 -17.590 -16.514 1.00 94.94 206 GLY A C 1
ATOM 1688 O O . GLY A 1 206 ? 11.966 -18.596 -17.115 1.00 94.94 206 GLY A O 1
ATOM 1689 N N . LYS A 1 207 ? 12.016 -17.329 -15.248 1.00 95.06 207 LYS A N 1
ATOM 1690 C CA . LYS A 1 207 ? 11.002 -18.069 -14.484 1.00 95.06 207 LYS A CA 1
ATOM 1691 C C . LYS A 1 207 ? 9.630 -17.961 -15.159 1.00 95.06 207 LYS A C 1
ATOM 1693 O O . LYS A 1 207 ? 9.306 -16.948 -15.778 1.00 95.06 207 LYS A O 1
ATOM 1698 N N . CYS A 1 208 ? 8.811 -18.996 -14.996 1.00 96.19 208 CYS A N 1
ATOM 1699 C CA . CYS A 1 208 ? 7.393 -18.920 -15.327 1.00 96.19 208 CYS A CA 1
ATOM 1700 C C . CYS A 1 208 ? 6.680 -18.101 -14.257 1.00 96.19 208 CYS A C 1
ATOM 1702 O O . CYS A 1 208 ? 6.802 -18.381 -13.066 1.00 96.19 208 CYS A O 1
ATOM 1704 N N . VAL A 1 209 ? 5.946 -17.084 -14.682 1.00 96.94 209 VAL A N 1
ATOM 1705 C CA . VAL A 1 209 ? 5.194 -16.206 -13.793 1.00 96.94 209 VAL A CA 1
ATOM 1706 C C . VAL A 1 209 ? 3.707 -16.409 -13.990 1.00 96.94 209 VAL A C 1
ATOM 1708 O O . VAL A 1 209 ? 3.249 -16.737 -15.084 1.00 96.94 209 VAL A O 1
ATOM 1711 N N . VAL A 1 210 ? 2.947 -16.192 -12.921 1.00 97.38 210 VAL A N 1
ATOM 1712 C CA . VAL A 1 210 ? 1.490 -16.231 -12.970 1.00 97.38 210 VAL A CA 1
ATOM 1713 C C . VAL A 1 210 ? 0.960 -14.814 -12.843 1.00 97.38 210 VAL A C 1
ATOM 1715 O O . VAL A 1 210 ? 1.222 -14.115 -11.861 1.00 97.38 210 VAL A O 1
ATOM 1718 N N . LEU A 1 211 ? 0.196 -14.399 -13.847 1.00 98.06 211 LEU A N 1
ATOM 1719 C CA . LEU A 1 211 ? -0.490 -13.119 -13.863 1.00 98.06 211 LEU A CA 1
ATOM 1720 C C . LEU A 1 211 ? -1.966 -13.358 -13.597 1.00 98.06 211 LEU A C 1
ATOM 1722 O O . LEU A 1 211 ? -2.629 -14.056 -14.358 1.00 98.06 211 LEU A O 1
ATOM 1726 N N . LYS A 1 212 ? -2.496 -12.776 -12.528 1.00 97.31 212 LYS A N 1
ATOM 1727 C CA . LYS A 1 212 ? -3.909 -12.878 -12.167 1.00 97.31 212 LYS A CA 1
ATOM 1728 C C . LYS A 1 212 ? -4.698 -11.720 -12.782 1.00 97.31 212 LYS A C 1
ATOM 1730 O O . LYS A 1 212 ? -4.258 -10.571 -12.701 1.00 97.31 212 LYS A O 1
ATOM 1735 N N . SER A 1 213 ? -5.882 -12.000 -13.323 1.00 96.12 213 SER A N 1
ATOM 1736 C CA . SER A 1 213 ? -6.801 -10.976 -13.826 1.00 96.12 213 SER A CA 1
ATOM 1737 C C . SER A 1 213 ? -7.396 -10.115 -12.700 1.00 96.12 213 SER A C 1
ATOM 1739 O O . SER A 1 213 ? -7.587 -10.540 -11.549 1.00 96.12 213 SER A O 1
ATOM 1741 N N . CYS A 1 214 ? -7.707 -8.863 -13.034 1.00 94.00 214 CYS A N 1
ATOM 1742 C CA . CYS A 1 214 ? -8.448 -7.939 -12.182 1.00 94.00 214 CYS A CA 1
ATOM 1743 C C . CYS A 1 214 ? -9.832 -7.662 -12.771 1.00 94.00 214 CYS A C 1
ATOM 1745 O O . CYS A 1 214 ? -9.934 -7.007 -13.802 1.00 94.00 214 CYS A O 1
ATOM 1747 N N . ASN A 1 215 ? -10.899 -7.988 -12.041 1.00 89.94 215 ASN A N 1
ATOM 1748 C CA . ASN A 1 215 ? -12.284 -7.824 -12.518 1.00 89.94 215 ASN A CA 1
ATOM 1749 C C . ASN A 1 215 ? -12.782 -6.369 -12.674 1.00 89.94 215 ASN A C 1
ATOM 1751 O O . ASN A 1 215 ? -13.961 -6.120 -12.932 1.00 89.94 215 ASN A O 1
ATOM 1755 N N . ARG A 1 216 ? -11.910 -5.385 -12.426 1.00 88.50 216 ARG A N 1
ATOM 1756 C CA . ARG A 1 216 ? -12.214 -3.950 -12.541 1.00 88.50 216 ARG A CA 1
ATOM 1757 C C . ARG A 1 216 ? -11.500 -3.281 -13.694 1.00 88.50 216 ARG A C 1
ATOM 1759 O O . ARG A 1 216 ? -12.114 -2.493 -14.392 1.00 88.50 216 ARG A O 1
ATOM 1766 N N . CYS A 1 217 ? -10.204 -3.541 -13.840 1.00 89.94 217 CYS A N 1
ATOM 1767 C CA . CYS A 1 217 ? -9.398 -2.929 -14.897 1.00 89.94 217 CYS A CA 1
ATOM 1768 C C . CYS A 1 217 ? -8.999 -3.913 -15.992 1.00 89.94 217 CYS A C 1
ATOM 1770 O O . CYS A 1 217 ? -8.202 -3.535 -16.836 1.00 89.94 217 CYS A O 1
ATOM 1772 N N . ALA A 1 218 ? -9.480 -5.157 -15.923 1.00 91.50 218 ALA A N 1
ATOM 1773 C CA . ALA A 1 218 ? -9.194 -6.271 -16.824 1.00 91.50 218 ALA A CA 1
ATOM 1774 C C . ALA A 1 218 ? -7.723 -6.711 -16.947 1.00 91.50 218 ALA A C 1
ATOM 1776 O O . ALA A 1 218 ? -7.472 -7.835 -17.366 1.00 91.50 218 ALA A O 1
ATOM 1777 N N . ARG A 1 219 ? -6.763 -5.897 -16.490 1.00 94.19 219 ARG A N 1
ATOM 1778 C CA . ARG A 1 219 ? -5.329 -6.206 -16.525 1.00 94.19 219 ARG A CA 1
ATOM 1779 C C . ARG A 1 219 ? -4.983 -7.503 -15.803 1.00 94.19 219 ARG A C 1
ATOM 1781 O O . ARG A 1 219 ? -5.510 -7.788 -14.720 1.00 94.19 219 ARG A O 1
ATOM 1788 N N . TYR A 1 220 ? -4.008 -8.200 -16.370 1.00 96.62 220 TYR A N 1
ATOM 1789 C CA . TYR A 1 220 ? -3.318 -9.327 -15.764 1.00 96.62 220 TYR A CA 1
ATOM 1790 C C . TYR A 1 220 ? -2.075 -8.813 -15.038 1.00 96.62 220 TYR A C 1
ATOM 1792 O O . TYR A 1 220 ? -1.254 -8.113 -15.618 1.00 96.62 220 TYR A O 1
ATOM 1800 N N . LEU A 1 221 ? -1.964 -9.095 -13.739 1.00 97.31 221 LEU A N 1
ATOM 1801 C CA . LEU A 1 221 ? -0.889 -8.567 -12.895 1.00 97.31 221 LEU A CA 1
ATOM 1802 C C . LEU A 1 221 ? -0.229 -9.676 -12.085 1.00 97.31 221 LEU A C 1
ATOM 1804 O O . LEU A 1 221 ? -0.891 -10.622 -11.653 1.00 97.31 221 LEU A O 1
ATOM 1808 N N . LEU A 1 222 ? 1.070 -9.517 -11.843 1.00 97.38 222 LEU A N 1
ATOM 1809 C CA . LEU A 1 222 ? 1.901 -10.512 -11.181 1.00 97.38 222 LEU A CA 1
ATOM 1810 C C . LEU A 1 222 ? 1.389 -10.870 -9.777 1.00 97.38 222 LEU A C 1
ATOM 1812 O O . LEU A 1 222 ? 1.118 -10.008 -8.931 1.00 97.38 222 LEU A O 1
ATOM 1816 N N . ILE A 1 223 ? 1.314 -12.172 -9.518 1.00 97.06 223 ILE A N 1
ATOM 1817 C CA . ILE A 1 223 ? 1.198 -12.735 -8.174 1.00 97.06 223 ILE A CA 1
ATOM 1818 C C . ILE A 1 223 ? 2.420 -13.599 -7.876 1.00 97.06 223 ILE A C 1
ATOM 1820 O O . ILE A 1 223 ? 2.961 -14.261 -8.760 1.00 97.06 223 ILE A O 1
ATOM 1824 N N . ASP A 1 224 ? 2.848 -13.600 -6.617 1.00 95.12 224 ASP A N 1
ATOM 1825 C CA . ASP A 1 224 ? 3.906 -14.493 -6.161 1.00 95.12 224 ASP A CA 1
ATOM 1826 C C . ASP A 1 224 ? 3.278 -15.842 -5.797 1.00 95.12 224 ASP A C 1
ATOM 1828 O O . ASP A 1 224 ? 2.670 -16.003 -4.740 1.00 95.12 224 ASP A O 1
ATOM 1832 N N . ILE A 1 225 ? 3.325 -16.788 -6.734 1.00 93.75 225 ILE A N 1
ATOM 1833 C CA . ILE A 1 225 ? 2.713 -18.109 -6.548 1.00 93.75 225 ILE A CA 1
ATOM 1834 C C . ILE A 1 225 ? 3.551 -19.027 -5.641 1.00 93.75 225 ILE A C 1
ATOM 1836 O O . ILE A 1 225 ? 3.008 -19.959 -5.043 1.00 93.75 225 ILE A O 1
ATOM 1840 N N . GLU A 1 226 ? 4.853 -18.752 -5.525 1.00 92.44 226 GLU A N 1
ATOM 1841 C CA . GLU A 1 226 ? 5.786 -19.474 -4.655 1.00 92.44 226 GLU A CA 1
ATOM 1842 C C . GLU A 1 226 ? 5.636 -19.003 -3.199 1.00 92.44 226 GLU A C 1
ATOM 1844 O O . GLU A 1 226 ? 5.555 -19.827 -2.288 1.00 92.44 226 GLU A O 1
ATOM 1849 N N . ASP A 1 227 ? 5.505 -17.689 -2.982 1.00 93.69 227 ASP A N 1
ATOM 1850 C CA . ASP A 1 227 ? 5.197 -17.074 -1.687 1.00 93.69 227 ASP A CA 1
ATOM 1851 C C . ASP A 1 227 ? 3.875 -16.291 -1.757 1.00 93.69 227 ASP A C 1
ATOM 1853 O O . ASP A 1 227 ? 3.853 -15.066 -1.857 1.00 93.69 227 ASP A O 1
ATOM 1857 N N . GLU A 1 228 ? 2.738 -16.986 -1.629 1.00 93.00 228 GLU A N 1
ATOM 1858 C CA . GLU A 1 228 ? 1.404 -16.363 -1.724 1.00 93.00 228 GLU A CA 1
ATOM 1859 C C . GLU A 1 228 ? 1.183 -15.204 -0.725 1.00 93.00 228 GLU A C 1
ATOM 1861 O O . GLU A 1 228 ? 0.300 -14.355 -0.915 1.00 93.00 228 GLU A O 1
ATOM 1866 N N . ARG A 1 229 ? 1.962 -15.172 0.367 1.00 92.88 229 ARG A N 1
ATOM 1867 C CA . ARG A 1 229 ? 1.920 -14.132 1.404 1.00 92.88 229 ARG A CA 1
ATOM 1868 C C . ARG A 1 229 ? 2.659 -12.867 0.992 1.00 92.88 229 ARG A C 1
ATOM 1870 O O . ARG A 1 229 ? 2.378 -11.800 1.555 1.00 92.88 229 ARG A O 1
ATOM 1877 N N . ASN A 1 230 ? 3.539 -12.955 0.002 1.00 93.25 230 ASN A N 1
ATOM 1878 C CA . ASN A 1 230 ? 4.111 -11.812 -0.682 1.00 93.25 230 ASN A CA 1
ATOM 1879 C C . ASN A 1 230 ? 3.048 -11.155 -1.583 1.00 93.25 230 ASN A C 1
ATOM 1881 O O . ASN A 1 230 ? 2.901 -11.422 -2.773 1.00 93.25 230 ASN A O 1
ATOM 1885 N N . THR A 1 231 ? 2.223 -10.298 -0.978 1.00 91.38 231 THR A N 1
ATOM 1886 C CA . THR A 1 231 ? 1.116 -9.623 -1.678 1.00 91.38 231 THR A CA 1
ATOM 1887 C C . THR A 1 231 ? 1.604 -8.500 -2.603 1.00 91.38 231 THR A C 1
ATOM 1889 O O . THR A 1 231 ? 1.605 -7.322 -2.233 1.00 91.38 231 THR A O 1
ATOM 1892 N N . ILE A 1 232 ? 1.976 -8.851 -3.835 1.00 93.44 232 ILE A N 1
ATOM 1893 C CA . ILE A 1 232 ? 2.456 -7.912 -4.862 1.00 93.44 232 ILE A CA 1
ATOM 1894 C C . ILE A 1 232 ? 1.304 -7.033 -5.374 1.00 93.44 232 ILE A C 1
ATOM 1896 O O . ILE A 1 232 ? 1.097 -5.918 -4.870 1.00 93.44 232 ILE A O 1
ATOM 1900 N N . SER A 1 233 ? 0.523 -7.541 -6.334 1.00 96.00 233 SER A N 1
ATOM 1901 C CA . SER A 1 233 ? -0.541 -6.785 -7.008 1.00 96.00 233 SER A CA 1
ATOM 1902 C C . SER A 1 233 ? -1.932 -7.023 -6.420 1.00 96.00 233 SER A C 1
ATOM 1904 O O . SER A 1 233 ? -2.815 -6.171 -6.556 1.00 96.00 233 SER A O 1
ATOM 1906 N N . PHE A 1 234 ? -2.124 -8.123 -5.686 1.00 96.50 234 PHE A N 1
ATOM 1907 C CA . PHE A 1 234 ? -3.385 -8.492 -5.041 1.00 96.50 234 PHE A CA 1
ATOM 1908 C C . PHE A 1 234 ? -3.185 -8.772 -3.550 1.00 96.50 234 PHE A C 1
ATOM 1910 O O . PHE A 1 234 ? -2.141 -9.253 -3.121 1.00 96.50 234 PHE A O 1
ATOM 1917 N N . SER A 1 235 ? -4.193 -8.455 -2.736 1.00 94.25 235 SER A N 1
ATOM 1918 C CA . SER A 1 235 ? -4.224 -8.868 -1.327 1.00 94.25 235 SER A CA 1
ATOM 1919 C C . SER A 1 235 ? -4.833 -10.261 -1.204 1.00 94.25 235 SER A C 1
ATOM 1921 O O . SER A 1 235 ? -5.719 -10.601 -1.988 1.00 94.25 235 SER A O 1
ATOM 1923 N N . ASN A 1 236 ? -4.410 -11.047 -0.212 1.00 93.62 236 ASN A N 1
ATOM 1924 C CA . ASN A 1 236 ? -5.015 -12.358 0.014 1.00 93.62 236 ASN A CA 1
ATOM 1925 C C . ASN A 1 236 ? -6.489 -12.254 0.449 1.00 93.62 236 ASN A C 1
ATOM 1927 O O . ASN A 1 236 ? -6.927 -11.234 1.000 1.00 93.62 236 ASN A O 1
ATOM 1931 N N . HIS A 1 237 ? -7.256 -13.319 0.212 1.00 91.44 237 HIS A N 1
ATOM 1932 C CA . HIS A 1 237 ? -8.658 -13.414 0.620 1.00 91.44 237 HIS A CA 1
ATOM 1933 C C . HIS A 1 237 ? -8.826 -14.028 2.017 1.00 91.44 237 HIS A C 1
ATOM 1935 O O . HIS A 1 237 ? -9.309 -13.357 2.929 1.00 91.44 237 HIS A O 1
ATOM 1941 N N . CYS A 1 238 ? -8.369 -15.265 2.211 1.00 83.00 238 CYS A N 1
ATOM 1942 C CA . CYS A 1 238 ? -8.512 -16.011 3.460 1.00 83.00 238 CYS A CA 1
ATOM 1943 C C . CYS A 1 238 ? -7.155 -16.168 4.145 1.00 83.00 238 CYS A C 1
ATOM 1945 O O . CYS A 1 238 ? -6.503 -17.192 4.000 1.00 83.00 238 CYS A O 1
ATOM 1947 N N . ILE A 1 239 ? -6.723 -15.155 4.903 1.00 79.00 239 ILE A N 1
ATOM 1948 C CA . ILE A 1 239 ? -5.480 -15.232 5.692 1.00 79.00 239 ILE A CA 1
ATOM 1949 C C . ILE A 1 239 ? -5.658 -16.107 6.938 1.00 79.00 239 ILE A C 1
ATOM 1951 O O . ILE A 1 239 ? -4.837 -16.987 7.169 1.00 79.00 239 ILE A O 1
ATOM 1955 N N . SER A 1 240 ? -6.681 -15.832 7.753 1.00 73.44 240 SER A N 1
ATOM 1956 C CA . SER A 1 240 ? -6.939 -16.567 9.002 1.00 73.44 240 SER A CA 1
ATOM 1957 C C . SER A 1 240 ? -7.666 -17.887 8.766 1.00 73.44 240 SER A C 1
ATOM 1959 O O . SER A 1 240 ? -7.431 -18.843 9.487 1.00 73.44 240 SER A O 1
ATOM 1961 N N . GLU A 1 241 ? -8.507 -17.933 7.732 1.00 77.62 241 GLU A N 1
ATOM 1962 C CA . GLU A 1 241 ? -9.340 -19.087 7.373 1.00 77.62 241 GLU A CA 1
ATOM 1963 C C . GLU A 1 241 ? -8.723 -19.910 6.233 1.00 77.62 241 GLU A C 1
ATOM 1965 O O . GLU A 1 241 ? -9.445 -20.462 5.405 1.00 77.62 241 GLU A O 1
ATOM 1970 N N . ALA A 1 242 ? -7.394 -19.907 6.105 1.00 80.12 242 ALA A N 1
ATOM 1971 C CA . ALA A 1 242 ? -6.717 -20.724 5.104 1.00 80.12 242 ALA A CA 1
ATOM 1972 C C . ALA A 1 242 ? -6.882 -22.226 5.441 1.00 80.12 242 ALA A C 1
ATOM 1974 O O . ALA A 1 242 ? -6.800 -22.578 6.619 1.00 80.12 242 ALA A O 1
ATOM 1975 N N . PRO A 1 243 ? -7.075 -23.122 4.453 1.00 87.62 243 PRO A N 1
ATOM 1976 C CA . PRO A 1 243 ? -7.139 -22.849 3.019 1.00 87.62 243 PRO A CA 1
ATOM 1977 C C . PRO A 1 243 ? -8.451 -22.171 2.593 1.00 87.62 243 PRO A C 1
ATOM 1979 O O . PRO A 1 243 ? -9.529 -22.441 3.121 1.00 87.62 243 PRO A O 1
ATOM 1982 N N . CYS A 1 244 ? -8.364 -21.290 1.599 1.00 87.81 244 CYS A N 1
ATOM 1983 C CA . CYS A 1 244 ? -9.479 -20.518 1.079 1.00 87.81 244 CYS A CA 1
ATOM 1984 C C . CYS A 1 244 ? -10.522 -21.429 0.423 1.00 87.81 244 CYS A C 1
ATOM 1986 O O . CYS A 1 244 ? -10.338 -21.934 -0.686 1.00 87.81 244 CYS A O 1
ATOM 1988 N N . LYS A 1 245 ? -11.669 -21.559 1.091 1.00 87.75 245 LYS A N 1
ATOM 1989 C CA . LYS A 1 245 ? -12.810 -22.366 0.635 1.00 87.75 245 LYS A CA 1
ATOM 1990 C C . LYS A 1 245 ? -13.688 -21.679 -0.416 1.00 87.75 245 LYS A C 1
ATOM 1992 O O . LYS A 1 245 ? -14.729 -22.217 -0.766 1.00 87.75 245 LYS A O 1
ATOM 1997 N N . HIS A 1 246 ? -13.321 -20.483 -0.881 1.00 89.06 246 HIS A N 1
ATOM 1998 C CA . HIS A 1 246 ? -14.141 -19.686 -1.794 1.00 89.06 246 HIS A CA 1
ATOM 1999 C C . HIS A 1 246 ? -13.601 -19.799 -3.229 1.00 89.06 246 HIS A C 1
ATOM 2001 O O . HIS A 1 246 ? -12.605 -19.135 -3.527 1.00 89.06 246 HIS A O 1
ATOM 2007 N N . PRO A 1 247 ? -14.252 -20.568 -4.129 1.00 88.38 247 PRO A N 1
ATOM 2008 C CA . PRO A 1 247 ? -13.691 -20.912 -5.438 1.00 88.38 247 PRO A CA 1
ATOM 2009 C C . PRO A 1 247 ? -13.277 -19.702 -6.275 1.00 88.38 247 PRO A C 1
ATOM 2011 O O . PRO A 1 247 ? -12.160 -19.668 -6.773 1.00 88.38 247 PRO A O 1
ATOM 2014 N N . ALA A 1 248 ? -14.116 -18.663 -6.338 1.00 88.06 248 ALA A N 1
ATOM 2015 C CA . ALA A 1 248 ? -13.827 -17.452 -7.112 1.00 88.06 248 ALA A CA 1
ATOM 2016 C C . ALA A 1 248 ? -12.526 -16.736 -6.685 1.00 88.06 248 ALA A C 1
ATOM 2018 O O . ALA A 1 248 ? -11.924 -16.014 -7.474 1.00 88.06 248 ALA A O 1
ATOM 2019 N N . PHE A 1 249 ? -12.084 -16.921 -5.439 1.00 92.00 249 PHE A N 1
ATOM 2020 C CA . PHE A 1 249 ? -10.877 -16.285 -4.911 1.00 92.00 249 PHE A CA 1
ATOM 2021 C C . PHE A 1 249 ? -9.668 -17.217 -4.885 1.00 92.00 249 PHE A C 1
ATOM 2023 O O . PHE A 1 249 ? -8.555 -16.727 -4.727 1.00 92.00 249 PHE A O 1
ATOM 2030 N N . SER A 1 250 ? -9.853 -18.537 -4.931 1.00 93.00 250 SER A N 1
ATOM 2031 C CA . SER A 1 250 ? -8.759 -19.505 -4.780 1.00 93.00 250 SER A CA 1
ATOM 2032 C C . SER A 1 250 ? -8.456 -20.308 -6.031 1.00 93.00 250 SER A C 1
ATOM 2034 O O . SER A 1 250 ? -7.340 -20.803 -6.129 1.00 93.00 250 SER A O 1
ATOM 2036 N N . ILE A 1 251 ? -9.392 -20.417 -6.972 1.00 94.69 251 ILE A N 1
ATOM 2037 C CA . ILE A 1 251 ? -9.234 -21.178 -8.209 1.00 94.69 251 ILE A CA 1
ATOM 2038 C C . ILE A 1 251 ? -9.145 -20.203 -9.379 1.00 94.69 251 ILE A C 1
ATOM 2040 O O . ILE A 1 251 ? -10.030 -19.363 -9.549 1.00 94.69 251 ILE A O 1
ATOM 2044 N N . TYR A 1 252 ? -8.095 -20.341 -10.189 1.00 95.44 252 TYR A N 1
ATOM 2045 C CA . TYR A 1 252 ? -7.902 -19.536 -11.391 1.00 95.44 252 TYR A CA 1
ATOM 2046 C C . TYR A 1 252 ? -7.894 -20.400 -12.639 1.00 95.44 252 TYR A C 1
ATOM 2048 O O . TYR A 1 252 ? -7.131 -21.362 -12.718 1.00 95.44 252 TYR A O 1
ATOM 2056 N N . GLN A 1 253 ? -8.726 -20.029 -13.610 1.00 94.94 253 GLN A N 1
ATOM 2057 C CA . GLN A 1 253 ? -8.711 -20.602 -14.949 1.00 94.94 253 GLN A CA 1
ATOM 2058 C C . GLN A 1 253 ? -7.488 -20.087 -15.707 1.00 94.94 253 GLN A C 1
ATOM 2060 O O . GLN A 1 253 ? -7.314 -18.878 -15.862 1.00 94.94 253 GLN A O 1
ATOM 2065 N N . VAL A 1 254 ? -6.661 -21.001 -16.202 1.00 94.88 254 VAL A N 1
ATOM 2066 C CA . VAL A 1 254 ? -5.545 -20.684 -17.091 1.00 94.88 254 VAL A CA 1
ATOM 2067 C C . VAL A 1 254 ? -6.128 -20.407 -18.471 1.00 94.88 254 VAL A C 1
ATOM 2069 O O . VAL A 1 254 ? -6.730 -21.290 -19.082 1.00 94.88 254 VAL A O 1
ATOM 2072 N N . VAL A 1 255 ? -6.005 -19.160 -18.922 1.00 94.62 255 VAL A N 1
ATOM 2073 C CA . VAL A 1 255 ? -6.509 -18.713 -20.233 1.00 94.62 255 VAL A CA 1
ATOM 2074 C C . VAL A 1 255 ? -5.401 -18.600 -21.278 1.00 94.62 255 VAL A C 1
ATOM 2076 O O . VAL A 1 255 ? -5.677 -18.558 -22.469 1.00 94.62 255 VAL A O 1
ATOM 2079 N N . GLU A 1 256 ? -4.146 -18.566 -20.833 1.00 93.75 256 GLU A N 1
ATOM 2080 C CA . GLU A 1 256 ? -2.964 -18.446 -21.683 1.00 93.75 256 GLU A CA 1
ATOM 2081 C C . GLU A 1 256 ? -1.767 -19.087 -20.971 1.00 93.75 256 GLU A C 1
ATOM 2083 O O . GLU A 1 256 ? -1.599 -18.891 -19.762 1.00 93.75 256 GLU A O 1
ATOM 2088 N N . ASN A 1 257 ? -0.941 -19.849 -21.694 1.00 93.06 257 ASN A N 1
ATOM 2089 C CA . ASN A 1 257 ? 0.274 -20.467 -21.159 1.00 93.06 257 ASN A CA 1
ATOM 2090 C C . ASN A 1 257 ? 1.407 -20.476 -22.197 1.00 93.06 257 ASN A C 1
ATOM 2092 O O . ASN A 1 257 ? 1.347 -21.205 -23.183 1.00 93.06 257 ASN A O 1
ATOM 2096 N N . GLU A 1 258 ? 2.470 -19.722 -21.932 1.00 92.81 258 GLU A N 1
ATOM 2097 C CA . GLU A 1 258 ? 3.680 -19.665 -22.766 1.00 92.81 258 GLU A CA 1
ATOM 2098 C C . GLU A 1 258 ? 4.799 -20.600 -22.284 1.00 92.81 258 GLU A C 1
ATOM 2100 O O . GLU A 1 258 ? 5.822 -20.797 -22.951 1.00 92.81 258 GLU A O 1
ATOM 2105 N N . CYS A 1 259 ? 4.645 -21.183 -21.098 1.00 89.50 259 CYS A N 1
ATOM 2106 C CA . CYS A 1 259 ? 5.652 -22.043 -20.505 1.00 89.50 259 CYS A CA 1
ATOM 2107 C C . CYS A 1 259 ? 5.521 -23.480 -21.012 1.00 89.50 259 CYS A C 1
ATOM 2109 O O . CYS A 1 259 ? 4.745 -24.270 -20.481 1.00 89.50 259 CYS A O 1
ATOM 2111 N N . LYS A 1 260 ? 6.359 -23.834 -22.001 1.00 82.69 260 LYS A N 1
ATOM 2112 C CA . LYS A 1 260 ? 6.415 -25.181 -22.611 1.00 82.69 260 LYS A CA 1
ATOM 2113 C C . LYS A 1 260 ? 6.524 -26.317 -21.588 1.00 82.69 260 LYS A C 1
ATOM 2115 O O . LYS A 1 260 ? 5.883 -27.347 -21.744 1.00 82.69 260 LYS A O 1
ATOM 2120 N N . LYS A 1 261 ? 7.360 -26.128 -20.561 1.00 86.25 261 LYS A N 1
ATOM 2121 C CA . LYS A 1 261 ? 7.495 -27.038 -19.421 1.00 86.25 261 LYS A CA 1
ATOM 2122 C C . LYS A 1 261 ? 7.171 -26.265 -18.156 1.00 86.25 261 LYS A C 1
ATOM 2124 O O . LYS A 1 261 ? 7.855 -25.288 -17.841 1.00 86.25 261 LYS A O 1
ATOM 2129 N N . LEU A 1 262 ? 6.137 -26.705 -17.450 1.00 88.75 262 LEU A N 1
ATOM 2130 C CA . LEU A 1 262 ? 5.739 -26.081 -16.202 1.00 88.75 262 LEU A CA 1
ATOM 2131 C C . LEU A 1 262 ? 6.695 -26.499 -15.078 1.00 88.75 262 LEU A C 1
ATOM 2133 O O . LEU A 1 262 ? 7.048 -27.673 -14.968 1.00 88.75 262 LEU A O 1
ATOM 2137 N N . PRO A 1 263 ? 7.148 -25.551 -14.250 1.00 90.56 263 PRO A N 1
ATOM 2138 C CA . PRO A 1 263 ? 7.978 -25.859 -13.101 1.00 90.56 263 PRO A CA 1
ATOM 2139 C C . PRO A 1 263 ? 7.142 -26.438 -11.953 1.00 90.56 263 PRO A C 1
ATOM 2141 O O . PRO A 1 263 ? 5.948 -26.157 -11.829 1.00 90.56 263 PRO A O 1
ATOM 2144 N N . GLU A 1 264 ? 7.803 -27.182 -11.064 1.00 90.44 264 GLU A N 1
ATOM 2145 C CA . GLU A 1 264 ? 7.162 -27.888 -9.946 1.00 90.44 264 GLU A CA 1
ATOM 2146 C C . GLU A 1 264 ? 6.308 -26.969 -9.061 1.00 90.44 264 GLU A C 1
ATOM 2148 O O . GLU A 1 264 ? 5.213 -27.339 -8.657 1.00 90.44 264 GLU A O 1
ATOM 2153 N N . TYR A 1 265 ? 6.744 -25.728 -8.821 1.00 91.81 265 TYR A N 1
ATOM 2154 C CA . TYR A 1 265 ? 5.984 -24.779 -8.000 1.00 91.81 265 TYR A CA 1
ATOM 2155 C C . TYR A 1 265 ? 4.638 -24.353 -8.612 1.00 91.81 265 TYR A C 1
ATOM 2157 O O . TYR A 1 265 ? 3.754 -23.920 -7.875 1.00 91.81 265 TYR A O 1
ATOM 2165 N N . ILE A 1 266 ? 4.462 -24.476 -9.933 1.00 92.19 266 ILE A N 1
ATOM 2166 C CA . ILE A 1 266 ? 3.162 -24.289 -10.598 1.00 92.19 266 ILE A CA 1
ATOM 2167 C C . ILE A 1 266 ? 2.396 -25.613 -10.622 1.00 92.19 266 ILE A C 1
ATOM 2169 O O . ILE A 1 266 ? 1.207 -25.633 -10.307 1.00 92.19 266 ILE A O 1
ATOM 2173 N N . LEU A 1 267 ? 3.067 -26.724 -10.948 1.00 90.00 267 LEU A N 1
ATOM 2174 C CA . LEU A 1 267 ? 2.442 -28.052 -10.995 1.00 90.00 267 LEU A CA 1
ATOM 2175 C C . LEU A 1 267 ? 1.850 -28.462 -9.642 1.00 90.00 267 LEU A C 1
ATOM 2177 O O . LEU A 1 267 ? 0.742 -28.989 -9.602 1.00 90.00 267 LEU A O 1
ATOM 2181 N N . ALA A 1 268 ? 2.509 -28.125 -8.534 1.00 90.12 268 ALA A N 1
ATOM 2182 C CA . ALA A 1 268 ? 2.018 -28.351 -7.175 1.00 90.12 268 ALA A CA 1
ATOM 2183 C C . ALA A 1 268 ? 0.715 -27.591 -6.850 1.00 90.12 268 ALA A C 1
ATOM 2185 O O . ALA A 1 268 ? 0.072 -27.870 -5.839 1.00 90.12 268 ALA A O 1
ATOM 2186 N N . LYS A 1 269 ? 0.316 -26.623 -7.687 1.00 91.75 269 LYS A N 1
ATOM 2187 C CA . LYS A 1 269 ? -0.930 -25.853 -7.560 1.00 91.75 269 LYS A CA 1
ATOM 2188 C C . LYS A 1 269 ? -2.027 -26.341 -8.510 1.00 91.75 269 LYS A C 1
ATOM 2190 O O . LYS A 1 269 ? -3.102 -25.749 -8.519 1.00 91.75 269 LYS A O 1
ATOM 2195 N N . ARG A 1 270 ? -1.791 -27.377 -9.324 1.00 88.19 270 ARG A N 1
ATOM 2196 C CA . ARG A 1 270 ? -2.800 -27.908 -10.256 1.00 88.19 270 ARG A CA 1
ATOM 2197 C C . ARG A 1 270 ? -3.964 -28.563 -9.514 1.00 88.19 270 ARG A C 1
ATOM 2199 O O . ARG A 1 270 ? -3.781 -29.156 -8.454 1.00 88.19 270 ARG A O 1
ATOM 2206 N N . ILE A 1 271 ? -5.154 -28.515 -10.106 1.00 82.50 271 ILE A N 1
ATOM 2207 C CA . ILE A 1 271 ? -6.321 -29.248 -9.601 1.00 82.50 271 ILE A CA 1
ATOM 2208 C C . ILE A 1 271 ? -6.352 -30.636 -10.251 1.00 82.50 271 ILE A C 1
ATOM 2210 O O . ILE A 1 271 ? -6.432 -30.751 -11.468 1.00 82.50 271 ILE A O 1
ATOM 2214 N N . SER A 1 272 ? -6.310 -31.694 -9.439 1.00 62.12 272 SER A N 1
ATOM 2215 C CA . SER A 1 272 ? -6.125 -33.091 -9.874 1.00 62.12 272 SER A CA 1
ATOM 2216 C C . SER A 1 272 ? -7.255 -33.686 -10.730 1.00 62.12 272 SER A C 1
ATOM 2218 O O . SER A 1 272 ? -7.100 -34.792 -11.232 1.00 62.12 272 SER A O 1
ATOM 2220 N N . GLN A 1 273 ? -8.402 -33.011 -10.853 1.00 55.56 273 GLN A N 1
ATOM 2221 C CA . GLN A 1 273 ? -9.625 -33.556 -11.465 1.00 55.56 273 GLN A CA 1
ATOM 2222 C C . GLN A 1 273 ? -9.903 -33.059 -12.890 1.00 55.56 273 GLN A C 1
ATOM 2224 O O . GLN A 1 273 ? -11.002 -33.276 -13.394 1.00 55.56 273 GLN A O 1
ATOM 2229 N N . ASP A 1 274 ? -8.951 -32.409 -13.565 1.00 49.38 274 ASP A N 1
ATOM 2230 C CA . ASP A 1 274 ? -9.185 -31.962 -14.941 1.00 49.38 274 ASP A CA 1
ATOM 2231 C C . ASP A 1 274 ? -8.921 -33.076 -15.969 1.00 49.38 274 ASP A C 1
ATOM 2233 O O . ASP A 1 274 ? -7.948 -33.080 -16.714 1.00 49.38 274 ASP A O 1
ATOM 2237 N N . THR A 1 275 ? -9.822 -34.060 -16.005 1.00 41.81 275 THR A N 1
ATOM 2238 C CA . THR A 1 275 ? -9.901 -35.119 -17.029 1.00 41.81 275 THR A CA 1
ATOM 2239 C C . THR A 1 275 ? -10.425 -34.615 -18.384 1.00 41.81 275 THR A C 1
ATOM 2241 O O . THR A 1 275 ? -10.789 -35.422 -19.235 1.00 41.81 275 THR A O 1
ATOM 2244 N N . SER A 1 276 ? -10.496 -33.298 -18.616 1.00 41.59 276 SER A N 1
ATOM 2245 C CA . SER A 1 276 ? -11.216 -32.723 -19.760 1.00 41.59 276 SER A CA 1
ATOM 2246 C C . SER A 1 276 ? -10.363 -32.283 -20.956 1.00 41.59 276 SER A C 1
ATOM 2248 O O . SER A 1 276 ? -10.865 -31.535 -21.785 1.00 41.59 276 SER A O 1
ATOM 2250 N N . GLN A 1 277 ? -9.131 -32.787 -21.122 1.00 42.75 277 GLN A N 1
ATOM 2251 C CA . GLN A 1 277 ? -8.420 -32.768 -22.418 1.00 42.75 277 GLN A CA 1
ATOM 2252 C C . GLN A 1 277 ? -7.534 -34.016 -22.600 1.00 42.75 277 GLN A C 1
ATOM 2254 O O . GLN A 1 277 ? -6.310 -33.952 -22.546 1.00 42.75 277 GLN A O 1
ATOM 2259 N N . SER A 1 278 ? -8.152 -35.180 -22.836 1.00 37.12 278 SER A N 1
ATOM 2260 C CA . SER A 1 278 ? -7.461 -36.442 -23.163 1.00 37.12 278 SER A CA 1
ATOM 2261 C C . SER A 1 278 ? -7.113 -36.586 -24.654 1.00 37.12 278 SER A C 1
ATOM 2263 O O . SER A 1 278 ? -7.148 -37.687 -25.204 1.00 37.12 278 SER A O 1
ATOM 2265 N N . SER A 1 279 ? -6.814 -35.493 -25.347 1.00 39.84 279 SER A N 1
ATOM 2266 C CA . SER A 1 279 ? -6.422 -35.557 -26.754 1.00 39.84 279 SER A CA 1
ATOM 2267 C C . SER A 1 279 ? -5.607 -34.328 -27.115 1.00 39.84 279 SER A C 1
ATOM 2269 O O . SER A 1 279 ? -6.178 -33.353 -27.582 1.00 39.84 279 SER A O 1
ATOM 2271 N N . LEU A 1 280 ? -4.303 -34.370 -26.837 1.00 37.97 280 LEU A N 1
ATOM 2272 C CA . LEU A 1 280 ? -3.217 -33.666 -27.533 1.00 37.97 280 LEU A CA 1
ATOM 2273 C C . LEU A 1 280 ? -1.907 -34.052 -26.818 1.00 37.97 280 LEU A C 1
ATOM 2275 O O . LEU A 1 280 ? -1.686 -33.628 -25.695 1.00 37.97 280 LEU A O 1
ATOM 2279 N N . LEU A 1 281 ? -1.103 -34.900 -27.473 1.00 36.66 281 LEU A N 1
ATOM 2280 C CA . LEU A 1 281 ? 0.304 -35.275 -27.209 1.00 36.66 281 LEU A CA 1
ATOM 2281 C C . LEU A 1 281 ? 0.756 -35.540 -25.738 1.00 36.66 281 LEU A C 1
ATOM 2283 O O . LEU A 1 281 ? 0.718 -34.644 -24.903 1.00 36.66 281 LEU A O 1
ATOM 2287 N N . PRO A 1 282 ? 1.349 -36.715 -25.420 1.00 39.16 282 PRO A N 1
ATOM 2288 C CA . PRO A 1 282 ? 1.790 -37.091 -24.060 1.00 39.16 282 PRO A CA 1
ATOM 2289 C C . PRO A 1 282 ? 2.919 -36.250 -23.423 1.00 39.16 282 PRO A C 1
ATOM 2291 O O . PRO A 1 282 ? 3.457 -36.650 -22.394 1.00 39.16 282 PRO A O 1
ATOM 2294 N N . SER A 1 283 ? 3.348 -35.140 -24.031 1.00 42.72 283 SER A N 1
ATOM 2295 C CA . SER A 1 283 ? 4.582 -34.422 -23.671 1.00 42.72 283 SER A CA 1
ATOM 2296 C C . SER A 1 283 ? 4.388 -32.999 -23.137 1.00 42.72 283 SER A C 1
ATOM 2298 O O . SER A 1 283 ? 5.374 -32.307 -22.884 1.00 42.72 283 SER A O 1
ATOM 2300 N N . THR A 1 284 ? 3.150 -32.563 -22.908 1.00 49.91 284 THR A N 1
ATOM 2301 C CA . THR A 1 284 ? 2.851 -31.266 -22.285 1.00 49.91 284 THR A CA 1
ATOM 2302 C C . THR A 1 284 ? 1.924 -31.463 -21.097 1.00 49.91 284 THR A C 1
ATOM 2304 O O . THR A 1 284 ? 0.796 -31.910 -21.270 1.00 49.91 284 THR A O 1
ATOM 2307 N N . ASP A 1 285 ? 2.388 -31.121 -19.892 1.00 57.75 285 ASP A N 1
ATOM 2308 C CA . ASP A 1 285 ? 1.538 -31.024 -18.703 1.00 57.75 285 ASP A CA 1
ATOM 2309 C C . ASP A 1 285 ? 0.484 -29.926 -18.935 1.00 57.75 285 ASP A C 1
ATOM 2311 O O . ASP A 1 285 ? 0.731 -28.743 -18.688 1.00 57.75 285 ASP A O 1
ATOM 2315 N N . VAL A 1 286 ? -0.681 -30.290 -19.475 1.00 65.50 286 VAL A N 1
ATOM 2316 C CA . VAL A 1 286 ? -1.770 -29.339 -19.716 1.00 65.50 286 VAL A CA 1
ATOM 2317 C C . VAL A 1 286 ? -2.390 -28.972 -18.370 1.00 65.50 286 VAL A C 1
ATOM 2319 O O . VAL A 1 286 ? -3.012 -29.799 -17.707 1.00 65.50 286 VAL A O 1
ATOM 2322 N N . ILE A 1 287 ? -2.203 -27.718 -17.953 1.00 80.44 287 ILE A N 1
ATOM 2323 C CA . ILE A 1 287 ? -2.845 -27.149 -16.768 1.00 80.44 287 ILE A CA 1
ATOM 2324 C C . ILE A 1 287 ? -3.961 -26.199 -17.197 1.00 80.44 287 ILE A C 1
ATOM 2326 O O . ILE A 1 287 ? -3.736 -25.181 -17.846 1.00 80.44 287 ILE A O 1
ATOM 2330 N N . SER A 1 288 ? -5.185 -26.534 -16.825 1.00 87.12 288 SER A N 1
ATOM 2331 C CA . SER A 1 288 ? -6.383 -25.727 -17.069 1.00 87.12 288 SER A CA 1
ATOM 2332 C C . SER A 1 288 ? -6.698 -24.809 -15.889 1.00 87.12 288 SER A C 1
ATOM 2334 O O . SER A 1 288 ? -7.255 -23.731 -16.076 1.00 87.12 288 SER A O 1
ATOM 2336 N N . LYS A 1 289 ? -6.371 -25.222 -14.658 1.00 93.19 289 LYS A N 1
ATOM 2337 C CA . LYS A 1 289 ? -6.679 -24.483 -13.431 1.00 93.19 289 LYS A CA 1
ATOM 2338 C C . LYS A 1 289 ? -5.572 -24.607 -12.397 1.00 93.19 289 LYS A C 1
ATOM 2340 O O . LYS A 1 289 ? -5.007 -25.684 -12.200 1.00 93.19 289 LYS A O 1
ATOM 2345 N N . ILE A 1 290 ? -5.340 -23.512 -11.681 1.00 93.69 290 ILE A N 1
ATOM 2346 C CA . ILE A 1 290 ? -4.485 -23.469 -10.490 1.00 93.69 290 ILE A CA 1
ATOM 2347 C C . ILE A 1 290 ? -5.316 -23.145 -9.247 1.00 93.69 290 ILE A C 1
ATOM 2349 O O . ILE A 1 290 ? -6.252 -22.347 -9.307 1.00 93.69 290 ILE A O 1
ATOM 2353 N N . GLN A 1 291 ? -4.961 -23.739 -8.111 1.00 95.12 291 GLN A N 1
ATOM 2354 C CA . GLN A 1 291 ? -5.576 -23.495 -6.814 1.00 95.12 291 GLN A CA 1
ATOM 2355 C C . GLN A 1 291 ? -4.549 -22.954 -5.820 1.00 95.12 291 GLN A C 1
ATOM 2357 O O . GLN A 1 291 ? -3.508 -23.562 -5.574 1.00 95.12 291 GLN A O 1
ATOM 2362 N N . LEU A 1 292 ? -4.865 -21.813 -5.213 1.00 94.88 292 LEU A N 1
ATOM 2363 C CA . LEU A 1 292 ? -4.031 -21.161 -4.208 1.00 94.88 292 LEU A CA 1
ATOM 2364 C C . LEU A 1 292 ? -4.589 -21.341 -2.798 1.00 94.88 292 LEU A C 1
ATOM 2366 O O . LEU A 1 292 ? -5.803 -21.325 -2.580 1.00 94.88 292 LEU A O 1
ATOM 2370 N N . ILE A 1 293 ? -3.683 -21.457 -1.827 1.00 94.12 293 ILE A N 1
ATOM 2371 C CA . ILE A 1 293 ? -4.003 -21.748 -0.427 1.00 94.12 293 ILE A CA 1
ATOM 2372 C C . ILE A 1 293 ? -4.759 -20.582 0.204 1.00 94.12 293 ILE A C 1
ATOM 2374 O O . ILE A 1 293 ? -5.787 -20.786 0.841 1.00 94.12 293 ILE A O 1
ATOM 2378 N N . TYR A 1 294 ? -4.285 -19.349 0.045 1.00 93.06 294 TYR A N 1
ATOM 2379 C CA . TYR A 1 294 ? -4.905 -18.181 0.680 1.00 93.06 294 TYR A CA 1
ATOM 2380 C C . TYR A 1 294 ? -5.958 -17.514 -0.208 1.00 93.06 294 TYR A C 1
ATOM 2382 O O . TYR A 1 294 ? -6.802 -16.753 0.285 1.00 93.06 294 TYR A O 1
ATOM 2390 N N . GLY A 1 295 ? -5.901 -17.786 -1.514 1.00 94.31 295 GLY A N 1
ATOM 2391 C CA . GLY A 1 295 ? -6.637 -17.051 -2.534 1.00 94.31 295 GLY A CA 1
ATOM 2392 C C . GLY A 1 295 ? -6.277 -15.560 -2.581 1.00 94.31 295 GLY A C 1
ATOM 2393 O O . GLY A 1 295 ? -5.672 -15.004 -1.658 1.00 94.31 295 GLY A O 1
ATOM 2394 N N . TYR A 1 296 ? -6.685 -14.875 -3.642 1.00 96.12 296 TYR A N 1
ATOM 2395 C CA . TYR A 1 296 ? -6.531 -13.431 -3.802 1.00 96.12 296 TYR A CA 1
ATOM 2396 C C . TYR A 1 296 ? -7.879 -12.765 -4.043 1.00 96.12 296 TYR A C 1
ATOM 2398 O O . TYR A 1 296 ? -8.807 -13.370 -4.563 1.00 96.12 296 TYR A O 1
ATOM 2406 N N . GLN A 1 297 ? -7.982 -11.492 -3.662 1.00 94.38 297 GLN A N 1
ATOM 2407 C CA . GLN A 1 297 ? -9.142 -10.653 -3.977 1.00 94.38 297 GLN A CA 1
ATOM 2408 C C . GLN A 1 297 ? -9.371 -10.583 -5.502 1.00 94.38 297 GLN A C 1
ATOM 2410 O O . GLN A 1 297 ? -8.418 -10.674 -6.283 1.00 94.38 297 GLN A O 1
ATOM 2415 N N . LEU A 1 298 ? -10.625 -10.394 -5.926 1.00 93.25 298 LEU A N 1
ATOM 2416 C CA . LEU A 1 298 ? -10.982 -10.329 -7.351 1.00 93.25 298 LEU A CA 1
ATOM 2417 C C . LEU A 1 298 ? -10.398 -9.082 -8.025 1.00 93.25 298 LEU A C 1
ATOM 2419 O O . LEU A 1 298 ? -9.944 -9.137 -9.167 1.00 93.25 298 LEU A O 1
ATOM 2423 N N . GLU A 1 299 ? -10.353 -7.972 -7.294 1.00 92.62 299 GLU A N 1
ATOM 2424 C CA . GLU A 1 299 ? -9.753 -6.722 -7.734 1.00 92.62 299 GLU A CA 1
ATOM 2425 C C . GLU A 1 299 ? -8.289 -6.569 -7.278 1.00 92.62 299 GLU A C 1
ATOM 2427 O O . GLU A 1 299 ? -7.910 -6.929 -6.157 1.00 92.62 299 GLU A O 1
ATOM 2432 N N . CYS A 1 300 ? -7.455 -5.959 -8.127 1.00 94.50 300 CYS A N 1
ATOM 2433 C CA . CYS A 1 300 ? -6.087 -5.600 -7.756 1.00 94.50 300 CYS A CA 1
ATOM 2434 C C . CYS A 1 300 ? -6.080 -4.521 -6.667 1.00 94.50 300 CYS A C 1
ATOM 2436 O O . CYS A 1 300 ? -7.045 -3.772 -6.484 1.00 94.50 300 CYS A O 1
ATOM 2438 N N . ARG A 1 301 ? -4.964 -4.395 -5.944 1.00 93.88 301 ARG A N 1
ATOM 2439 C CA . ARG A 1 301 ? -4.829 -3.453 -4.821 1.00 93.88 301 ARG A CA 1
ATOM 2440 C C . ARG A 1 301 ? -5.132 -2.005 -5.234 1.00 93.88 301 ARG A C 1
ATOM 2442 O O . ARG A 1 301 ? -5.780 -1.289 -4.469 1.00 93.88 301 ARG A O 1
ATOM 2449 N N . SER A 1 302 ? -4.728 -1.591 -6.437 1.00 92.06 302 SER A N 1
ATOM 2450 C CA . SER A 1 302 ? -5.027 -0.257 -6.980 1.00 92.06 302 SER A CA 1
ATOM 2451 C C . SER A 1 302 ? -6.523 -0.065 -7.222 1.00 92.06 302 SER A C 1
ATOM 2453 O O . SER A 1 302 ? -7.105 0.902 -6.731 1.00 92.06 302 SER A O 1
ATOM 2455 N N . CYS A 1 303 ? -7.191 -1.009 -7.889 1.00 89.88 303 CYS A N 1
ATOM 2456 C CA . CYS A 1 303 ? -8.633 -0.917 -8.111 1.00 89.88 303 CYS A CA 1
ATOM 2457 C C . CYS A 1 303 ? -9.424 -0.987 -6.801 1.00 89.88 303 CYS A C 1
ATOM 2459 O O . CYS A 1 303 ? -10.378 -0.231 -6.616 1.00 89.88 303 CYS A O 1
ATOM 2461 N N . LYS A 1 304 ? -8.980 -1.814 -5.847 1.00 87.00 304 LYS A N 1
ATOM 2462 C CA . LYS A 1 304 ? -9.558 -1.874 -4.503 1.00 87.00 304 LYS A CA 1
ATOM 2463 C C . LYS A 1 304 ? -9.508 -0.523 -3.806 1.00 87.00 304 LYS A C 1
ATOM 2465 O O . LYS A 1 304 ? -10.473 -0.128 -3.160 1.00 87.00 304 LYS A O 1
ATOM 2470 N N . LYS A 1 305 ? -8.400 0.210 -3.939 1.00 85.69 305 LYS A N 1
ATOM 2471 C CA . LYS A 1 305 ? -8.276 1.567 -3.399 1.00 85.69 305 LYS A CA 1
ATOM 2472 C C . LYS A 1 305 ? -9.316 2.502 -4.020 1.00 85.69 305 LYS A C 1
ATOM 2474 O O . LYS A 1 305 ? -10.071 3.118 -3.273 1.00 85.69 305 LYS A O 1
ATOM 2479 N N . TYR A 1 306 ? -9.351 2.617 -5.348 1.00 81.12 306 TYR A N 1
ATOM 2480 C CA . TYR A 1 306 ? -10.103 3.684 -6.023 1.00 81.12 306 TYR A CA 1
ATOM 2481 C C . TYR A 1 306 ? -11.585 3.397 -6.244 1.00 81.12 306 TYR A C 1
ATOM 2483 O O . TYR A 1 306 ? -12.384 4.322 -6.133 1.00 81.12 306 TYR A O 1
ATOM 2491 N N . TYR A 1 307 ? -11.950 2.148 -6.530 1.00 75.38 307 TYR A N 1
ATOM 2492 C CA . TYR A 1 307 ? -13.303 1.783 -6.972 1.00 75.38 307 TYR A CA 1
ATOM 2493 C C . TYR A 1 307 ? -14.108 1.040 -5.917 1.00 75.38 307 TYR A C 1
ATOM 2495 O O . TYR A 1 307 ? -15.334 1.036 -5.967 1.00 75.38 307 TYR A O 1
ATOM 2503 N N . VAL A 1 308 ? -13.432 0.436 -4.939 1.00 71.31 308 VAL A N 1
ATOM 2504 C CA . VAL A 1 308 ? -14.097 -0.281 -3.847 1.00 71.31 308 VAL A CA 1
ATOM 2505 C C . VAL A 1 308 ? -14.051 0.562 -2.581 1.00 71.31 308 VAL A C 1
ATOM 2507 O O . VAL A 1 308 ? -15.072 1.058 -2.120 1.00 71.31 308 VAL A O 1
ATOM 2510 N N . ASN A 1 309 ? -12.862 0.797 -2.035 1.00 71.75 309 ASN A N 1
ATOM 2511 C CA . ASN A 1 309 ? -12.708 1.462 -0.748 1.00 71.75 309 ASN A CA 1
ATOM 2512 C C . ASN A 1 309 ? -13.083 2.942 -0.814 1.00 71.75 309 ASN A C 1
ATOM 2514 O O . ASN A 1 309 ? -13.821 3.411 0.042 1.00 71.75 309 ASN A O 1
ATOM 2518 N N . ALA A 1 310 ? -12.587 3.697 -1.794 1.00 67.50 310 ALA A N 1
ATOM 2519 C CA . ALA A 1 310 ? -12.806 5.140 -1.810 1.00 67.50 310 ALA A CA 1
ATOM 2520 C C . ALA A 1 310 ? -14.282 5.561 -1.988 1.00 67.50 310 ALA A C 1
ATOM 2522 O O . ALA A 1 310 ? -14.667 6.545 -1.361 1.00 67.50 310 ALA A O 1
ATOM 2523 N N . PRO A 1 311 ? -15.127 4.844 -2.754 1.00 59.62 311 PRO A N 1
ATOM 2524 C CA . PRO A 1 311 ? -16.560 5.126 -2.805 1.00 59.62 311 PRO A CA 1
ATOM 2525 C C . PRO A 1 311 ? -17.337 4.523 -1.631 1.00 59.62 311 PRO A C 1
ATOM 2527 O O . PRO A 1 311 ? -18.279 5.139 -1.142 1.00 59.62 311 PRO A O 1
ATOM 2530 N N . LEU A 1 312 ? -16.955 3.334 -1.148 1.00 56.66 312 LEU A N 1
ATOM 2531 C CA . LEU A 1 312 ? -17.682 2.674 -0.059 1.00 56.66 312 LEU A CA 1
ATOM 2532 C C . LEU A 1 312 ? -17.367 3.259 1.315 1.00 56.66 312 LEU A C 1
ATOM 2534 O O . LEU A 1 312 ? -18.244 3.271 2.167 1.00 56.66 312 LEU A O 1
ATOM 2538 N N . ASN A 1 313 ? -16.144 3.734 1.556 1.00 59.62 313 ASN A N 1
ATOM 2539 C CA . ASN A 1 313 ? -15.744 4.240 2.868 1.00 59.62 313 ASN A CA 1
ATOM 2540 C C . ASN A 1 313 ? -16.559 5.470 3.306 1.00 59.62 313 ASN A C 1
ATOM 2542 O O . ASN A 1 313 ? -16.962 5.483 4.461 1.00 59.62 313 ASN A O 1
ATOM 2546 N N . PRO A 1 314 ? -16.866 6.464 2.452 1.00 55.72 314 PRO A N 1
ATOM 2547 C CA . PRO A 1 314 ? -17.777 7.552 2.819 1.00 55.72 314 PRO A CA 1
ATOM 2548 C C . PRO A 1 314 ? -19.227 7.094 3.018 1.00 55.72 314 PRO A C 1
ATOM 2550 O O . PRO A 1 314 ? -19.940 7.665 3.832 1.00 55.72 314 PRO A O 1
ATOM 2553 N N . MET A 1 315 ? -19.661 6.048 2.301 1.00 50.41 315 MET A N 1
ATOM 2554 C CA . MET A 1 315 ? -21.000 5.461 2.458 1.00 50.41 315 MET A CA 1
ATOM 2555 C C . MET A 1 315 ? -21.141 4.587 3.707 1.00 50.41 315 MET A C 1
ATOM 2557 O O . MET A 1 315 ? -22.251 4.161 4.031 1.00 50.41 315 MET A O 1
ATOM 2561 N N . ARG A 1 316 ? -20.035 4.288 4.395 1.00 45.62 316 ARG A N 1
ATOM 2562 C CA . ARG A 1 316 ? -20.095 3.624 5.691 1.00 45.62 316 ARG A CA 1
ATOM 2563 C C . ARG A 1 316 ? -20.588 4.629 6.715 1.00 45.62 316 ARG A C 1
ATOM 2565 O O . ARG A 1 316 ? -19.973 5.679 6.897 1.00 45.62 316 ARG A O 1
ATOM 2572 N N . ASP A 1 317 ? -21.674 4.292 7.397 1.00 44.53 317 ASP A N 1
ATOM 2573 C CA . ASP A 1 317 ? -22.143 5.128 8.492 1.00 44.53 317 ASP A CA 1
ATOM 2574 C C . ASP A 1 317 ? -21.097 5.159 9.631 1.00 44.53 317 ASP A C 1
ATOM 2576 O O . ASP A 1 317 ? -20.205 4.306 9.736 1.00 44.53 317 ASP A O 1
ATOM 2580 N N . SER A 1 318 ? -21.171 6.177 10.489 1.00 41.22 318 SER A N 1
ATOM 2581 C CA . SER A 1 318 ? -20.258 6.334 11.631 1.00 41.22 318 SER A CA 1
ATOM 2582 C C . SER A 1 318 ? -20.256 5.105 12.547 1.00 41.22 318 SER A C 1
ATOM 2584 O O . SER A 1 318 ? -19.240 4.800 13.172 1.00 41.22 318 SER A O 1
ATOM 2586 N N . THR A 1 319 ? -21.357 4.350 12.577 1.00 37.25 319 THR A N 1
ATOM 2587 C CA . THR A 1 319 ? -21.473 3.092 13.311 1.00 37.25 319 THR A CA 1
ATOM 2588 C C . THR A 1 319 ? -20.644 2.006 12.627 1.00 37.25 319 THR A C 1
ATOM 2590 O O . THR A 1 319 ? -19.846 1.381 13.303 1.00 37.25 319 THR A O 1
ATOM 2593 N N . GLN A 1 320 ? -20.700 1.841 11.306 1.00 37.34 320 GLN A N 1
ATOM 2594 C CA . GLN A 1 320 ? -19.914 0.867 10.534 1.00 37.34 320 GLN A CA 1
ATOM 2595 C C . GLN A 1 320 ? -18.398 1.116 10.615 1.00 37.34 320 GLN A C 1
ATOM 2597 O O . GLN A 1 320 ? -17.617 0.170 10.712 1.00 37.34 320 GLN A O 1
ATOM 2602 N N . HIS A 1 321 ? -17.958 2.378 10.659 1.00 42.62 321 HIS A N 1
ATOM 2603 C CA . HIS A 1 321 ? -16.552 2.709 10.944 1.00 42.62 321 HIS A CA 1
ATOM 2604 C C . HIS A 1 321 ? -16.153 2.421 12.401 1.00 42.62 321 HIS A C 1
ATOM 2606 O O . HIS A 1 321 ? -15.026 1.992 12.658 1.00 42.62 321 HIS A O 1
ATOM 2612 N N . ARG A 1 322 ? -17.072 2.622 13.359 1.00 42.12 322 ARG A N 1
ATOM 2613 C CA . ARG A 1 322 ? -16.896 2.238 14.775 1.00 42.12 322 ARG A CA 1
ATOM 2614 C C . ARG A 1 322 ? -16.923 0.710 14.966 1.00 42.12 322 ARG A C 1
ATOM 2616 O O . ARG A 1 322 ? -16.243 0.207 15.858 1.00 42.12 322 ARG A O 1
ATOM 2623 N N . GLU A 1 323 ? -17.654 -0.033 14.130 1.00 37.81 323 GLU A N 1
ATOM 2624 C CA . GLU A 1 323 ? -17.726 -1.504 14.124 1.00 37.81 323 GLU A CA 1
ATOM 2625 C C . GLU A 1 323 ? -16.414 -2.143 13.628 1.00 37.81 323 GLU A C 1
ATOM 2627 O O . GLU A 1 323 ? -15.977 -3.144 14.197 1.00 37.81 323 GLU A O 1
ATOM 2632 N N . ASP A 1 324 ? -15.736 -1.533 12.647 1.00 47.72 324 ASP A N 1
ATOM 2633 C CA . ASP A 1 324 ? -14.467 -2.034 12.090 1.00 47.72 324 ASP A CA 1
ATOM 2634 C C . ASP A 1 324 ? -13.240 -1.794 13.010 1.00 47.72 324 ASP A C 1
ATOM 2636 O O . ASP A 1 324 ? -12.195 -2.422 12.823 1.00 47.72 324 ASP A O 1
ATOM 2640 N N . SER A 1 325 ? -13.339 -0.943 14.044 1.00 63.34 325 SER A N 1
ATOM 2641 C CA . SER A 1 325 ? -12.253 -0.678 15.008 1.00 63.34 325 SER A CA 1
ATOM 2642 C C . SER A 1 325 ? -12.620 -1.120 16.426 1.00 63.34 325 SER A C 1
ATOM 2644 O O . SER A 1 325 ? -12.916 -0.305 17.302 1.00 63.34 325 SER A O 1
ATOM 2646 N N . LEU A 1 326 ? -12.529 -2.431 16.681 1.00 69.12 326 LEU A N 1
ATOM 2647 C CA . LEU A 1 326 ? -12.691 -3.022 18.022 1.00 69.12 326 LEU A CA 1
ATOM 2648 C C . LEU A 1 326 ? -11.913 -2.277 19.109 1.00 69.12 326 LEU A C 1
ATOM 2650 O O . LEU A 1 326 ? -12.412 -2.089 20.212 1.00 69.12 326 LEU A O 1
ATOM 2654 N N . ARG A 1 327 ? -10.710 -1.803 18.776 1.00 76.38 327 ARG A N 1
ATOM 2655 C CA . ARG A 1 327 ? -9.858 -1.036 19.686 1.00 76.38 327 ARG A CA 1
ATOM 2656 C C . ARG A 1 327 ? -10.483 0.302 20.085 1.00 76.38 327 ARG A C 1
ATOM 2658 O O . ARG A 1 327 ? -10.474 0.634 21.263 1.00 76.38 327 ARG A O 1
ATOM 2665 N N . ARG A 1 328 ? -11.022 1.072 19.128 1.00 75.88 328 ARG A N 1
ATOM 2666 C CA . ARG A 1 328 ? -11.656 2.371 19.422 1.00 75.88 328 ARG A CA 1
ATOM 2667 C C . ARG A 1 328 ? -12.872 2.174 20.324 1.00 75.88 328 ARG A C 1
ATOM 2669 O O . ARG A 1 328 ? -13.005 2.864 21.325 1.00 75.88 328 ARG A O 1
ATOM 2676 N N . ARG A 1 329 ? -13.701 1.177 20.011 1.00 77.38 329 ARG A N 1
ATOM 2677 C CA . ARG A 1 329 ? -14.890 0.854 20.804 1.00 77.38 329 ARG A CA 1
ATOM 2678 C C . ARG A 1 329 ? -14.550 0.350 22.204 1.00 77.38 329 ARG A C 1
ATOM 2680 O O . ARG A 1 329 ? -15.228 0.720 23.155 1.00 77.38 329 ARG A O 1
ATOM 2687 N N . ALA A 1 330 ? -13.498 -0.453 22.342 1.00 87.00 330 ALA A N 1
ATOM 2688 C CA . ALA A 1 330 ? -13.006 -0.857 23.651 1.00 87.00 330 ALA A CA 1
ATOM 2689 C C . ALA A 1 330 ? -12.596 0.362 24.489 1.00 87.00 330 ALA A C 1
ATOM 2691 O O . ALA A 1 330 ? -12.979 0.436 25.649 1.00 87.00 330 ALA A O 1
ATOM 2692 N N . LEU A 1 331 ? -11.904 1.348 23.906 1.00 89.50 331 LEU A N 1
ATOM 2693 C CA . LEU A 1 331 ? -11.558 2.583 24.620 1.00 89.50 331 LEU A CA 1
ATOM 2694 C C . LEU A 1 331 ? -12.792 3.406 25.016 1.00 89.50 331 LEU A C 1
ATOM 2696 O O . LEU A 1 331 ? -12.839 3.882 26.143 1.00 89.50 331 LEU A O 1
ATOM 2700 N N . GLU A 1 332 ? -13.804 3.533 24.150 1.00 87.56 332 GLU A N 1
ATOM 2701 C CA . GLU A 1 332 ? -15.066 4.209 24.507 1.00 87.56 332 GLU A CA 1
ATOM 2702 C C . GLU A 1 332 ? -15.734 3.525 25.712 1.00 87.56 332 GLU A C 1
ATOM 2704 O O . GLU A 1 332 ? -16.025 4.178 26.710 1.00 87.56 332 GLU A O 1
ATOM 2709 N N . VAL A 1 333 ? -15.886 2.194 25.670 1.00 88.94 333 VAL A N 1
ATOM 2710 C CA . VAL A 1 333 ? -16.483 1.418 26.775 1.00 88.94 333 VAL A CA 1
ATOM 2711 C C . VAL A 1 333 ? -15.639 1.503 28.046 1.00 88.94 333 VAL A C 1
ATOM 2713 O O . VAL A 1 333 ? -16.196 1.592 29.140 1.00 88.94 333 VAL A O 1
ATOM 2716 N N . LEU A 1 334 ? -14.311 1.458 27.917 1.00 93.00 334 LEU A N 1
ATOM 2717 C CA . LEU A 1 334 ? -13.388 1.581 29.041 1.00 93.00 334 LEU A CA 1
ATOM 2718 C C . LEU A 1 334 ? -13.598 2.920 29.746 1.00 93.00 334 LEU A C 1
ATOM 2720 O O . LEU A 1 334 ? -13.875 2.940 30.940 1.00 93.00 334 LEU A O 1
ATOM 2724 N N . VAL A 1 335 ? -13.508 4.027 29.008 1.00 92.44 335 VAL A N 1
ATOM 2725 C CA . VAL A 1 335 ? -13.608 5.373 29.579 1.00 92.44 335 VAL A CA 1
ATOM 2726 C C . VAL A 1 335 ? -15.002 5.630 30.153 1.00 92.44 335 VAL A C 1
ATOM 2728 O O . VAL A 1 335 ? -15.103 6.180 31.249 1.00 92.44 335 VAL A O 1
ATOM 2731 N N . ASP A 1 336 ? -16.069 5.183 29.484 1.00 90.12 336 ASP A N 1
ATOM 2732 C CA . ASP A 1 336 ? -17.433 5.302 30.011 1.00 90.12 336 ASP A CA 1
ATOM 2733 C C . ASP A 1 336 ? -17.593 4.544 31.337 1.00 90.12 336 ASP A C 1
ATOM 2735 O O . ASP A 1 336 ? -18.125 5.101 32.297 1.00 90.12 336 ASP A O 1
ATOM 2739 N N . LYS A 1 337 ? -17.072 3.312 31.448 1.00 91.25 337 LYS A N 1
ATOM 2740 C CA . LYS A 1 337 ? -17.107 2.552 32.710 1.00 91.25 337 LYS A CA 1
ATOM 2741 C C . LYS A 1 337 ? -16.280 3.210 33.813 1.00 91.25 337 LYS A C 1
ATOM 2743 O O . LYS A 1 337 ? -16.775 3.354 34.929 1.00 91.25 337 LYS A O 1
ATOM 2748 N N . LEU A 1 338 ? -15.055 3.638 33.505 1.00 93.06 338 LEU A N 1
ATOM 2749 C CA . LEU A 1 338 ? -14.162 4.286 34.471 1.00 93.06 338 LEU A CA 1
ATOM 2750 C C . LEU A 1 338 ? -14.773 5.565 35.045 1.00 93.06 338 LEU A C 1
ATOM 2752 O O . LEU A 1 338 ? -14.691 5.808 36.246 1.00 93.06 338 LEU A O 1
ATOM 2756 N N . LEU A 1 339 ? -15.428 6.355 34.194 1.00 92.75 339 LEU A N 1
ATOM 2757 C CA . LEU A 1 339 ? -16.071 7.609 34.579 1.00 92.75 339 LEU A CA 1
ATOM 2758 C C . LEU A 1 339 ? -17.530 7.430 35.028 1.00 92.75 339 LEU A C 1
ATOM 2760 O O . LEU A 1 339 ? -18.201 8.429 35.285 1.00 92.75 339 LEU A O 1
ATOM 2764 N N . LYS A 1 340 ? -18.024 6.185 35.118 1.00 90.38 340 LYS A N 1
ATOM 2765 C CA . LYS A 1 340 ? -19.404 5.832 35.497 1.00 90.38 340 LYS A CA 1
ATOM 2766 C C . LYS A 1 340 ? -20.459 6.573 34.664 1.00 90.38 340 LYS A C 1
ATOM 2768 O O . LYS A 1 340 ? -21.427 7.120 35.188 1.00 90.38 340 LYS A O 1
ATOM 2773 N N . ARG A 1 341 ? -20.252 6.609 33.349 1.00 83.50 341 ARG A N 1
ATOM 2774 C CA . ARG A 1 341 ? -21.104 7.304 32.380 1.00 83.50 341 ARG A CA 1
ATOM 2775 C C . ARG A 1 341 ? -21.977 6.312 31.624 1.00 83.50 341 ARG A C 1
ATOM 2777 O O . ARG A 1 341 ? -21.531 5.233 31.240 1.00 83.50 341 ARG A O 1
ATOM 2784 N N . GLU A 1 342 ? -23.215 6.712 31.355 1.00 78.94 342 GLU A N 1
ATOM 2785 C CA . GLU A 1 342 ? -24.003 6.081 30.300 1.00 78.94 342 GLU A CA 1
ATOM 2786 C C . GLU A 1 342 ? -23.570 6.610 28.929 1.00 78.94 342 GLU A C 1
ATOM 2788 O O . GLU A 1 342 ? -23.180 7.772 28.782 1.00 78.94 342 GLU A O 1
ATOM 2793 N N . TRP A 1 343 ? -23.700 5.759 27.911 1.00 78.25 343 TRP A N 1
ATOM 2794 C CA . TRP A 1 343 ? -23.407 6.125 26.531 1.00 78.25 343 TRP A CA 1
ATOM 2795 C C . TRP A 1 343 ? -24.240 7.339 26.095 1.00 78.25 343 TRP A C 1
ATOM 2797 O O . TRP A 1 343 ? -25.470 7.320 26.179 1.00 78.25 343 TRP A O 1
ATOM 2807 N N . ILE A 1 344 ? -23.582 8.387 25.590 1.00 81.69 344 ILE A N 1
ATOM 2808 C CA . ILE A 1 344 ? -24.198 9.712 25.396 1.00 81.69 344 ILE A CA 1
ATOM 2809 C C . ILE A 1 344 ? -25.457 9.689 24.514 1.00 81.69 344 ILE A C 1
ATOM 2811 O O . ILE A 1 344 ? -26.456 10.333 24.832 1.00 81.69 344 ILE A O 1
ATOM 2815 N N . TYR A 1 345 ? -25.461 8.872 23.459 1.00 75.38 345 TYR A N 1
ATOM 2816 C CA . TYR A 1 345 ? -26.615 8.708 22.573 1.00 75.38 345 TYR A CA 1
ATOM 2817 C C . TYR A 1 345 ? -27.824 8.094 23.290 1.00 75.38 345 TYR A C 1
ATOM 2819 O O . TYR A 1 345 ? -28.962 8.474 23.022 1.00 75.38 345 TYR A O 1
ATOM 2827 N N . HIS A 1 346 ? -27.597 7.166 24.223 1.00 75.31 346 HIS A N 1
ATOM 2828 C CA . HIS A 1 346 ? -28.664 6.580 25.031 1.00 75.31 346 HIS A CA 1
ATOM 2829 C C . HIS A 1 346 ? -29.257 7.611 25.995 1.00 75.31 346 HIS A C 1
ATOM 2831 O O . HIS A 1 346 ? -30.479 7.723 26.101 1.00 75.31 346 HIS A O 1
ATOM 2837 N N . THR A 1 347 ? -28.398 8.408 26.633 1.00 80.44 347 THR A N 1
ATOM 2838 C CA . THR A 1 347 ? -28.805 9.495 27.530 1.00 80.44 347 THR A CA 1
ATOM 2839 C C . THR A 1 347 ? -29.676 10.525 26.810 1.00 80.44 347 THR A C 1
ATOM 2841 O O . THR A 1 347 ? -30.701 10.940 27.345 1.00 80.44 347 THR A O 1
ATOM 2844 N N . PHE A 1 348 ? -29.321 10.907 25.581 1.00 81.56 348 PHE A N 1
ATOM 2845 C CA . PHE A 1 348 ? -30.121 11.830 24.767 1.00 81.56 348 PHE A CA 1
ATOM 2846 C C . PHE A 1 348 ? -31.436 11.205 24.297 1.00 81.56 348 PHE A C 1
ATOM 2848 O O . PHE A 1 348 ? -32.489 11.831 24.427 1.00 81.56 348 PHE A O 1
ATOM 2855 N N . LYS A 1 349 ? -31.411 9.938 23.868 1.00 73.88 349 LYS A N 1
ATOM 2856 C CA . LYS A 1 349 ? -32.621 9.216 23.459 1.00 73.88 349 LYS A CA 1
ATOM 2857 C C . LYS A 1 349 ? -33.645 9.104 24.594 1.00 73.88 349 LYS A C 1
ATOM 2859 O O . LYS A 1 349 ? -34.832 9.291 24.351 1.00 73.88 349 LYS A O 1
ATOM 2864 N N . LYS A 1 350 ? -33.202 8.859 25.835 1.00 77.81 350 LYS A N 1
ATOM 2865 C CA . LYS A 1 350 ? -34.065 8.879 27.036 1.00 77.81 350 LYS A CA 1
ATOM 2866 C C . LYS A 1 350 ? -34.752 10.234 27.250 1.00 77.81 350 LYS A C 1
ATOM 2868 O O . LYS A 1 350 ? -35.861 10.271 27.765 1.00 77.81 350 LYS A O 1
ATOM 2873 N N . LYS A 1 351 ? -34.104 11.330 26.846 1.00 83.88 351 LYS A N 1
ATOM 2874 C CA . LYS A 1 351 ? -34.636 12.700 26.908 1.00 83.88 351 LYS A CA 1
ATOM 2875 C C . LYS A 1 351 ? -35.484 13.075 25.680 1.00 83.88 351 LYS A C 1
ATOM 2877 O O . LYS A 1 351 ? -35.844 14.239 25.543 1.00 83.88 351 LYS A O 1
ATOM 2882 N N . GLY A 1 352 ? -35.750 12.138 24.763 1.00 77.69 352 GLY A N 1
ATOM 2883 C CA . GLY A 1 352 ? -36.483 12.404 23.519 1.00 77.69 352 GLY A CA 1
ATOM 2884 C C . GLY A 1 352 ? -35.730 13.288 22.519 1.00 77.69 352 GLY A C 1
ATOM 2885 O O . GLY A 1 352 ? -36.354 13.871 21.640 1.00 77.69 352 GLY A O 1
ATOM 2886 N N . LYS A 1 353 ? -34.402 13.415 22.650 1.00 80.75 353 LYS A N 1
ATOM 2887 C CA . LYS A 1 353 ? -33.550 14.233 21.773 1.00 80.75 353 LYS A CA 1
ATOM 2888 C C . LYS A 1 353 ? -32.544 13.364 21.022 1.00 80.75 353 LYS A C 1
ATOM 2890 O O . LYS A 1 353 ? -32.156 12.295 21.494 1.00 80.75 353 LYS A O 1
ATOM 2895 N N . GLU A 1 354 ? -32.060 13.852 19.885 1.00 85.12 354 GLU A N 1
ATOM 2896 C CA . GLU A 1 354 ? -30.942 13.237 19.167 1.00 85.12 354 GLU A CA 1
ATOM 2897 C C . GLU A 1 354 ? -29.646 14.001 19.446 1.00 85.12 354 GLU A C 1
ATOM 2899 O O . GLU A 1 354 ? -29.585 15.222 19.308 1.00 85.12 354 GLU A O 1
ATOM 2904 N N . PHE A 1 355 ? -28.600 13.278 19.853 1.00 86.56 355 PHE A N 1
ATOM 2905 C CA . PHE A 1 355 ? -27.314 13.879 20.220 1.00 86.56 355 PHE A CA 1
ATOM 2906 C C . PHE A 1 355 ? -26.650 14.610 19.044 1.00 86.56 355 PHE A C 1
ATOM 2908 O O . PHE A 1 355 ? -26.141 15.713 19.222 1.00 86.56 355 PHE A O 1
ATOM 2915 N N . ASP A 1 356 ? -26.701 14.033 17.841 1.00 83.88 356 ASP A N 1
ATOM 2916 C CA . ASP A 1 356 ? -26.090 14.640 16.654 1.00 83.88 356 ASP A CA 1
ATOM 2917 C C . ASP A 1 356 ? -26.799 15.949 16.265 1.00 83.88 356 ASP A C 1
ATOM 2919 O O . ASP A 1 356 ? -26.132 16.930 15.940 1.00 83.88 356 ASP A O 1
ATOM 2923 N N . ILE A 1 357 ? -28.136 15.997 16.382 1.00 88.81 357 ILE A N 1
ATOM 2924 C CA . ILE A 1 357 ? -28.931 17.219 16.167 1.00 88.81 357 ILE A CA 1
ATOM 2925 C C . ILE A 1 357 ? -28.545 18.282 17.196 1.00 88.81 357 ILE A C 1
ATOM 2927 O O . ILE A 1 357 ? -28.242 19.410 16.821 1.00 88.81 357 ILE A O 1
ATOM 2931 N N . TYR A 1 358 ? -28.480 17.906 18.476 1.00 93.00 358 TYR A N 1
ATOM 2932 C CA . TYR A 1 358 ? -28.112 18.827 19.551 1.00 93.00 358 TYR A CA 1
ATOM 2933 C C . TYR A 1 358 ? -26.747 19.485 19.317 1.00 93.00 358 TYR A C 1
ATOM 2935 O O . TYR A 1 358 ? -26.619 20.699 19.455 1.00 93.00 358 TYR A O 1
ATOM 2943 N N . ILE A 1 359 ? -25.726 18.709 18.935 1.00 94.19 359 ILE A N 1
ATOM 2944 C CA . ILE A 1 359 ? -24.396 19.268 18.653 1.00 94.19 359 ILE A CA 1
ATOM 2945 C C . ILE A 1 359 ? -24.404 20.099 17.363 1.00 94.19 359 ILE A C 1
ATOM 2947 O O . ILE A 1 359 ? -23.799 21.166 17.325 1.00 94.19 359 ILE A O 1
ATOM 2951 N N . TRP A 1 360 ? -25.100 19.662 16.313 1.00 94.50 360 TRP A N 1
ATOM 2952 C CA . TRP A 1 360 ? -25.216 20.429 15.070 1.00 94.50 360 TRP A CA 1
ATOM 2953 C C . TRP A 1 360 ? -25.849 21.812 15.294 1.00 94.50 360 TRP A C 1
ATOM 2955 O O . TRP A 1 360 ? -25.315 22.821 14.829 1.00 94.50 360 TRP A O 1
ATOM 2965 N N . GLU A 1 361 ? -26.934 21.876 16.067 1.00 94.75 361 GLU A N 1
ATOM 2966 C CA . GLU A 1 361 ? -27.601 23.126 16.448 1.00 94.75 361 GLU A CA 1
ATOM 2967 C C . GLU A 1 361 ? -26.726 23.992 17.358 1.00 94.75 361 GLU A C 1
ATOM 2969 O O . GLU A 1 361 ? -26.629 25.200 17.140 1.00 94.75 361 GLU A O 1
ATOM 2974 N N . LYS A 1 362 ? -26.021 23.379 18.319 1.00 95.38 362 LYS A N 1
ATOM 2975 C CA . LYS A 1 362 ? -25.090 24.061 19.234 1.00 95.38 362 LYS A CA 1
ATOM 2976 C C . LYS A 1 362 ? -23.989 24.839 18.505 1.00 95.38 362 LYS A C 1
ATOM 2978 O O . LYS A 1 362 ? -23.543 25.866 19.003 1.00 95.38 362 LYS A O 1
ATOM 2983 N N . PHE A 1 363 ? -23.569 24.376 17.330 1.00 96.81 363 PHE A N 1
ATOM 2984 C CA . PHE A 1 363 ? -22.571 25.044 16.485 1.00 96.81 363 PHE A CA 1
ATOM 2985 C C . PHE A 1 363 ? -23.199 25.875 15.353 1.00 96.81 363 PHE A C 1
ATOM 2987 O O . PHE A 1 363 ? -22.557 26.142 14.336 1.00 96.81 363 PHE A O 1
ATOM 2994 N N . GLY A 1 364 ? -24.473 26.259 15.486 1.00 96.19 364 GLY A N 1
ATOM 2995 C CA . GLY A 1 364 ? -25.151 27.115 14.514 1.00 96.19 364 GLY A CA 1
ATOM 2996 C C . GLY A 1 364 ? -25.249 26.493 13.122 1.00 96.19 364 GLY A C 1
ATOM 2997 O O . GLY A 1 364 ? -25.239 27.218 12.130 1.00 96.19 364 GLY A O 1
ATOM 2998 N N . LYS A 1 365 ? -25.307 25.154 13.039 1.00 96.56 365 LYS A N 1
ATOM 2999 C CA . LYS A 1 365 ? -25.383 24.390 11.784 1.00 96.56 365 LYS A CA 1
ATOM 3000 C C . LYS A 1 365 ? -24.185 24.625 10.854 1.00 96.56 365 LYS A C 1
ATOM 3002 O O . LYS A 1 365 ? -24.305 24.500 9.637 1.00 96.56 365 LYS A O 1
ATOM 3007 N N . LYS A 1 366 ? -23.020 24.964 11.413 1.00 97.06 366 LYS A N 1
ATOM 3008 C CA . LYS A 1 366 ? -21.783 25.238 10.669 1.00 97.06 366 LYS A CA 1
ATOM 3009 C C . LYS A 1 366 ? -20.638 24.355 11.149 1.00 97.06 366 LYS A C 1
ATOM 3011 O O . LYS A 1 366 ? -20.590 23.914 12.296 1.00 97.06 366 LYS A O 1
ATOM 3016 N N . CYS A 1 367 ? -19.687 24.106 10.256 1.00 97.00 367 CYS A N 1
ATOM 3017 C CA . CYS A 1 367 ? -18.407 23.516 10.615 1.00 97.00 367 CYS A CA 1
ATOM 3018 C C . CYS A 1 367 ? -17.627 24.507 11.478 1.00 97.00 367 CYS A C 1
ATOM 3020 O O . CYS A 1 367 ? -17.290 25.596 11.014 1.00 97.00 367 CYS A O 1
ATOM 3022 N N . PHE A 1 368 ? -17.259 24.100 12.691 1.00 97.75 368 PHE A N 1
ATOM 3023 C CA . PHE A 1 368 ? -16.518 24.952 13.614 1.00 97.75 368 PHE A CA 1
ATOM 3024 C C . PHE A 1 368 ? -15.184 25.456 13.034 1.00 97.75 368 PHE A C 1
ATOM 3026 O O . PHE A 1 368 ? -14.770 26.593 13.259 1.00 97.75 368 PHE A O 1
ATOM 3033 N N . ASN A 1 369 ? -14.486 24.628 12.249 1.00 96.75 369 ASN A N 1
ATOM 3034 C CA . ASN A 1 369 ? -13.177 25.009 11.727 1.00 96.75 369 ASN A CA 1
ATOM 3035 C C . ASN A 1 369 ? -13.263 25.966 10.528 1.00 96.75 369 ASN A C 1
ATOM 3037 O O . ASN A 1 369 ? -12.677 27.042 10.556 1.00 96.75 369 ASN A O 1
ATOM 3041 N N . CYS A 1 370 ? -13.976 25.591 9.466 1.00 95.69 370 CYS A N 1
ATOM 3042 C CA . CYS A 1 370 ? -13.985 26.365 8.220 1.00 95.69 370 CYS A CA 1
ATOM 3043 C C . CYS A 1 370 ? -15.201 27.287 8.055 1.00 95.69 370 CYS A C 1
ATOM 3045 O O . CYS A 1 370 ? -15.264 28.016 7.074 1.00 95.69 370 CYS A O 1
ATOM 3047 N N . GLY A 1 371 ? -16.182 27.238 8.961 1.00 95.62 371 GLY A N 1
ATOM 3048 C CA . GLY A 1 371 ? -17.401 28.051 8.891 1.00 95.62 371 GLY A CA 1
ATOM 3049 C C . GLY A 1 371 ? -18.423 27.600 7.842 1.00 95.62 371 GLY A C 1
ATOM 3050 O O . GLY A 1 371 ? -19.494 28.195 7.756 1.00 95.62 371 GLY A O 1
ATOM 3051 N N . ARG A 1 372 ? -18.129 26.547 7.061 1.00 95.38 372 ARG A N 1
ATOM 3052 C CA . ARG A 1 372 ? -19.038 26.001 6.040 1.00 95.38 372 ARG A CA 1
ATOM 3053 C C . ARG A 1 372 ? -20.385 25.626 6.660 1.00 95.38 372 ARG A C 1
ATOM 3055 O O . ARG A 1 372 ? -20.411 24.922 7.668 1.00 95.38 372 ARG A O 1
ATOM 3062 N N . GLU A 1 373 ? -21.476 26.030 6.019 1.00 96.44 373 GLU A N 1
ATOM 3063 C CA . GLU A 1 373 ? -22.827 25.602 6.389 1.00 96.44 373 GLU A CA 1
ATOM 3064 C C . GLU A 1 373 ? -23.031 24.105 6.153 1.00 96.44 373 GLU A C 1
ATOM 3066 O O . GLU A 1 373 ? -22.604 23.541 5.145 1.00 96.44 373 GLU A O 1
ATOM 3071 N N . LEU A 1 374 ? -23.667 23.458 7.123 1.00 92.50 374 LEU A N 1
ATOM 3072 C CA . LEU A 1 374 ? -23.998 22.041 7.123 1.00 92.50 374 LEU A CA 1
ATOM 3073 C C . LEU A 1 374 ? -25.520 21.950 7.097 1.00 92.50 374 LEU A C 1
ATOM 3075 O O . LEU A 1 374 ? -26.169 22.152 8.120 1.00 92.50 374 LEU A O 1
ATOM 3079 N N . SER A 1 375 ? -26.089 21.701 5.921 1.00 87.56 375 SER A N 1
ATOM 3080 C CA . SER A 1 375 ? -27.535 21.763 5.676 1.00 87.56 375 SER A CA 1
ATOM 3081 C C . SER A 1 375 ? -28.319 20.710 6.465 1.00 87.56 375 SER A C 1
ATOM 3083 O O . SER A 1 375 ? -29.489 20.915 6.786 1.00 87.56 375 SER A O 1
ATOM 3085 N N . SER A 1 376 ? -27.674 19.593 6.805 1.00 85.00 376 SER A N 1
ATOM 3086 C CA . SER A 1 376 ? -28.234 18.501 7.595 1.00 85.00 376 SER A CA 1
ATOM 3087 C C . SER A 1 376 ? -27.294 18.085 8.736 1.00 85.00 376 SER A C 1
ATOM 3089 O O . SER A 1 376 ? -26.075 18.096 8.553 1.00 85.00 376 SER A O 1
ATOM 3091 N N . PRO A 1 377 ? -27.818 17.570 9.870 1.00 77.38 377 PRO A N 1
ATOM 3092 C CA . PRO A 1 377 ? -27.008 16.864 10.868 1.00 77.38 377 PRO A CA 1
ATOM 3093 C C . PRO A 1 377 ? -26.177 15.717 10.273 1.00 77.38 377 PRO A C 1
ATOM 3095 O O . PRO A 1 377 ? -25.128 15.372 10.803 1.00 77.38 377 PRO A O 1
ATOM 3098 N N . LYS A 1 378 ? -26.624 15.126 9.155 1.00 77.00 378 LYS A N 1
ATOM 3099 C CA . LYS A 1 378 ? -25.893 14.060 8.449 1.00 77.00 378 LYS A CA 1
ATOM 3100 C C . LYS A 1 378 ? -24.610 14.553 7.776 1.00 77.00 378 LYS A C 1
ATOM 3102 O O . LYS A 1 378 ? -23.710 13.747 7.552 1.00 77.00 378 LYS A O 1
ATOM 3107 N N . ASP A 1 379 ? -24.526 15.848 7.480 1.00 78.56 379 ASP A N 1
ATOM 3108 C CA . ASP A 1 379 ? -23.343 16.480 6.890 1.00 78.56 379 ASP A CA 1
ATOM 3109 C C . ASP A 1 379 ? -22.300 16.830 7.966 1.00 78.56 379 ASP A C 1
ATOM 3111 O O . ASP A 1 379 ? -21.139 17.115 7.655 1.00 78.56 379 ASP A O 1
ATOM 3115 N N . ALA A 1 380 ? -22.706 16.785 9.242 1.00 85.38 380 ALA A N 1
ATOM 3116 C CA . ALA A 1 380 ? -21.849 17.010 10.390 1.00 85.38 380 ALA A CA 1
ATOM 3117 C C . ALA A 1 380 ? -21.136 15.722 10.823 1.00 85.38 380 ALA A C 1
ATOM 3119 O O . ALA A 1 380 ? -21.736 14.709 11.180 1.00 85.38 380 ALA A O 1
ATOM 3120 N N . ALA A 1 381 ? -19.812 15.792 10.871 1.00 87.88 381 ALA A N 1
ATOM 3121 C CA . ALA A 1 381 ? -18.983 14.846 11.587 1.00 87.88 381 ALA A CA 1
ATOM 3122 C C . ALA A 1 381 ? -18.851 15.307 13.045 1.00 87.88 381 ALA A C 1
ATOM 3124 O O . ALA A 1 381 ? -18.121 16.254 13.343 1.00 87.88 381 ALA A O 1
ATOM 3125 N N . ILE A 1 382 ? -19.563 14.629 13.950 1.00 89.94 382 ILE A N 1
ATOM 3126 C CA . ILE A 1 382 ? -19.469 14.875 15.393 1.00 89.94 382 ILE A CA 1
ATOM 3127 C C . ILE A 1 382 ? -18.173 14.263 15.923 1.00 89.94 382 ILE A C 1
ATOM 3129 O O . ILE A 1 382 ? -18.018 13.036 15.964 1.00 89.94 382 ILE A O 1
ATOM 3133 N N . ASP A 1 383 ? -17.241 15.127 16.317 1.00 89.06 383 ASP A N 1
ATOM 3134 C CA . ASP A 1 383 ? -15.902 14.735 16.737 1.00 89.06 383 ASP A CA 1
ATOM 3135 C C . ASP A 1 383 ? -15.688 14.867 18.247 1.00 89.06 383 ASP A C 1
ATOM 3137 O O . ASP A 1 383 ? -16.307 15.687 18.933 1.00 89.06 383 ASP A O 1
ATOM 3141 N N . HIS A 1 384 ? -14.767 14.059 18.773 1.00 91.50 384 HIS A N 1
ATOM 3142 C CA . HIS A 1 384 ? -14.304 14.235 20.141 1.00 91.50 384 HIS A CA 1
ATOM 3143 C C . HIS A 1 384 ? -13.432 15.490 20.191 1.00 91.50 384 HIS A C 1
ATOM 3145 O O . HIS A 1 384 ? -12.390 15.557 19.537 1.00 91.50 384 HIS A O 1
ATOM 3151 N N . THR A 1 385 ? -13.840 16.484 20.976 1.00 94.44 385 THR A N 1
ATOM 3152 C CA . THR A 1 385 ? -13.091 17.742 21.095 1.00 94.44 385 THR A CA 1
ATOM 3153 C C . THR A 1 385 ? -11.664 17.481 21.556 1.00 94.44 385 THR A C 1
ATOM 3155 O O . THR A 1 385 ? -10.719 17.782 20.827 1.00 94.44 385 THR A O 1
ATOM 3158 N N . MET A 1 386 ? -11.525 16.798 22.693 1.00 94.56 386 MET A N 1
ATOM 3159 C CA . MET A 1 386 ? -10.270 16.190 23.136 1.00 94.56 386 MET A CA 1
ATOM 3160 C C . MET A 1 386 ? -10.193 14.736 22.637 1.00 94.56 386 MET A C 1
ATOM 3162 O O . MET A 1 386 ? -11.219 14.057 22.614 1.00 94.56 386 MET A O 1
ATOM 3166 N N . PRO A 1 387 ? -9.017 14.222 22.241 1.00 92.44 387 PRO A N 1
ATOM 3167 C CA . PRO A 1 387 ? -8.921 12.939 21.547 1.00 92.44 387 PRO A CA 1
ATOM 3168 C C . PRO A 1 387 ? -9.204 11.727 22.450 1.00 92.44 387 PRO A C 1
ATOM 3170 O O . PRO A 1 387 ? -8.634 11.581 23.532 1.00 92.44 387 PRO A O 1
ATOM 3173 N N . LEU A 1 388 ? -10.007 10.779 21.950 1.00 91.75 388 LEU A N 1
ATOM 3174 C CA . LEU A 1 388 ? -10.292 9.503 22.629 1.00 91.75 388 LEU A CA 1
ATOM 3175 C C . LEU A 1 388 ? -9.034 8.659 22.865 1.00 91.75 388 LEU A C 1
ATOM 3177 O O . LEU A 1 388 ? -8.947 7.946 23.864 1.00 91.75 388 LEU A O 1
ATOM 3181 N N . ALA A 1 389 ? -8.041 8.762 21.976 1.00 90.06 389 ALA A N 1
ATOM 3182 C CA . ALA A 1 389 ? -6.733 8.132 22.158 1.00 90.06 389 ALA A CA 1
ATOM 3183 C C . ALA A 1 389 ? -6.049 8.558 23.473 1.00 90.06 389 ALA A C 1
ATOM 3185 O O . ALA A 1 389 ? -5.203 7.830 23.973 1.00 90.06 389 ALA A O 1
ATOM 3186 N N . MET A 1 390 ? -6.464 9.691 24.046 1.00 92.44 390 MET A N 1
ATOM 3187 C CA . MET A 1 390 ? -5.992 10.253 25.312 1.00 92.44 390 MET A CA 1
ATOM 3188 C C . MET A 1 390 ? -7.054 10.147 26.421 1.00 92.44 390 MET A C 1
ATOM 3190 O O . MET A 1 390 ? -7.075 10.942 27.359 1.00 92.44 390 MET A O 1
ATOM 3194 N N . LEU A 1 391 ? -7.937 9.147 26.319 1.00 93.19 391 LEU A N 1
ATOM 3195 C CA . LEU A 1 391 ? -8.980 8.791 27.292 1.00 93.19 391 LEU A CA 1
ATOM 3196 C C . LEU A 1 391 ? -10.058 9.869 27.518 1.00 93.19 391 LEU A C 1
ATOM 3198 O O . LEU A 1 391 ? -10.748 9.875 28.541 1.00 93.19 391 LEU A O 1
ATOM 3202 N N . TRP A 1 392 ? -10.242 10.775 26.559 1.00 93.31 392 TRP A N 1
ATOM 3203 C CA . TRP A 1 392 ? -11.324 11.757 26.588 1.00 93.31 392 TRP A CA 1
ATOM 3204 C C . TRP A 1 392 ? -12.577 11.202 25.888 1.00 93.31 392 TRP A C 1
ATOM 3206 O O . TRP A 1 392 ? -12.524 10.921 24.690 1.00 93.31 392 TRP A O 1
ATOM 3216 N N . PRO A 1 393 ? -13.706 11.007 26.598 1.00 91.56 393 PRO A N 1
ATOM 3217 C CA . PRO A 1 393 ? -14.896 10.386 26.020 1.00 91.56 393 PRO A CA 1
ATOM 3218 C C . PRO A 1 393 ? -15.698 11.368 25.166 1.00 91.56 393 PRO A C 1
ATOM 3220 O O . PRO A 1 393 ? -15.704 12.576 25.427 1.00 91.56 393 PRO A O 1
ATOM 3223 N N . LEU A 1 394 ? -16.480 10.835 24.225 1.00 90.69 394 LEU A N 1
ATOM 3224 C CA . LEU A 1 394 ? -17.501 11.617 23.536 1.00 90.69 394 LEU A CA 1
ATOM 3225 C C . LEU A 1 394 ? -18.574 12.064 24.529 1.00 90.69 394 LEU A C 1
ATOM 3227 O O . LEU A 1 394 ? -19.152 11.253 25.252 1.00 90.69 394 LEU A O 1
ATOM 3231 N N . ASN A 1 395 ? -18.857 13.360 24.559 1.00 90.88 395 ASN A N 1
ATOM 3232 C CA . ASN A 1 395 ? -19.877 13.930 25.427 1.00 90.88 395 ASN A CA 1
ATOM 3233 C C . ASN A 1 395 ? -20.397 15.261 24.861 1.00 90.88 395 ASN A C 1
ATOM 3235 O O . ASN A 1 395 ? -20.096 15.604 23.725 1.00 90.88 395 ASN A O 1
ATOM 3239 N N . GLU A 1 396 ? -21.180 16.012 25.635 1.00 91.50 396 GLU A N 1
ATOM 3240 C CA . GLU A 1 396 ? -21.796 17.281 25.211 1.00 91.50 396 GLU A CA 1
ATOM 3241 C C . GLU A 1 396 ? -20.796 18.389 24.831 1.00 91.50 396 GLU A C 1
ATOM 3243 O O . GLU A 1 396 ? -21.185 19.398 24.236 1.00 91.50 396 GLU A O 1
ATOM 3248 N N . THR A 1 397 ? -19.508 18.207 25.134 1.00 93.81 397 THR A N 1
ATOM 3249 C CA . THR A 1 397 ? -18.432 19.083 24.666 1.00 93.81 397 THR A CA 1
ATOM 3250 C C . THR A 1 397 ? -17.979 18.775 23.243 1.00 93.81 397 THR A C 1
ATOM 3252 O O . THR A 1 397 ? -17.099 19.482 22.770 1.00 93.81 397 THR A O 1
ATOM 3255 N N . ALA A 1 398 ? -18.527 17.752 22.570 1.00 94.44 398 ALA A N 1
ATOM 3256 C CA . ALA A 1 398 ? -18.173 17.349 21.205 1.00 94.44 398 ALA A CA 1
ATOM 3257 C C . ALA A 1 398 ? -18.199 18.518 20.208 1.00 94.44 398 ALA A C 1
ATOM 3259 O O . ALA A 1 398 ? -18.995 19.444 20.348 1.00 94.44 398 ALA A O 1
ATOM 3260 N N . THR A 1 399 ? -17.346 18.450 19.183 1.00 95.88 399 THR A N 1
ATOM 3261 C CA . THR A 1 399 ? -17.227 19.501 18.161 1.00 95.88 399 THR A CA 1
ATOM 3262 C C . THR A 1 399 ? -17.955 19.107 16.877 1.00 95.88 399 THR A C 1
ATOM 3264 O O . THR A 1 399 ? -17.842 17.971 16.416 1.00 95.88 399 THR A O 1
ATOM 3267 N N . CYS A 1 400 ? -18.659 20.061 16.267 1.00 96.62 400 CYS A N 1
ATOM 3268 C CA . CYS A 1 400 ? -19.280 19.909 14.952 1.00 96.62 400 CYS A CA 1
ATOM 3269 C C . CYS A 1 400 ? -18.291 20.285 13.831 1.00 96.62 400 CYS A C 1
ATOM 3271 O O . CYS A 1 400 ? -17.850 21.434 13.751 1.00 96.62 400 CYS A O 1
ATOM 3273 N N . LEU A 1 401 ? -17.936 19.342 12.952 1.00 95.12 401 LEU A N 1
ATOM 3274 C CA . LEU A 1 401 ? -17.020 19.572 11.824 1.00 95.12 401 LEU A CA 1
ATOM 3275 C C . LEU A 1 401 ? -17.602 19.058 10.504 1.00 95.12 401 LEU A C 1
ATOM 3277 O O . LEU A 1 401 ? -18.377 18.110 10.492 1.00 95.12 401 LEU A O 1
ATOM 3281 N N . CYS A 1 402 ? -17.180 19.621 9.368 1.00 90.56 402 CYS A N 1
ATOM 3282 C CA . CYS A 1 402 ? -17.393 18.971 8.073 1.00 90.56 402 CYS A CA 1
ATOM 3283 C C . CYS A 1 402 ? -16.451 17.765 7.916 1.00 90.56 402 CYS A C 1
ATOM 3285 O O . CYS A 1 402 ? -15.435 17.646 8.614 1.00 90.56 402 CYS A O 1
ATOM 3287 N N . SER A 1 403 ? -16.765 16.881 6.968 1.00 82.12 403 SER A N 1
ATOM 3288 C CA . SER A 1 403 ? -16.006 15.647 6.732 1.00 82.12 403 SER A CA 1
ATOM 3289 C C . SER A 1 403 ? -14.502 15.883 6.500 1.00 82.12 403 SER A C 1
ATOM 3291 O O . SER A 1 403 ? -13.662 15.157 7.039 1.00 82.12 403 SER A O 1
ATOM 3293 N N . GLU A 1 404 ? -14.152 16.943 5.771 1.00 83.00 404 GLU A N 1
ATOM 3294 C CA . GLU A 1 404 ? -12.784 17.303 5.413 1.00 83.00 404 GLU A CA 1
ATOM 3295 C C . GLU A 1 404 ? -12.012 17.796 6.638 1.00 83.00 404 GLU A C 1
ATOM 3297 O O . GLU A 1 404 ? -10.952 17.249 6.947 1.00 83.00 404 GLU A O 1
ATOM 3302 N N . CYS A 1 405 ? -12.557 18.756 7.394 1.00 86.75 405 CYS A N 1
ATOM 3303 C CA . CYS A 1 405 ? -11.915 19.257 8.611 1.00 86.75 405 CYS A CA 1
ATOM 3304 C C . CYS A 1 405 ? -11.770 18.160 9.674 1.00 86.75 405 CYS A C 1
ATOM 3306 O O . CYS A 1 405 ? -10.716 18.059 10.299 1.00 86.75 405 CYS A O 1
ATOM 3308 N N . ASN A 1 406 ? -12.768 17.284 9.827 1.00 88.44 406 ASN A N 1
ATOM 3309 C CA . ASN A 1 406 ? -12.674 16.136 10.728 1.00 88.44 406 ASN A CA 1
ATOM 3310 C C . ASN A 1 406 ? -11.535 15.177 10.323 1.00 88.44 406 ASN A C 1
ATOM 3312 O O . ASN A 1 406 ? -10.745 14.732 11.157 1.00 88.44 406 ASN A O 1
ATOM 3316 N N . SER A 1 407 ? -11.386 14.910 9.020 1.00 77.44 407 SER A N 1
ATOM 3317 C CA . SER A 1 407 ? -10.300 14.069 8.494 1.00 77.44 407 SER A CA 1
ATOM 3318 C C . SER A 1 407 ? -8.899 14.677 8.678 1.00 77.44 407 SER A C 1
ATOM 3320 O O . SER A 1 407 ? -7.904 13.946 8.764 1.00 77.44 407 SER A O 1
ATOM 3322 N N . GLN A 1 408 ? -8.808 16.009 8.750 1.00 84.12 408 GLN A N 1
ATOM 3323 C CA . GLN A 1 408 ? -7.570 16.738 9.027 1.00 84.12 408 GLN A CA 1
ATOM 3324 C C . GLN A 1 408 ? -7.245 16.771 10.526 1.00 84.12 408 GLN A C 1
ATOM 3326 O O . GLN A 1 408 ? -6.073 16.608 10.883 1.00 84.12 408 GLN A O 1
ATOM 3331 N N . LYS A 1 409 ? -8.261 16.923 11.390 1.00 88.62 409 LYS A N 1
ATOM 3332 C CA . LYS A 1 409 ? -8.109 16.927 12.852 1.00 88.62 409 LYS A CA 1
ATOM 3333 C C . LYS A 1 409 ? -7.664 15.565 13.387 1.00 88.62 409 LYS A C 1
ATOM 3335 O O . LYS A 1 409 ? -6.639 15.486 14.059 1.00 88.62 409 LYS A O 1
ATOM 3340 N N . ARG A 1 410 ? -8.367 14.480 13.035 1.00 85.12 410 ARG A N 1
ATOM 3341 C CA . ARG A 1 410 ? -8.086 13.111 13.529 1.00 85.12 410 ARG A CA 1
ATOM 3342 C C . ARG A 1 410 ? -7.963 13.085 15.066 1.00 85.12 410 ARG A C 1
ATOM 3344 O O . ARG A 1 410 ? -8.795 13.658 15.754 1.00 85.12 410 ARG A O 1
ATOM 3351 N N . ASP A 1 411 ? -6.912 12.452 15.590 1.00 82.81 411 ASP A N 1
ATOM 3352 C CA . ASP A 1 411 ? -6.618 12.340 17.023 1.00 82.81 411 ASP A CA 1
ATOM 3353 C C . ASP A 1 411 ? -5.758 13.506 17.568 1.00 82.81 411 ASP A C 1
ATOM 3355 O O . ASP A 1 411 ? -5.214 13.391 18.663 1.00 82.81 411 ASP A O 1
ATOM 3359 N N . LYS A 1 412 ? -5.593 14.613 16.821 1.00 91.12 412 LYS A N 1
ATOM 3360 C CA . LYS A 1 412 ? -4.856 15.796 17.304 1.00 91.12 412 LYS A CA 1
ATOM 3361 C C . LYS A 1 412 ? -5.599 16.487 18.445 1.00 91.12 412 LYS A C 1
ATOM 3363 O O . LYS A 1 412 ? -6.836 16.532 18.456 1.00 91.12 412 LYS A O 1
ATOM 3368 N N . PHE A 1 413 ? -4.841 17.093 19.354 1.00 93.25 413 PHE A N 1
ATOM 3369 C CA . PHE A 1 413 ? -5.401 17.991 20.361 1.00 93.25 413 PHE A CA 1
ATOM 3370 C C . PHE A 1 413 ? -5.921 19.290 19.724 1.00 93.25 413 PHE A C 1
ATOM 3372 O O . PHE A 1 413 ? -5.405 19.701 18.681 1.00 93.25 413 PHE A O 1
ATOM 3379 N N . PRO A 1 414 ? -6.898 19.977 20.348 1.00 95.94 414 PRO A N 1
ATOM 3380 C CA . PRO A 1 414 ? -7.371 21.281 19.883 1.00 95.94 414 PRO A CA 1
ATOM 3381 C C . PRO A 1 414 ? -6.232 22.276 19.628 1.00 95.94 414 PRO A C 1
ATOM 3383 O O . PRO A 1 414 ? -6.185 22.856 18.547 1.00 95.94 414 PRO A O 1
ATOM 3386 N N . VAL A 1 415 ? -5.272 22.395 20.555 1.00 95.25 415 VAL A N 1
ATOM 3387 C CA . VAL A 1 415 ? -4.097 23.287 20.444 1.00 95.25 415 VAL A CA 1
ATOM 3388 C C . VAL A 1 415 ? -3.188 23.004 19.241 1.00 95.25 415 VAL A C 1
ATOM 3390 O O . VAL A 1 415 ? -2.413 23.854 18.823 1.00 95.25 415 VAL A O 1
ATOM 3393 N N . GLU A 1 416 ? -3.261 21.805 18.664 1.00 92.81 416 GLU A N 1
ATOM 3394 C CA . GLU A 1 416 ? -2.448 21.408 17.508 1.00 92.81 416 GLU A CA 1
ATOM 3395 C C . GLU A 1 416 ? -3.167 21.619 16.171 1.00 92.81 416 GLU A C 1
ATOM 3397 O O . GLU A 1 416 ? -2.590 21.367 15.108 1.00 92.81 416 GLU A O 1
ATOM 3402 N N . PHE A 1 417 ? -4.446 21.990 16.212 1.00 95.75 417 PHE A N 1
ATOM 3403 C CA . PHE A 1 417 ? -5.301 22.052 15.031 1.00 95.75 417 PHE A CA 1
ATOM 3404 C C . PHE A 1 417 ? -6.006 23.397 14.864 1.00 95.75 417 PHE A C 1
ATOM 3406 O O . PHE A 1 417 ? -6.143 23.868 13.737 1.00 95.75 417 PHE A O 1
ATOM 3413 N N . TYR A 1 418 ? -6.443 24.017 15.956 1.00 95.94 418 TYR A N 1
ATOM 3414 C CA . TYR A 1 418 ? -7.141 25.295 15.934 1.00 95.94 418 TYR A CA 1
ATOM 3415 C C . TYR A 1 418 ? -6.200 26.455 16.246 1.00 95.94 418 TYR A C 1
ATOM 3417 O O . TYR A 1 418 ? -5.237 26.312 16.995 1.00 95.94 418 TYR A O 1
ATOM 3425 N N . SER A 1 419 ? -6.511 27.624 15.685 1.00 95.44 419 SER A N 1
ATOM 3426 C CA . SER A 1 419 ? -5.856 28.875 16.056 1.00 95.44 419 SER A CA 1
ATOM 3427 C C . SER A 1 419 ? -6.282 29.337 17.450 1.00 95.44 419 SER A C 1
ATOM 3429 O O . SER A 1 419 ? -7.334 28.952 17.958 1.00 95.44 419 SER A O 1
ATOM 3431 N N . GLU A 1 420 ? -5.501 30.241 18.030 1.00 94.81 420 GLU A N 1
ATOM 3432 C CA . GLU A 1 420 ? -5.758 30.839 19.342 1.00 94.81 420 GLU A CA 1
ATOM 3433 C C . GLU A 1 420 ? -7.171 31.411 19.509 1.00 94.81 420 GLU A C 1
ATOM 3435 O O . GLU A 1 420 ? -7.868 31.104 20.476 1.00 94.81 420 GLU A O 1
ATOM 3440 N N . ASN A 1 421 ? -7.643 32.175 18.522 1.00 96.00 421 ASN A N 1
ATOM 3441 C CA . ASN A 1 421 ? -8.994 32.739 18.551 1.00 96.00 421 ASN A CA 1
ATOM 3442 C C . ASN A 1 421 ? -10.071 31.646 18.521 1.00 96.00 421 ASN A C 1
ATOM 3444 O O . ASN A 1 421 ? -11.069 31.742 19.231 1.00 96.00 421 ASN A O 1
ATOM 3448 N N . LYS A 1 422 ? -9.844 30.571 17.754 1.00 96.56 422 LYS A N 1
ATOM 3449 C CA . LYS A 1 422 ? -10.752 29.422 17.732 1.00 96.56 422 LYS A CA 1
ATOM 3450 C C . LYS A 1 422 ? -10.739 28.664 19.055 1.00 96.56 422 LYS A C 1
ATOM 3452 O O . LYS A 1 422 ? -11.784 28.192 19.470 1.00 96.56 422 LYS A O 1
ATOM 3457 N N . LEU A 1 423 ? -9.612 28.547 19.755 1.00 97.25 423 LEU A N 1
ATOM 3458 C CA . LEU A 1 423 ? -9.600 27.888 21.069 1.00 97.25 423 LEU A CA 1
ATOM 3459 C C . LEU A 1 423 ? -10.486 28.622 22.083 1.00 97.25 423 LEU A C 1
ATOM 3461 O O . LEU A 1 423 ? -11.234 27.967 22.806 1.00 97.25 423 LEU A O 1
ATOM 3465 N N . LYS A 1 424 ? -10.464 29.960 22.078 1.00 96.75 424 LYS A N 1
ATOM 3466 C CA . LYS A 1 424 ? -11.345 30.791 22.916 1.00 96.75 424 LYS A CA 1
ATOM 3467 C C . LYS A 1 424 ? -12.818 30.587 22.571 1.00 96.75 424 LYS A C 1
ATOM 3469 O O . LYS A 1 424 ? -13.628 30.308 23.447 1.00 96.75 424 LYS A O 1
ATOM 3474 N N . GLU A 1 425 ? -13.152 30.642 21.283 1.00 97.00 425 GLU A N 1
ATOM 3475 C CA . GLU A 1 425 ? -14.517 30.400 20.802 1.00 97.00 425 GLU A CA 1
ATOM 3476 C C . GLU A 1 425 ? -15.005 28.986 21.165 1.00 97.00 425 GLU A C 1
ATOM 3478 O O . GLU A 1 425 ? -16.119 28.796 21.658 1.00 97.00 425 GLU A O 1
ATOM 3483 N N . LEU A 1 426 ? -14.143 27.983 20.987 1.00 96.94 426 LEU A N 1
ATOM 3484 C CA . LEU A 1 426 ? -14.438 26.597 21.326 1.00 96.94 426 LEU A CA 1
ATOM 3485 C C . LEU A 1 426 ? -14.664 26.422 22.829 1.00 96.94 426 LEU A C 1
ATOM 3487 O O . LEU A 1 426 ? -15.561 25.670 23.210 1.00 96.94 426 LEU A O 1
ATOM 3491 N N . ALA A 1 427 ? -13.892 27.108 23.678 1.00 96.81 427 ALA A N 1
ATOM 3492 C CA . ALA A 1 427 ? -14.087 27.116 25.127 1.00 96.81 427 ALA A CA 1
ATOM 3493 C C . ALA A 1 427 ? -15.485 27.636 25.483 1.00 96.81 427 ALA A C 1
ATOM 3495 O O . ALA A 1 427 ? -16.225 26.962 26.199 1.00 96.81 427 ALA A O 1
ATOM 3496 N N . THR A 1 428 ? -15.889 28.770 24.900 1.00 96.50 428 THR A N 1
ATOM 3497 C CA . THR A 1 428 ? -17.219 29.360 25.108 1.00 96.50 428 THR A CA 1
ATOM 3498 C C . THR A 1 428 ? -18.341 28.415 24.683 1.00 96.50 428 THR A C 1
ATOM 3500 O O . THR A 1 428 ? -19.272 28.185 25.451 1.00 96.50 428 THR A O 1
ATOM 3503 N N . ILE A 1 429 ? -18.253 27.823 23.487 1.00 95.81 429 ILE A N 1
ATOM 3504 C CA . ILE A 1 429 ? -19.304 26.934 22.971 1.00 95.81 429 ILE A CA 1
ATOM 3505 C C . ILE A 1 429 ? -19.360 25.633 23.779 1.00 95.81 429 ILE A C 1
ATOM 3507 O O . ILE A 1 429 ? -20.434 25.146 24.134 1.00 95.81 429 ILE A O 1
ATOM 3511 N N . THR A 1 430 ? -18.211 25.012 24.047 1.00 93.81 430 THR A N 1
ATOM 3512 C CA . THR A 1 430 ? -18.165 23.672 24.652 1.00 93.81 430 THR A CA 1
ATOM 3513 C C . THR A 1 430 ? -18.289 23.687 26.170 1.00 93.81 430 THR A C 1
ATOM 3515 O O . THR A 1 430 ? -18.730 22.682 26.725 1.00 93.81 430 THR A O 1
ATOM 3518 N N . GLY A 1 431 ? -17.939 24.795 26.827 1.00 94.00 431 GLY A N 1
ATOM 3519 C CA . GLY A 1 431 ? -17.822 24.900 28.282 1.00 94.00 431 GLY A CA 1
ATOM 3520 C C . GLY A 1 431 ? -16.542 24.270 28.847 1.00 94.00 431 GLY A C 1
ATOM 3521 O O . GLY A 1 431 ? -16.425 24.106 30.059 1.00 94.00 431 GLY A O 1
ATOM 3522 N N . LEU A 1 432 ? -15.592 23.873 27.992 1.00 94.12 432 LEU A N 1
ATOM 3523 C CA . LEU A 1 432 ? -14.258 23.452 28.425 1.00 94.12 432 LEU A CA 1
ATOM 3524 C C . LEU A 1 432 ? -13.415 24.681 28.770 1.00 94.12 432 LEU A C 1
ATOM 3526 O O . LEU A 1 432 ? -13.505 25.697 28.087 1.00 94.12 432 LEU A O 1
ATOM 3530 N N . SER A 1 433 ? -12.563 24.585 29.795 1.00 95.31 433 SER A N 1
ATOM 3531 C CA . SER A 1 433 ? -11.616 25.663 30.086 1.00 95.31 433 SER A CA 1
ATOM 3532 C C . SER A 1 433 ? -10.568 25.781 28.980 1.00 95.31 433 SER A C 1
ATOM 3534 O O . SER A 1 433 ? -10.173 24.785 28.363 1.00 95.31 433 SER A O 1
ATOM 3536 N N . GLU A 1 434 ? -10.079 27.001 28.755 1.00 94.50 434 GLU A N 1
ATOM 3537 C CA . GLU A 1 434 ? -8.992 27.241 27.805 1.00 94.50 434 GLU A CA 1
ATOM 3538 C C . GLU A 1 434 ? -7.748 26.418 28.152 1.00 94.50 434 GLU A C 1
ATOM 3540 O O . GLU A 1 434 ? -7.145 25.831 27.257 1.00 94.50 434 GLU A O 1
ATOM 3545 N N . ASP A 1 435 ? -7.417 26.286 29.438 1.00 93.69 435 ASP A N 1
ATOM 3546 C CA . ASP A 1 435 ? -6.283 25.478 29.897 1.00 93.69 435 ASP A CA 1
ATOM 3547 C C . ASP A 1 435 ? -6.388 24.018 29.442 1.00 93.69 435 ASP A C 1
ATOM 3549 O O . ASP A 1 435 ? -5.402 23.430 28.998 1.00 93.69 435 ASP A O 1
ATOM 3553 N N . ILE A 1 436 ? -7.592 23.429 29.480 1.00 93.75 436 ILE A N 1
ATOM 3554 C CA . ILE A 1 436 ? -7.815 22.062 28.992 1.00 93.75 436 ILE A CA 1
ATOM 3555 C C . ILE A 1 436 ? -7.622 21.997 27.475 1.00 93.75 436 ILE A C 1
ATOM 3557 O O . ILE A 1 436 ? -6.969 21.077 26.989 1.00 93.75 436 ILE A O 1
ATOM 3561 N N . LEU A 1 437 ? -8.161 22.957 26.720 1.00 95.31 437 LEU A N 1
ATOM 3562 C CA . LEU A 1 437 ? -8.048 22.970 25.256 1.00 95.31 437 LEU A CA 1
AT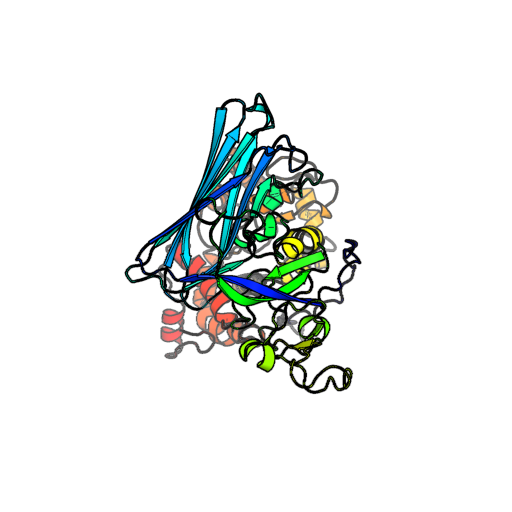OM 3563 C C . LEU A 1 437 ? -6.610 23.210 24.770 1.00 95.31 437 LEU A C 1
ATOM 3565 O O . LEU A 1 437 ? -6.230 22.717 23.706 1.00 95.31 437 LEU A O 1
ATOM 3569 N N . ARG A 1 438 ? -5.818 23.941 25.561 1.00 94.69 438 ARG A N 1
ATOM 3570 C CA . ARG A 1 438 ? -4.385 24.210 25.355 1.00 94.69 438 ARG A CA 1
ATOM 3571 C C . ARG A 1 438 ? -3.493 23.048 25.780 1.00 94.69 438 ARG A C 1
ATOM 3573 O O . ARG A 1 438 ? -2.331 22.973 25.386 1.00 94.69 438 ARG A O 1
ATOM 3580 N N . SER A 1 439 ? -4.034 22.140 26.579 1.00 90.12 439 SER A N 1
ATOM 3581 C CA . SER A 1 439 ? -3.308 21.010 27.129 1.00 90.12 439 SER A CA 1
ATOM 3582 C C . SER A 1 439 ? -3.226 19.842 26.147 1.00 90.12 439 SER A C 1
ATOM 3584 O O . SER A 1 439 ? -4.145 19.558 25.379 1.00 90.12 439 SER A O 1
ATOM 3586 N N . LYS A 1 440 ? -2.110 19.111 26.226 1.00 91.12 440 LYS A N 1
ATOM 3587 C CA . LYS A 1 440 ? -1.920 17.802 25.579 1.00 91.12 440 LYS A CA 1
ATOM 3588 C C . LYS A 1 440 ? -2.019 16.643 26.575 1.00 91.12 440 LYS A C 1
ATOM 3590 O O . LYS A 1 440 ? -1.504 15.552 26.334 1.00 91.12 440 LYS A O 1
ATOM 3595 N N . GLN A 1 441 ? -2.636 16.883 27.730 1.00 87.62 441 GLN A N 1
ATOM 3596 C CA . GLN A 1 441 ? -2.725 15.888 28.789 1.00 87.62 441 GLN A CA 1
ATOM 3597 C C . GLN A 1 441 ? -3.792 14.827 28.503 1.00 87.62 441 GLN A C 1
ATOM 3599 O O . GLN A 1 441 ? -4.846 15.072 27.901 1.00 87.62 441 GLN A O 1
ATOM 3604 N N . VAL A 1 442 ? -3.511 13.619 28.990 1.00 91.25 442 VAL A N 1
ATOM 3605 C CA . VAL A 1 442 ? -4.511 12.557 29.117 1.00 91.25 442 VAL A CA 1
ATOM 3606 C C . VAL A 1 442 ? -5.614 13.006 30.073 1.00 91.25 442 VAL A C 1
ATOM 3608 O O . VAL A 1 442 ? -5.401 13.848 30.946 1.00 91.25 442 VAL A O 1
ATOM 3611 N N . ASN A 1 443 ? -6.801 12.430 29.934 1.00 93.06 443 ASN A N 1
ATOM 3612 C CA . ASN A 1 443 ? -7.866 12.628 30.904 1.00 93.06 443 ASN A CA 1
ATOM 3613 C C . ASN A 1 443 ? -7.464 12.043 32.271 1.00 93.06 443 ASN A C 1
ATOM 3615 O O . ASN A 1 443 ? -7.651 10.849 32.520 1.00 93.06 443 ASN A O 1
ATOM 3619 N N . MET A 1 444 ? -6.933 12.888 33.158 1.00 91.00 444 MET A N 1
ATOM 3620 C CA . MET A 1 444 ? -6.432 12.472 34.473 1.00 91.00 444 MET A CA 1
ATOM 3621 C C . MET A 1 444 ? -7.504 11.781 35.317 1.00 91.00 444 MET A C 1
ATOM 3623 O O . MET A 1 444 ? -7.221 10.764 35.937 1.00 91.00 444 MET A O 1
ATOM 3627 N N . LYS A 1 445 ? -8.769 12.218 35.235 1.00 93.25 445 LYS A N 1
ATOM 3628 C CA . LYS A 1 445 ? -9.879 11.557 35.946 1.00 93.25 445 LYS A CA 1
ATOM 3629 C C . LYS A 1 445 ? -10.059 10.103 35.505 1.00 93.25 445 LYS A C 1
ATOM 3631 O O . LYS A 1 445 ? -10.302 9.230 36.334 1.00 93.25 445 LYS A O 1
ATOM 3636 N N . ALA A 1 446 ? -9.949 9.838 34.202 1.00 94.31 446 ALA A N 1
ATOM 3637 C CA . ALA A 1 446 ? -10.043 8.478 33.675 1.00 94.31 446 ALA A CA 1
ATOM 3638 C C . ALA A 1 446 ? -8.805 7.650 34.048 1.00 94.31 446 ALA A C 1
ATOM 3640 O O . ALA A 1 446 ? -8.937 6.478 34.391 1.00 94.31 446 ALA A O 1
ATOM 3641 N N . LEU A 1 447 ? -7.618 8.258 34.012 1.00 93.25 447 LEU A N 1
ATOM 3642 C CA . LEU A 1 447 ? -6.365 7.602 34.378 1.00 93.25 447 LEU A CA 1
ATOM 3643 C C . LEU A 1 447 ? -6.325 7.207 35.865 1.00 93.25 447 LEU A C 1
ATOM 3645 O O . LEU A 1 447 ? -5.971 6.073 36.188 1.00 93.25 447 LEU A O 1
ATOM 3649 N N . ASP A 1 448 ? -6.755 8.093 36.761 1.00 93.12 448 ASP A N 1
ATOM 3650 C CA . ASP A 1 448 ? -6.832 7.818 38.197 1.00 93.12 448 ASP A CA 1
ATOM 3651 C C . ASP A 1 448 ? -7.843 6.707 38.495 1.00 93.12 448 ASP A C 1
ATOM 3653 O O . ASP A 1 448 ? -7.539 5.755 39.220 1.00 93.12 448 ASP A O 1
ATOM 3657 N N . ALA A 1 449 ? -9.023 6.763 37.865 1.00 95.19 449 ALA A N 1
ATOM 3658 C CA . ALA A 1 449 ? -10.024 5.706 37.968 1.00 95.19 449 ALA A CA 1
ATOM 3659 C C . ALA A 1 449 ? -9.497 4.360 37.441 1.00 95.19 449 ALA A C 1
ATOM 3661 O O . ALA A 1 449 ? -9.779 3.316 38.032 1.00 95.19 449 ALA A O 1
ATOM 3662 N N . LEU A 1 450 ? -8.708 4.371 36.360 1.00 95.00 450 LEU A N 1
ATOM 3663 C CA . LEU A 1 450 ? -8.084 3.172 35.800 1.00 95.00 450 LEU A CA 1
ATOM 3664 C C . LEU A 1 450 ? -7.060 2.571 36.762 1.00 95.00 450 LEU A C 1
ATOM 3666 O O . LEU A 1 450 ? -7.063 1.362 36.980 1.00 95.00 450 LEU A O 1
ATOM 3670 N N . LYS A 1 451 ? -6.220 3.408 37.378 1.00 93.75 451 LYS A N 1
ATOM 3671 C CA . LYS A 1 451 ? -5.269 2.973 38.406 1.00 93.75 451 LYS A CA 1
ATOM 3672 C C . LYS A 1 451 ? -5.998 2.368 39.607 1.00 93.75 451 LYS A C 1
ATOM 3674 O O . LYS A 1 451 ? -5.566 1.352 40.145 1.00 93.75 451 LYS A O 1
ATOM 3679 N N . GLN A 1 452 ? -7.114 2.955 40.037 1.00 94.19 452 GLN A N 1
ATOM 3680 C CA . GLN A 1 452 ? -7.925 2.421 41.137 1.00 94.19 452 GLN A CA 1
ATOM 3681 C C . GLN A 1 452 ? -8.582 1.081 40.784 1.00 94.19 452 GLN A C 1
ATOM 3683 O O . GLN A 1 452 ? -8.652 0.208 41.644 1.00 94.19 452 GLN A O 1
ATOM 3688 N N . GLN A 1 453 ? -8.988 0.889 39.529 1.00 95.25 453 GLN A N 1
ATOM 3689 C CA . GLN A 1 453 ? -9.678 -0.309 39.035 1.00 95.25 453 GLN A CA 1
ATOM 3690 C C . GLN A 1 453 ? -8.763 -1.217 38.194 1.00 95.25 453 GLN A C 1
ATOM 3692 O O . GLN A 1 453 ? -9.217 -1.870 37.255 1.00 95.25 453 GLN A O 1
ATOM 3697 N N . VAL A 1 454 ? -7.465 -1.262 38.512 1.00 96.00 454 VAL A N 1
ATOM 3698 C CA . VAL A 1 454 ? -6.468 -1.986 37.705 1.00 96.00 454 VAL A CA 1
ATOM 3699 C C . VAL A 1 454 ? -6.736 -3.496 37.641 1.00 96.00 454 VAL A C 1
ATOM 3701 O O . VAL A 1 454 ? -6.533 -4.110 36.597 1.00 96.00 454 VAL A O 1
ATOM 3704 N N . GLU A 1 455 ? -7.235 -4.088 38.730 1.00 97.00 455 GLU A N 1
ATOM 3705 C CA . GLU A 1 455 ? -7.591 -5.511 38.800 1.00 97.00 455 GLU A CA 1
ATOM 3706 C C . GLU A 1 455 ? -8.751 -5.814 37.859 1.00 97.00 455 GLU A C 1
ATOM 3708 O O . GLU A 1 455 ? -8.620 -6.632 36.957 1.00 97.00 455 GLU A O 1
ATOM 3713 N N . TRP A 1 456 ? -9.836 -5.044 37.975 1.00 96.50 456 TRP A N 1
ATOM 3714 C CA . TRP A 1 456 ? -10.974 -5.114 37.062 1.00 96.50 456 TRP A CA 1
ATOM 3715 C C . TRP A 1 456 ? -10.559 -4.926 35.595 1.00 96.50 456 TRP A C 1
ATOM 3717 O O . TRP A 1 456 ? -11.038 -5.637 34.708 1.00 96.50 456 TRP A O 1
ATOM 3727 N N . PHE A 1 457 ? -9.651 -3.987 35.318 1.00 97.12 457 PHE A N 1
ATOM 3728 C CA . PHE A 1 457 ? -9.174 -3.740 33.962 1.00 97.12 457 PHE A CA 1
ATOM 3729 C C . PHE A 1 457 ? -8.512 -4.984 33.352 1.00 97.12 457 PHE A C 1
ATOM 3731 O O . PHE A 1 457 ? -8.844 -5.362 32.226 1.00 97.12 457 PHE A O 1
ATOM 3738 N N . PHE A 1 458 ? -7.609 -5.641 34.084 1.00 97.56 458 PHE A N 1
ATOM 3739 C CA . PHE A 1 458 ? -6.918 -6.824 33.574 1.00 97.56 458 PHE A CA 1
ATOM 3740 C C . PHE A 1 458 ? -7.762 -8.095 33.642 1.00 97.56 458 PHE A C 1
ATOM 3742 O O . PHE A 1 458 ? -7.756 -8.837 32.661 1.00 97.56 458 PHE A O 1
ATOM 3749 N N . ASP A 1 459 ? -8.480 -8.337 34.735 1.00 96.31 459 ASP A N 1
ATOM 3750 C CA . ASP A 1 459 ? -9.107 -9.635 35.020 1.00 96.31 459 ASP A CA 1
ATOM 3751 C C . ASP A 1 459 ? -10.533 -9.757 34.497 1.00 96.31 459 ASP A C 1
ATOM 3753 O O . ASP A 1 459 ? -11.005 -10.863 34.243 1.00 96.31 459 ASP A O 1
ATOM 3757 N N . GLU A 1 460 ? -11.208 -8.632 34.265 1.00 94.44 460 GLU A N 1
ATOM 3758 C CA . GLU A 1 460 ? -12.560 -8.628 33.712 1.00 94.44 460 GLU A CA 1
ATOM 3759 C C . GLU A 1 460 ? -12.603 -7.949 32.349 1.00 94.44 460 GLU A C 1
ATOM 3761 O O . GLU A 1 460 ? -12.985 -8.568 31.357 1.00 94.44 460 GLU A O 1
ATOM 3766 N N . PHE A 1 461 ? -12.208 -6.675 32.275 1.00 94.88 461 PHE A N 1
ATOM 3767 C CA . PHE A 1 461 ? -12.398 -5.882 31.065 1.00 94.88 461 PHE A CA 1
ATOM 3768 C C . PHE A 1 461 ? -11.601 -6.437 29.886 1.00 94.88 461 PHE A C 1
ATOM 3770 O O . PHE A 1 461 ? -12.174 -6.672 28.824 1.00 94.88 461 PHE A O 1
ATOM 3777 N N . LEU A 1 462 ? -10.295 -6.667 30.053 1.00 95.19 462 LEU A N 1
ATOM 3778 C CA . LEU A 1 462 ? -9.458 -7.219 28.988 1.00 95.19 462 LEU A CA 1
ATOM 3779 C C . LEU A 1 462 ? -9.714 -8.710 28.744 1.00 95.19 462 LEU A C 1
ATOM 3781 O O . LEU A 1 462 ? -9.442 -9.176 27.639 1.00 95.19 462 LEU A O 1
ATOM 3785 N N . MET A 1 463 ? -10.265 -9.442 29.717 1.00 93.94 463 MET A N 1
ATOM 3786 C CA . MET A 1 463 ? -10.620 -10.864 29.590 1.00 93.94 463 MET A CA 1
ATOM 3787 C C . MET A 1 463 ? -11.917 -11.120 28.814 1.00 93.94 463 MET A C 1
ATOM 3789 O O . MET A 1 463 ? -12.248 -12.279 28.564 1.00 93.94 463 MET A O 1
ATOM 3793 N N . GLU A 1 464 ? -12.634 -10.076 28.383 1.00 88.31 464 GLU A N 1
ATOM 3794 C CA . GLU A 1 464 ? -13.804 -10.234 27.514 1.00 88.31 464 GLU A CA 1
ATOM 3795 C C . GLU A 1 464 ? -13.462 -11.118 26.291 1.00 88.31 464 GLU A C 1
ATOM 3797 O O . GLU A 1 464 ? -12.442 -10.884 25.626 1.00 88.31 464 GLU A O 1
ATOM 3802 N N . PRO A 1 465 ? -14.300 -12.120 25.940 1.00 85.75 465 PRO A N 1
ATOM 3803 C CA . PRO A 1 465 ? -13.954 -13.134 24.937 1.00 85.75 465 PRO A CA 1
ATOM 3804 C C . PRO A 1 465 ? -13.528 -12.559 23.586 1.00 85.75 465 PRO A C 1
ATOM 3806 O O . PRO A 1 465 ? -12.652 -13.097 22.913 1.00 85.75 465 PRO A O 1
ATOM 3809 N N . ASP A 1 466 ? -14.131 -11.441 23.180 1.00 78.44 466 ASP A N 1
ATOM 3810 C CA . ASP A 1 466 ? -13.796 -10.777 21.924 1.00 78.44 466 ASP A CA 1
ATOM 3811 C C . ASP A 1 466 ? -12.417 -10.100 21.941 1.00 78.44 466 ASP A C 1
ATOM 3813 O O . ASP A 1 466 ? -11.782 -10.000 20.888 1.00 78.44 466 ASP A O 1
ATOM 3817 N N . TYR A 1 467 ? -11.927 -9.676 23.109 1.00 88.69 467 TYR A N 1
ATOM 3818 C CA . TYR A 1 467 ? -10.604 -9.069 23.266 1.00 88.69 467 TYR A CA 1
ATOM 3819 C C . TYR A 1 467 ? -9.497 -10.126 23.376 1.00 88.69 467 TYR A C 1
ATOM 3821 O O . TYR A 1 467 ? -8.371 -9.882 22.947 1.00 88.69 467 TYR A O 1
ATOM 3829 N N . GLN A 1 468 ? -9.816 -11.335 23.837 1.00 90.44 468 GLN A N 1
ATOM 3830 C CA . GLN A 1 468 ? -8.864 -12.451 23.868 1.00 90.44 468 GLN A CA 1
ATOM 3831 C C . GLN A 1 468 ? -8.626 -13.098 22.488 1.00 90.44 468 GLN A C 1
ATOM 3833 O O . GLN A 1 468 ? -7.672 -13.854 22.313 1.00 90.44 468 GLN A O 1
ATOM 3838 N N . LYS A 1 469 ? -9.431 -12.769 21.466 1.00 80.44 469 LYS A N 1
ATOM 3839 C CA . LYS A 1 469 ? -9.240 -13.276 20.096 1.00 80.44 469 LYS A CA 1
ATOM 3840 C C . LYS A 1 469 ? -7.937 -12.766 19.473 1.00 80.44 469 LYS A C 1
ATOM 3842 O O . LYS A 1 469 ? -7.655 -11.561 19.476 1.00 80.44 469 LYS A O 1
ATOM 3847 N N . VAL A 1 470 ? -7.200 -13.685 18.849 1.00 73.88 470 VAL A N 1
ATOM 3848 C CA . VAL A 1 470 ? -6.006 -13.393 18.046 1.00 73.88 470 VAL A CA 1
ATOM 3849 C C . VAL A 1 470 ? -6.419 -13.098 16.607 1.00 73.88 470 VAL A C 1
ATOM 3851 O O . VAL A 1 470 ? -7.099 -13.893 15.964 1.00 73.88 470 VAL A O 1
ATOM 3854 N N . ARG A 1 471 ? -6.009 -11.938 16.092 1.00 66.00 471 ARG A N 1
ATOM 3855 C CA . ARG A 1 471 ? -6.259 -11.504 14.714 1.00 66.00 471 ARG A CA 1
ATOM 3856 C C . ARG A 1 471 ? -4.940 -11.079 14.092 1.00 66.00 471 ARG A C 1
ATOM 3858 O O . ARG A 1 471 ? -4.248 -10.220 14.636 1.00 66.00 471 ARG A O 1
ATOM 3865 N N . SER A 1 472 ? -4.577 -11.688 12.965 1.00 53.41 472 SER A N 1
ATOM 3866 C CA . SER A 1 472 ? -3.303 -11.417 12.279 1.00 53.41 472 SER A CA 1
ATOM 3867 C C . SER A 1 472 ? -2.082 -11.564 13.204 1.00 53.41 472 SER A C 1
ATOM 3869 O O . SER A 1 472 ? -1.204 -10.703 13.222 1.00 53.41 472 SER A O 1
ATOM 3871 N N . GLY A 1 473 ? -2.068 -12.621 14.026 1.00 65.25 473 GLY A N 1
ATOM 3872 C CA . GLY A 1 473 ? -0.983 -12.912 14.971 1.00 65.25 473 GLY A CA 1
ATOM 3873 C C . GLY A 1 473 ? -0.909 -11.989 16.193 1.00 65.25 473 GLY A C 1
ATOM 3874 O O . GLY A 1 473 ? 0.047 -12.077 16.952 1.00 65.25 473 GLY A O 1
ATOM 3875 N N . LYS A 1 474 ? -1.887 -11.096 16.405 1.00 70.38 474 LYS A N 1
ATOM 3876 C CA . LYS A 1 474 ? -1.930 -10.193 17.567 1.00 70.38 474 LYS A CA 1
ATOM 3877 C C . LYS A 1 474 ? -3.195 -10.422 18.381 1.00 70.38 474 LYS A C 1
ATOM 3879 O O . LYS A 1 474 ? -4.288 -10.463 17.812 1.00 70.38 474 LYS A O 1
ATOM 3884 N N . ARG A 1 475 ? -3.068 -10.542 19.704 1.00 83.56 475 ARG A N 1
ATOM 3885 C CA . ARG A 1 475 ? -4.223 -10.580 20.608 1.00 83.56 475 ARG A CA 1
ATOM 3886 C C . ARG A 1 475 ? -4.853 -9.188 20.683 1.00 83.56 475 ARG A C 1
ATOM 3888 O O . ARG A 1 475 ? -4.150 -8.178 20.719 1.00 83.56 475 ARG A O 1
ATOM 3895 N N . THR A 1 476 ? -6.181 -9.115 20.654 1.00 82.38 476 THR A N 1
ATOM 3896 C CA . THR A 1 476 ? -6.881 -7.819 20.615 1.00 82.38 476 THR A CA 1
ATOM 3897 C C . THR A 1 476 ? -6.688 -7.033 21.920 1.00 82.38 476 THR A C 1
ATOM 3899 O O . THR A 1 476 ? -6.493 -5.819 21.869 1.00 82.38 476 THR A O 1
ATOM 3902 N N . SER A 1 477 ? -6.651 -7.709 23.068 1.00 91.19 477 SER A N 1
ATOM 3903 C CA . SER A 1 477 ? -6.342 -7.128 24.379 1.00 91.19 477 SER A CA 1
ATOM 3904 C C . SER A 1 477 ? -4.960 -6.471 24.418 1.00 91.19 477 SER A C 1
ATOM 3906 O O . SER A 1 477 ? -4.851 -5.363 24.934 1.00 91.19 477 SER A O 1
ATOM 3908 N N . ASP A 1 478 ? -3.940 -7.050 23.773 1.00 89.81 478 ASP A N 1
ATOM 3909 C CA . ASP A 1 478 ? -2.603 -6.441 23.663 1.00 89.81 478 ASP A CA 1
ATOM 3910 C C . ASP A 1 478 ? -2.656 -5.103 22.918 1.00 89.81 478 ASP A C 1
ATOM 3912 O O . ASP A 1 478 ? -1.971 -4.145 23.274 1.00 89.81 478 ASP A O 1
ATOM 3916 N N . LEU A 1 479 ? -3.477 -5.013 21.866 1.00 86.88 479 LEU A N 1
ATOM 3917 C CA . LEU A 1 479 ? -3.647 -3.780 21.095 1.00 86.88 479 LEU A CA 1
ATOM 3918 C C . LEU A 1 479 ? -4.390 -2.701 21.887 1.00 86.88 479 LEU A C 1
ATOM 3920 O O . LEU A 1 479 ? -4.095 -1.517 21.714 1.00 86.88 479 LEU A O 1
ATOM 3924 N N . ILE A 1 480 ? -5.357 -3.099 22.717 1.00 90.88 480 ILE A N 1
ATOM 3925 C CA . ILE A 1 480 ? -6.086 -2.196 23.614 1.00 90.88 480 ILE A CA 1
ATOM 3926 C C . ILE A 1 480 ? -5.138 -1.695 24.706 1.00 90.88 480 ILE A C 1
ATOM 3928 O O . ILE A 1 480 ? -4.998 -0.486 24.877 1.00 90.88 480 ILE A O 1
ATOM 3932 N N . TYR A 1 481 ? -4.425 -2.604 25.375 1.00 94.44 481 TYR A N 1
ATOM 3933 C CA . TYR A 1 481 ? -3.452 -2.275 26.413 1.00 94.44 481 TYR A CA 1
ATOM 3934 C C . TYR A 1 481 ? -2.350 -1.346 25.893 1.00 94.44 481 TYR A C 1
ATOM 3936 O O . TYR A 1 481 ? -2.102 -0.304 26.491 1.00 94.44 481 TYR A O 1
ATOM 3944 N N . LYS A 1 482 ? -1.761 -1.637 24.724 1.00 91.12 482 LYS A N 1
ATOM 3945 C CA . LYS A 1 482 ? -0.755 -0.761 24.096 1.00 91.12 482 LYS A CA 1
ATOM 3946 C C . LYS A 1 482 ? -1.279 0.646 23.812 1.00 91.12 482 LYS A C 1
ATOM 3948 O O . LYS A 1 482 ? -0.517 1.602 23.914 1.00 91.12 482 LYS A O 1
ATOM 3953 N N . ALA A 1 483 ? -2.555 0.793 23.452 1.00 89.31 483 ALA A N 1
ATOM 3954 C CA . ALA A 1 483 ? -3.148 2.112 23.234 1.00 89.31 483 ALA A CA 1
ATOM 3955 C C . ALA A 1 483 ? -3.298 2.894 24.548 1.00 89.31 483 ALA A C 1
ATOM 3957 O O . ALA A 1 483 ? -2.948 4.069 24.595 1.00 89.31 483 ALA A O 1
ATOM 3958 N N . VAL A 1 484 ? -3.743 2.231 25.619 1.00 92.62 484 VAL A N 1
ATOM 3959 C CA . VAL A 1 484 ? -3.801 2.824 26.964 1.00 92.62 484 VAL A CA 1
ATOM 3960 C C . VAL A 1 484 ? -2.399 3.206 27.448 1.00 92.62 484 VAL A C 1
ATOM 3962 O O . VAL A 1 484 ? -2.192 4.320 27.919 1.00 92.62 484 VAL A O 1
ATOM 3965 N N . GLN A 1 485 ? -1.412 2.328 27.267 1.00 91.69 485 GLN A N 1
ATOM 3966 C CA . GLN A 1 485 ? -0.024 2.593 27.643 1.00 91.69 485 GLN A CA 1
ATOM 3967 C C . GLN A 1 485 ? 0.568 3.777 26.865 1.00 91.69 485 GLN A C 1
ATOM 3969 O O . GLN A 1 485 ? 1.283 4.594 27.441 1.00 91.69 485 GLN A O 1
ATOM 3974 N N . ALA A 1 486 ? 0.249 3.907 25.573 1.00 88.62 486 ALA A N 1
ATOM 3975 C CA . ALA A 1 486 ? 0.647 5.066 24.780 1.00 88.62 486 ALA A CA 1
ATOM 3976 C C . ALA A 1 486 ? 0.052 6.369 25.343 1.00 88.62 486 ALA A C 1
ATOM 3978 O O . ALA A 1 486 ? 0.784 7.344 25.485 1.00 88.62 486 ALA A O 1
ATOM 3979 N N . ALA A 1 487 ? -1.227 6.363 25.737 1.00 88.50 487 ALA A N 1
ATOM 3980 C CA . ALA A 1 487 ? -1.880 7.519 26.354 1.00 88.50 487 ALA A CA 1
ATOM 3981 C C . ALA A 1 487 ?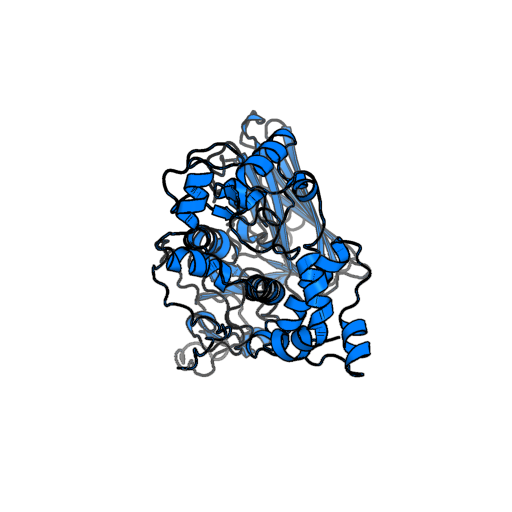 -1.189 7.961 27.658 1.00 88.50 487 ALA A C 1
ATOM 3983 O O . ALA A 1 487 ? -0.955 9.150 27.863 1.00 88.50 487 ALA A O 1
ATOM 3984 N N . ILE A 1 488 ? -0.814 6.998 28.509 1.00 88.56 488 ILE A N 1
ATOM 3985 C CA . ILE A 1 488 ? -0.087 7.241 29.769 1.00 88.56 488 ILE A CA 1
ATOM 3986 C C . ILE A 1 488 ? 1.308 7.808 29.498 1.00 88.56 488 ILE A C 1
ATOM 3988 O O . ILE A 1 488 ? 1.720 8.789 30.110 1.00 88.56 488 ILE A O 1
ATOM 3992 N N . LYS A 1 489 ? 2.041 7.224 28.543 1.00 85.88 489 LYS A N 1
ATOM 3993 C CA . LYS A 1 489 ? 3.386 7.697 28.197 1.00 85.88 489 LYS A CA 1
ATOM 3994 C C . LYS A 1 489 ? 3.356 9.141 27.694 1.00 85.88 489 LYS A C 1
ATOM 3996 O O . LYS A 1 489 ? 4.217 9.934 28.062 1.00 85.88 489 LYS A O 1
ATOM 4001 N N . THR A 1 490 ? 2.364 9.491 26.877 1.00 78.38 490 THR A N 1
ATOM 4002 C CA . THR A 1 490 ? 2.203 10.851 26.348 1.00 78.38 490 THR A CA 1
ATOM 4003 C C . THR A 1 490 ? 1.864 11.872 27.435 1.00 78.38 490 THR A C 1
ATOM 4005 O O . THR A 1 490 ? 2.228 13.033 27.289 1.00 78.38 490 THR A O 1
ATOM 4008 N N . SER A 1 491 ? 1.227 11.471 28.540 1.00 71.44 491 SER A N 1
ATOM 4009 C CA . SER A 1 491 ? 0.936 12.393 29.643 1.00 71.44 491 SER A CA 1
ATOM 4010 C C . SER A 1 491 ? 2.122 12.667 30.566 1.00 71.44 491 SER A C 1
ATOM 4012 O O . SER A 1 491 ? 1.985 13.488 31.467 1.00 71.44 491 SER A O 1
ATOM 4014 N N . GLY A 1 492 ? 3.248 11.964 30.394 1.00 70.50 492 GLY A N 1
ATOM 4015 C CA . GLY A 1 492 ? 4.381 12.031 31.321 1.00 70.50 492 GLY A CA 1
ATOM 4016 C C . GLY A 1 492 ? 4.077 11.442 32.704 1.00 70.50 492 GLY A C 1
ATOM 4017 O O . GLY A 1 492 ? 4.843 11.659 33.635 1.00 70.50 492 GLY A O 1
ATOM 4018 N N . ALA A 1 493 ? 2.968 10.708 32.859 1.00 73.38 493 ALA A N 1
ATOM 4019 C CA . ALA A 1 493 ? 2.621 10.088 34.131 1.00 73.38 493 ALA A CA 1
ATOM 4020 C C . ALA A 1 493 ? 3.464 8.822 34.338 1.00 73.38 493 ALA A C 1
ATOM 4022 O O . ALA A 1 493 ? 3.437 7.909 33.510 1.00 73.38 493 ALA A O 1
ATOM 4023 N N . GLU A 1 494 ? 4.171 8.731 35.465 1.00 77.81 494 GLU A N 1
ATOM 4024 C CA . GLU A 1 494 ? 4.940 7.543 35.859 1.00 77.81 494 GLU A CA 1
ATOM 4025 C C . GLU A 1 494 ? 4.019 6.439 36.404 1.00 77.81 494 GLU A C 1
ATOM 4027 O O . GLU A 1 494 ? 4.049 6.070 37.578 1.00 77.81 494 GLU A O 1
ATOM 4032 N N . ILE A 1 495 ? 3.133 5.924 35.549 1.00 84.00 495 ILE A N 1
ATOM 4033 C CA . ILE A 1 495 ? 2.196 4.854 35.898 1.00 84.00 495 ILE A CA 1
ATOM 4034 C C . ILE A 1 495 ? 2.509 3.613 35.070 1.00 84.00 495 ILE A C 1
ATOM 4036 O O . ILE A 1 495 ? 2.368 3.596 33.850 1.00 84.00 495 ILE A O 1
ATOM 4040 N N . ASP A 1 496 ? 2.866 2.537 35.764 1.00 90.75 496 ASP A N 1
ATOM 4041 C CA . ASP A 1 496 ? 2.991 1.201 35.192 1.00 90.75 496 ASP A CA 1
ATOM 4042 C C . ASP A 1 496 ? 1.838 0.334 35.710 1.00 90.75 496 ASP A C 1
ATOM 4044 O O . ASP A 1 496 ? 1.830 -0.107 36.862 1.00 90.75 496 ASP A O 1
ATOM 4048 N N . LEU A 1 497 ? 0.834 0.121 34.855 1.00 93.88 497 LEU A N 1
ATOM 4049 C CA . LEU A 1 497 ? -0.368 -0.632 35.215 1.00 93.88 497 LEU A CA 1
ATOM 4050 C C . LEU A 1 497 ? -0.063 -2.103 35.525 1.00 93.88 497 LEU A C 1
ATOM 4052 O O . LEU A 1 497 ? -0.734 -2.682 36.373 1.00 93.88 497 LEU A O 1
ATOM 4056 N N . VAL A 1 498 ? 0.942 -2.711 34.885 1.00 95.38 498 VAL A N 1
ATOM 4057 C CA . VAL A 1 498 ? 1.318 -4.111 35.146 1.00 95.38 498 VAL A CA 1
ATOM 4058 C C . VAL A 1 498 ? 1.999 -4.225 36.504 1.00 95.38 498 VAL A C 1
ATOM 4060 O O . VAL A 1 498 ? 1.679 -5.137 37.268 1.00 95.38 498 VAL A O 1
ATOM 4063 N N . LYS A 1 499 ? 2.892 -3.286 36.849 1.00 94.12 499 LYS A N 1
ATOM 4064 C CA . LYS A 1 499 ? 3.478 -3.224 38.198 1.00 94.12 499 LYS A CA 1
ATOM 4065 C C . LYS A 1 499 ? 2.417 -2.970 39.258 1.00 94.12 499 LYS A C 1
ATOM 4067 O O . LYS A 1 499 ? 2.427 -3.647 40.281 1.00 94.12 499 LYS A O 1
ATOM 4072 N N . GLU A 1 500 ? 1.496 -2.040 39.014 1.00 94.50 500 GLU A N 1
ATOM 4073 C CA . GLU A 1 500 ? 0.416 -1.732 39.955 1.00 94.50 500 GLU A CA 1
ATOM 4074 C C . GLU A 1 500 ? -0.535 -2.924 40.137 1.00 94.50 500 GLU A C 1
ATOM 4076 O O . GLU A 1 500 ? -0.898 -3.240 41.267 1.00 94.50 500 GLU A O 1
ATOM 4081 N N . TYR A 1 501 ? -0.863 -3.650 39.064 1.00 96.50 501 TYR A N 1
ATOM 4082 C CA . TYR A 1 501 ? -1.611 -4.907 39.143 1.00 96.50 501 TYR A CA 1
ATOM 4083 C C . TYR A 1 501 ? -0.854 -5.963 39.960 1.00 96.50 501 TYR A C 1
ATOM 4085 O O . TYR A 1 501 ? -1.386 -6.481 40.940 1.00 96.50 501 TYR A O 1
ATOM 4093 N N . LYS A 1 502 ? 0.421 -6.221 39.628 1.00 96.06 502 LYS A N 1
ATOM 4094 C CA . LYS A 1 502 ? 1.266 -7.197 40.336 1.00 96.06 502 LYS A CA 1
ATOM 4095 C C . LYS A 1 502 ? 1.413 -6.861 41.817 1.00 96.06 502 LYS A C 1
ATOM 4097 O O . LYS A 1 502 ? 1.416 -7.764 42.648 1.00 96.06 502 LYS A O 1
ATOM 4102 N N . ARG A 1 503 ? 1.512 -5.576 42.163 1.00 95.00 503 ARG A N 1
ATOM 4103 C CA . ARG A 1 503 ? 1.573 -5.106 43.552 1.00 95.00 503 ARG A CA 1
ATOM 4104 C C . ARG A 1 503 ? 0.319 -5.502 44.339 1.00 95.00 503 ARG A C 1
ATOM 4106 O O . ARG A 1 503 ? 0.441 -5.830 45.515 1.00 95.00 503 ARG A O 1
ATOM 4113 N N . ARG A 1 504 ? -0.860 -5.482 43.708 1.00 94.94 504 ARG A N 1
ATOM 4114 C CA . ARG A 1 504 ? -2.140 -5.805 44.359 1.00 94.94 504 ARG A CA 1
ATOM 4115 C C . ARG A 1 504 ? -2.448 -7.296 44.391 1.00 94.94 504 ARG A C 1
ATOM 4117 O O . ARG A 1 504 ? -2.820 -7.811 45.438 1.00 94.94 504 ARG A O 1
ATOM 4124 N N . THR A 1 505 ? -2.245 -7.999 43.280 1.00 94.31 505 THR A N 1
ATOM 4125 C CA . THR A 1 505 ? -2.660 -9.407 43.138 1.00 94.31 505 THR A CA 1
ATOM 4126 C C . THR A 1 505 ? -1.538 -10.406 43.406 1.00 94.31 505 THR A C 1
ATOM 4128 O O . THR A 1 505 ? -1.794 -11.601 43.537 1.00 94.31 505 THR A O 1
ATOM 4131 N N . ARG A 1 506 ? -0.281 -9.939 43.469 1.00 93.88 506 ARG A N 1
ATOM 4132 C CA . ARG A 1 506 ? 0.947 -10.759 43.491 1.00 93.88 506 ARG A CA 1
ATOM 4133 C C . ARG A 1 506 ? 1.122 -11.648 42.252 1.00 93.88 506 ARG A C 1
ATOM 4135 O O . ARG A 1 506 ? 1.975 -12.532 42.250 1.00 93.88 506 ARG A O 1
ATOM 4142 N N . GLN A 1 507 ? 0.359 -11.403 41.187 1.00 92.94 507 GLN A N 1
ATOM 4143 C CA . GLN A 1 507 ? 0.386 -12.169 39.941 1.00 92.94 507 GLN A CA 1
ATOM 4144 C C . GLN A 1 507 ? 0.634 -11.254 38.737 1.00 92.94 507 GLN A C 1
ATOM 4146 O O . GLN A 1 507 ? 0.483 -10.037 38.808 1.00 92.94 507 GLN A O 1
ATOM 4151 N N . LEU A 1 508 ? 1.037 -11.846 37.613 1.00 94.19 508 LEU A N 1
ATOM 4152 C CA . LEU A 1 508 ? 1.088 -11.149 36.329 1.00 94.19 508 LEU A CA 1
ATOM 4153 C C . LEU A 1 508 ? -0.265 -11.277 35.613 1.00 94.19 508 LEU A C 1
ATOM 4155 O O . LEU A 1 508 ? -0.890 -12.338 35.702 1.00 94.19 508 LEU A O 1
ATOM 4159 N N . PRO A 1 509 ? -0.720 -10.234 34.894 1.00 95.38 509 PRO A N 1
ATOM 4160 C CA . PRO A 1 509 ? -1.998 -10.284 34.201 1.00 95.38 509 PRO A CA 1
ATOM 4161 C C . PRO A 1 509 ? -1.949 -11.314 33.070 1.00 95.38 509 PRO A C 1
ATOM 4163 O O . PRO A 1 509 ? -1.039 -11.308 32.245 1.00 95.38 509 PRO A O 1
ATOM 4166 N N . LYS A 1 510 ? -2.956 -12.189 33.006 1.00 94.88 510 LYS A N 1
ATOM 4167 C CA . LYS A 1 510 ? -3.064 -13.235 31.966 1.00 94.88 510 LYS A CA 1
ATOM 4168 C C . LYS A 1 510 ? -3.760 -12.748 30.692 1.00 94.88 510 LYS A C 1
ATOM 4170 O O . LYS A 1 510 ? -3.699 -13.403 29.649 1.00 94.88 510 LYS A O 1
ATOM 4175 N N . SER A 1 511 ? -4.439 -11.607 30.781 1.00 92.56 511 SER A N 1
ATOM 4176 C CA . SER A 1 511 ? -5.253 -11.049 29.703 1.00 92.56 511 SER A CA 1
ATOM 4177 C C . SER A 1 511 ? -4.443 -10.427 28.573 1.00 92.56 511 SER A C 1
ATOM 4179 O O . SER A 1 511 ? -5.006 -10.189 27.502 1.00 92.56 511 SER A O 1
ATOM 4181 N N . ILE A 1 512 ? -3.142 -10.213 28.765 1.00 93.25 512 ILE A N 1
ATOM 4182 C CA . ILE A 1 512 ? -2.226 -9.670 27.761 1.00 93.25 512 ILE A CA 1
ATOM 4183 C C . ILE A 1 512 ? -0.980 -10.545 27.616 1.00 93.25 512 ILE A C 1
ATOM 4185 O O . ILE A 1 512 ? -0.616 -11.284 28.529 1.00 93.25 512 ILE A O 1
ATOM 4189 N N . SER A 1 513 ? -0.324 -10.440 26.467 1.00 89.19 513 SER A N 1
ATOM 4190 C CA . SER A 1 513 ? 1.031 -10.949 26.254 1.00 89.19 513 SER A CA 1
ATOM 4191 C C . SER A 1 513 ? 2.026 -9.907 26.778 1.00 89.19 513 SER A C 1
ATOM 4193 O O . SER A 1 513 ? 1.998 -8.761 26.315 1.00 89.19 513 SER A O 1
ATOM 4195 N N . LEU A 1 514 ? 2.854 -10.287 27.757 1.00 79.69 514 LEU A N 1
ATOM 4196 C CA . LEU A 1 514 ? 3.884 -9.423 28.350 1.00 79.69 514 LEU A CA 1
ATOM 4197 C C . LEU A 1 514 ? 5.160 -9.366 27.511 1.00 79.69 514 LEU A C 1
ATOM 4199 O O . LEU A 1 514 ? 5.521 -10.411 26.924 1.00 79.69 514 LEU A O 1
#

Sequence (514 aa):
MQHKERRIKFKTPVRRPVRRRSGFTVSGETTGSECKIKKAKALEVNATSLSLTFEKKPIELTPSFKKDLGFVAFGGYLFPTTDVNLSAALDYIGDDHVKKSSYIKKHLPKGKWEKFGLHCIFDMKELKQTRGMLRGSCKISSNANIGRIDFFGFELGTVYYYTDKDLWDRFQQKTKLYLPEIYYFDMDEPFAVIPEEYKQLNFKDGKCVVLKSCNRCARYLLIDIEDERNTISFSNHCISEAPCKHPAFSIYQVVENECKKLPEYILAKRISQDTSQSSLLPSTDVISKIQLIYGYQLECRSCKKYYVNAPLNPMRDSTQHREDSLRRRALEVLVDKLLKREWIYHTFKKKGKEFDIYIWEKFGKKCFNCGRELSSPKDAAIDHTMPLAMLWPLNETATCLCSECNSQKRDKFPVEFYSENKLKELATITGLSEDILRSKQVNMKALDALKQQVEWFFDEFLMEPDYQKVRSGKRTSDLIYKAVQAAIKTSGAEIDLVKEYKRRTRQLPKSISL

Radius of gyration: 28.26 Å; chains: 1; bounding box: 68×70×74 Å

pLDDT: mean 85.95, std 17.0, range [26.66, 98.56]

=== Feature glossary ===
The record interleaves many kinds of information about one protein. Here is each kind framed as the question it answers.

Q: What does the local fold look like, residue by residue?
A: A 3Di character summarizes, for each residue, the relative orientation of the Cα frame of its nearest spatial neighbor. Because it encodes fold topology rather than chemistry, 3Di alignments detect remote structural similarity that sequence alignment misses.

Q: Which residues are in helices, strands, or loops?
A: Secondary structure is the local, repeating backbone conformation. DSSP classifies it into eight states by reading the hydrogen-bond network: three helix types (H, G, I), two β types (E, B), two non-regular types (T, S), and unstructured coil (-).

Q: How big and how compact is the whole molecule?
A: Three whole-structure scalars: the radius of gyration (RMS distance of Cα from centroid, in Å), the count of Cα–Cα contacts (pairs closer than 8 Å and separated by more than four residues in sequence — i.e. tertiary, not local, contacts), and the bounding-box dimensions. Together they distinguish compact globular folds from extended fibres or disordered chains.

Q: How confident is the AlphaFold model at each residue?
A: For AlphaFold models, the B-factor field carries pLDDT — the model's own estimate of local accuracy on a 0–100 scale. Regions with pLDDT<50 should be treated as essentially unmodeled; they often correspond to intrinsically disordered segments.

Q: What family and function is it annotated with?
A: Functional annotations link the protein to curated databases. InterPro entries identify conserved domains and families by matching the sequence against member-database signatures (Pfam, PROSITE, CDD, …). Gene Ontology (GO) terms describe molecular function, biological process, and cellular component in a controlled vocabulary. CATH places the structure in a hierarchical fold classification (Class/Architecture/Topology/Homologous-superfamily). The organism is the source species.

Q: What known structures does this most resemble?
A: Nearest PDB neighbors are the top structural matches found by Foldseek when searching this structure against the entire Protein Data Bank. Each hit reports a TM-score (0 to 1; >0.5 almost always implies the same fold) and an E-value. These are *structural* homologs — they may share no detectable sequence similarity.

Q: Which residues are buried vs exposed?
A: Solvent-accessible surface area (SASA) is the area in Å² traced out by the centre of a 1.4 Å probe sphere (a water molecule) rolled over the protein's van der Waals surface (Shrake–Rupley / Lee–Richards construction). Buried residues have near-zero SASA; fully exposed residues can exceed 200 Å². The total SASA scales roughly with the number of surface residues.

Q: What are the backbone torsion angles?
A: φ (phi) and ψ (psi) are the two rotatable backbone dihedrals per residue: φ is the C(i-1)–N–Cα–C torsion, ψ is the N–Cα–C–N(i+1) torsion, both in degrees on (−180°, 180°]. α-helical residues cluster near (−60°, −45°); β-strand residues near (−120°, +130°). A Ramachandran plot is simply a scatter of (φ, ψ) for every residue.

Q: Are the domains correctly placed relative to each other?
A: Predicted aligned error is AlphaFold's pairwise confidence. Unlike pLDDT (per-residue), PAE is per-residue-pair and captures whether two parts of the structure are correctly placed relative to each other. Units are ångströms of expected positional error.

Q: What if only a Cα trace is available?
A: P-SEA three-state annotation labels each residue as helix, strand, or coil based purely on the geometry of the Cα trace. It serves as a fallback when the full backbone (and thus DSSP) is unavailable.

Q: What is the amino-acid chain?
A: This is the polypeptide sequence — one letter per residue, N-terminus first. Length ranges from a few dozen residues for small domains to over a thousand for large multi-domain proteins.

Q: What do the rendered images show?
A: The six renders are orthographic views along the three Cartesian axes in both directions. Representation (cartoon, sticks, or surface) and color scheme (sequence-rainbow or by-chain) vary across proteins so the training set covers all the common visualization conventions.

Q: What do the diagnostic plots show?
A: Plot images: a contact map (which residues are close in 3D, as an N×N binary image), a Ramachandran scatter (backbone torsion angles, revealing secondary-structure composition at a glance), and — for AlphaFold structures — a PAE heatmap (pairwise prediction confidence).

Q: How mobile is each atom in the crystal?
A: B-factor (Debye–Waller factor) reflects atomic displacement in the crystal lattice. It is an experimental observable (units Å²), not a prediction; low values mean the atom is pinned down, high values mean it moves or is heterogeneous across the crystal.

Q: Where is each backbone atom in 3D?
A: The mmCIF table is the protein's shape written out atom by atom. For each backbone N, Cα, C, and carbonyl O, it records an (x, y, z) coordinate triple in Å plus the residue type, chain letter, and residue number.